Protein AF-0000000087750552 (afdb_homodimer)

Foldseek 3Di:
DPPPPPPPDDDPDPPVVVVVVVVVVVVVVVVVVVVVDDPVVVVVVVVVDDPVVVVVVQVVADPLDPDDDAQDPVLLVLLLQLLQQLLLVLLLLQQLQLVVQLVVCCVPVVDDSVVSSVVSNVVSVVVCVVCVVVSNVVSVVVPGDHSPDHPSNCPDPSSVVSSVNSNVNNNVNNNVNNNVVCVVVVVVVVVVVVD/DPPPPDPPPDDPPPPVVVVVVVVVVVVVVVVVVVVVDDPVVVVVVVVVDDPVVVVVVQVVADPLDPDDDAQDPVLLVLLLQLLQQLLLVLLLLQQLQLVVQLVVCCVPVVDDSVVSSVVSNVVSVVVCVVCVVVSNVVSVVVPGDHSPDHPSNCPDPSSVVSSVNSNVNNNVNNNVNNNVVVVVVVVVVVVVVVD

Solvent-accessible surface area (backbone atoms only — not comparable to full-atom values): 20586 Å² total; per-residue (Å²): 138,84,83,80,78,83,86,72,73,83,76,70,72,70,64,66,59,56,58,54,49,53,48,40,52,52,39,38,50,50,50,50,49,51,32,61,44,29,72,54,47,45,53,54,32,30,71,70,52,56,71,66,59,50,53,53,53,52,68,50,39,80,66,90,54,97,68,73,69,76,76,50,73,68,34,44,48,32,41,16,52,63,36,14,51,35,25,23,50,51,18,22,51,38,28,34,37,14,51,56,46,8,50,52,39,23,73,70,71,67,52,56,54,65,58,19,34,46,52,9,40,40,53,21,53,49,50,41,69,68,42,45,61,56,42,45,50,53,44,58,70,68,63,69,69,76,53,68,55,46,54,71,42,58,70,32,68,71,43,45,50,30,37,49,50,14,31,43,53,15,26,48,53,10,24,60,60,12,44,54,65,51,66,56,52,52,53,52,55,55,52,60,73,73,108,137,85,82,81,78,83,84,72,73,80,75,68,72,68,62,64,58,55,58,52,49,52,47,41,52,51,39,38,51,50,51,50,50,51,31,61,44,29,72,53,47,45,51,54,32,29,72,70,54,56,72,67,58,49,51,53,53,50,68,51,39,79,67,90,53,99,66,73,68,76,75,51,74,66,37,43,50,32,42,16,53,63,36,13,51,36,24,24,51,51,19,21,50,39,27,35,36,14,50,54,46,8,50,53,41,23,74,70,69,67,54,57,56,66,59,20,35,47,52,11,39,41,53,20,52,50,51,42,68,69,42,46,60,56,39,45,50,54,44,56,70,66,64,70,71,76,54,70,56,46,55,71,43,57,70,32,68,70,44,45,52,31,37,49,50,15,31,43,52,14,27,49,52,10,24,60,59,11,45,55,64,51,65,56,53,51,52,52,55,53,52,61,73,73,107

Organism: NCBI:txid74557

Nearest PDB structures (foldseek):
  8q3v-assembly1_E  TM=2.962E-01  e=1.706E+00  Methanothermobacter marburgensis
  8q3v-assembly1_E  TM=2.961E-01  e=1.637E+00  Methanothermobacter marburgensis

pLDDT: mean 83.4, std 19.41, range [23.48, 98.81]

Radius of gyration: 28.93 Å; Cα contacts (8 Å, |Δi|>4): 501; chains: 2; bounding box: 68×116×98 Å

Secondary structure (DSSP, 8-state):
---------TTGGGHHHHHHHHHHHHHHHHHHHHHT--HHHHHHHHHH--HHHHHHHHHHS----TTPPPPPHHHHHHHHHHHHHHHHHHHHHHHHHHHHHHHHHHHHH---HHHHHHHHHHHHHHHHHHHHHHHHHHHHHT-PPP----HHHHTSHHHHHHHHHHHHHHHHHHHHHHTTHHHHHHHHHHHHHH-/--------GGGGGGHHHHHHHHHHHHHHHHHHHHHT--HHHHHHHHHH--HHHHHHHHHHS----TTPPPPPHHHHHHHHHHHHHHHHHHHHHHHHHHHHHHHHHHHHH---HHHHHHHHHHHHHHHHHHHHHHHHHHHHHT-PPP----HHHHTSHHHHHHHHHHHHHHHHHHHHHHTTHHHHHHHHHHHHHH-

InterPro domains:
  IPR019537 Transmembrane protein 65 [PF10507] (83-185)
  IPR019537 Transmembrane protein 65 [PTHR21706] (66-191)

Sequence (390 aa):
MHRLLPLAVRTCRFTTNSHAASSLESKKMVLQRLAQATDHELELVAKGLDTRTISRLESLLPTSSTGVPEPSKAQLRQLMVRSMVPFIGFGFVDNFILILAGDYIDTTLGISTMAAAGIGNTISDVAGIGLGGVIEDLAARMGLADPKLLKEQLDMRITRTAHYTGCTIGIVIGCMLGMSPLLVLETKDQQAKVNMHRLLPLAVRTCRFTTNSHAASSLESKKMVLQRLAQATDHELELVAKGLDTRTISRLESLLPTSSTGVPEPSKAQLRQLMVRSMVPFIGFGFVDNFILILAGDYIDTTLGISTMAAAGIGNTISDVAGIGLGGVIEDLAARMGLADPKLLKEQLDMRITRTAHYTGCTIGIVIGCMLGMSPLLVLETKDQQAKVN

Structure (mmCIF, N/CA/C/O backbone):
data_AF-0000000087750552-model_v1
#
loop_
_entity.id
_entity.type
_entity.pdbx_description
1 polymer 'Transmembrane protein 65-like'
#
loop_
_atom_site.group_PDB
_atom_site.id
_atom_site.type_symbol
_atom_site.label_atom_id
_atom_site.label_alt_id
_atom_site.label_comp_id
_atom_site.label_asym_id
_atom_site.label_entity_id
_atom_site.label_seq_id
_atom_site.pdbx_PDB_ins_code
_atom_site.Cartn_x
_atom_site.Cartn_y
_atom_site.Cartn_z
_atom_site.occupancy
_atom_site.B_iso_or_equiv
_atom_site.auth_seq_id
_atom_site.auth_comp_id
_atom_site.auth_asym_id
_atom_site.auth_atom_id
_atom_site.pdbx_PDB_model_num
ATOM 1 N N . MET A 1 1 ? -33.688 -70.125 20.234 1 23.48 1 MET A N 1
ATOM 2 C CA . MET A 1 1 ? -32.625 -70 19.234 1 23.48 1 MET A CA 1
ATOM 3 C C . MET A 1 1 ? -32.625 -68.688 18.547 1 23.48 1 MET A C 1
ATOM 5 O O . MET A 1 1 ? -33.281 -68.5 17.516 1 23.48 1 MET A O 1
ATOM 9 N N . HIS A 1 2 ? -32.688 -67.5 19.344 1 27.67 2 HIS A N 1
ATOM 10 C CA . HIS A 1 2 ? -32.812 -66.062 19.047 1 27.67 2 HIS A CA 1
ATOM 11 C C . HIS A 1 2 ? -31.594 -65.562 18.281 1 27.67 2 HIS A C 1
ATOM 13 O O . HIS A 1 2 ? -30.453 -65.75 18.719 1 27.67 2 HIS A O 1
ATOM 19 N N . ARG A 1 3 ? -31.656 -65.438 16.828 1 27.44 3 ARG A N 1
ATOM 20 C CA . ARG A 1 3 ? -30.734 -65.062 15.766 1 27.44 3 ARG A CA 1
ATOM 21 C C . ARG A 1 3 ? -30.172 -63.656 16.016 1 27.44 3 ARG A C 1
ATOM 23 O O . ARG A 1 3 ? -30.938 -62.688 16.109 1 27.44 3 ARG A O 1
ATOM 30 N N . LEU A 1 4 ? -29.078 -63.469 16.781 1 27.27 4 LEU A N 1
ATOM 31 C CA . LEU A 1 4 ? -28.25 -62.312 17.062 1 27.27 4 LEU A CA 1
ATOM 32 C C . LEU A 1 4 ? -27.734 -61.688 15.781 1 27.27 4 LEU A C 1
ATOM 34 O O . LEU A 1 4 ? -27.016 -62.312 15.008 1 27.27 4 LEU A O 1
ATOM 38 N N . LEU A 1 5 ? -28.469 -60.719 15.062 1 28.27 5 LEU A N 1
ATOM 39 C CA . LEU A 1 5 ? -28.188 -59.969 13.844 1 28.27 5 LEU A CA 1
ATOM 40 C C . LEU A 1 5 ? -26.891 -59.156 13.992 1 28.27 5 LEU A C 1
ATOM 42 O O . LEU A 1 5 ? -26.719 -58.438 14.961 1 28.27 5 LEU A O 1
ATOM 46 N N . PRO A 1 6 ? -25.672 -59.562 13.359 1 30.02 6 PRO A N 1
ATOM 47 C CA . PRO A 1 6 ? -24.344 -58.906 13.414 1 30.02 6 PRO A CA 1
ATOM 48 C C . PRO A 1 6 ? -24.375 -57.469 12.898 1 30.02 6 PRO A C 1
ATOM 50 O O . PRO A 1 6 ? -25.016 -57.188 11.875 1 30.02 6 PRO A O 1
ATOM 53 N N . LEU A 1 7 ? -24.375 -56.406 13.719 1 27.3 7 LEU A N 1
ATOM 54 C CA . LEU A 1 7 ? -24.219 -54.969 1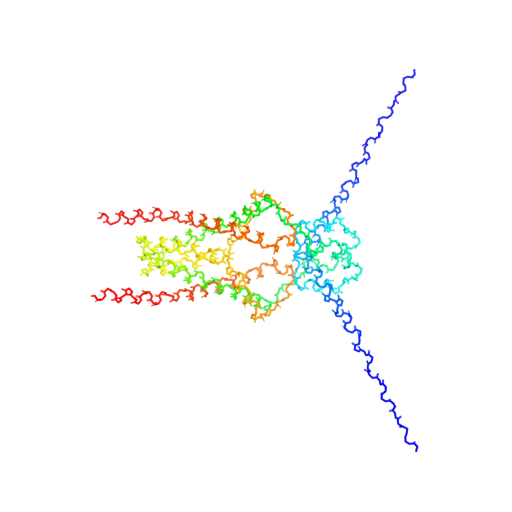3.508 1 27.3 7 LEU A CA 1
ATOM 55 C C . LEU A 1 7 ? -22.891 -54.688 12.805 1 27.3 7 LEU A C 1
ATOM 57 O O . LEU A 1 7 ? -21.875 -54.5 13.453 1 27.3 7 LEU A O 1
ATOM 61 N N . ALA A 1 8 ? -22.297 -55.375 11.781 1 28.89 8 ALA A N 1
ATOM 62 C CA . ALA A 1 8 ? -20.984 -55.156 11.164 1 28.89 8 ALA A CA 1
ATOM 63 C C . ALA A 1 8 ? -20.938 -53.844 10.43 1 28.89 8 ALA A C 1
ATOM 65 O O . ALA A 1 8 ? -19.969 -53.531 9.727 1 28.89 8 ALA A O 1
ATOM 66 N N . VAL A 1 9 ? -22 -53.062 10.234 1 27.64 9 VAL A N 1
ATOM 67 C CA . VAL A 1 9 ? -21.938 -52.281 9 1 27.64 9 VAL A CA 1
ATOM 68 C C . VAL A 1 9 ? -20.781 -51.281 9.094 1 27.64 9 VAL A C 1
ATOM 70 O O . VAL A 1 9 ? -19.984 -51.156 8.156 1 27.64 9 VAL A O 1
ATOM 73 N N . ARG A 1 10 ? -20.859 -50.062 9.828 1 29.69 10 ARG A N 1
ATOM 74 C CA . ARG A 1 10 ? -20.703 -48.75 9.227 1 29.69 10 ARG A CA 1
ATOM 75 C C . ARG A 1 10 ? -19.25 -48.25 9.336 1 29.69 10 ARG A C 1
ATOM 77 O O . ARG A 1 10 ? -19 -47.062 9.406 1 29.69 10 ARG A O 1
ATOM 84 N N . THR A 1 11 ? -18.25 -49 9.758 1 31.81 11 THR A N 1
ATOM 85 C CA . THR A 1 11 ? -17.031 -48.25 10.047 1 31.81 11 THR A CA 1
ATOM 86 C C . THR A 1 11 ? -16.328 -47.844 8.75 1 31.81 11 THR A C 1
ATOM 88 O O . THR A 1 11 ? -15.219 -47.312 8.789 1 31.81 11 THR A O 1
ATOM 91 N N . CYS A 1 12 ? -16.625 -48.344 7.551 1 31.48 12 CYS A N 1
ATOM 92 C CA . CYS A 1 12 ? -15.648 -48.25 6.469 1 31.48 12 CYS A CA 1
ATOM 93 C C . CYS A 1 12 ? -15.414 -46.812 6.043 1 31.48 12 CYS A C 1
ATOM 95 O O . CYS A 1 12 ? -14.438 -46.531 5.355 1 31.48 12 CYS A O 1
ATOM 97 N N . ARG A 1 13 ? -16.469 -45.938 5.898 1 33.72 13 ARG A N 1
ATOM 98 C CA . ARG A 1 13 ? -16.359 -44.906 4.898 1 33.72 13 ARG A CA 1
ATOM 99 C C . ARG A 1 13 ? -15.484 -43.75 5.398 1 33.72 13 ARG A C 1
ATOM 101 O O . ARG A 1 13 ? -15.266 -42.781 4.684 1 33.72 13 ARG A O 1
ATOM 108 N N . PHE A 1 14 ? -15.023 -43.656 6.637 1 38.84 14 PHE A N 1
ATOM 109 C CA . PHE A 1 14 ? -14.414 -42.406 7.008 1 38.84 14 PHE A CA 1
ATOM 110 C C . PHE A 1 14 ? -13 -42.281 6.457 1 38.84 14 PHE A C 1
ATOM 112 O O . PHE A 1 14 ? -12.344 -41.25 6.602 1 38.84 14 PHE A O 1
ATOM 119 N N . THR A 1 15 ? -12.281 -43.312 5.977 1 38.56 15 THR A N 1
ATOM 120 C CA . THR A 1 15 ? -10.859 -43.188 5.664 1 38.56 15 THR A CA 1
ATOM 121 C C . THR A 1 15 ? -10.656 -42.438 4.348 1 38.56 15 THR A C 1
ATOM 123 O O . THR A 1 15 ? -9.609 -41.844 4.129 1 38.56 15 THR A O 1
ATOM 126 N N . THR A 1 16 ? -11.531 -42.5 3.33 1 43.09 16 THR A N 1
ATOM 127 C CA . THR A 1 16 ? -11.234 -41.906 2.031 1 43.09 16 THR A CA 1
ATOM 128 C C . THR A 1 16 ? -11.211 -40.406 2.121 1 43.09 16 THR A C 1
ATOM 130 O O . THR A 1 16 ? -10.547 -39.719 1.328 1 43.09 16 THR A O 1
ATOM 133 N N . ASN A 1 17 ? -11.93 -39.75 3.072 1 46.34 17 ASN A N 1
ATOM 134 C CA . ASN A 1 17 ? -12.047 -38.281 3.096 1 46.34 17 ASN A CA 1
ATOM 135 C C . ASN A 1 17 ? -10.758 -37.625 3.572 1 46.34 17 ASN A C 1
ATOM 137 O O . ASN A 1 17 ? -10.453 -36.5 3.182 1 46.34 17 ASN A O 1
ATOM 141 N N . SER A 1 18 ? -9.992 -38.344 4.41 1 49.53 18 SER A N 1
ATOM 142 C CA . SER A 1 18 ? -8.812 -37.719 4.996 1 49.53 18 SER A CA 1
ATOM 143 C C . SER A 1 18 ? -7.68 -37.594 3.98 1 49.53 18 SER A C 1
ATOM 145 O O . SER A 1 18 ? -6.984 -36.594 3.926 1 49.53 18 SER A O 1
ATOM 147 N N . HIS A 1 19 ? -7.488 -38.656 3.139 1 48.91 19 HIS A N 1
ATOM 148 C CA . HIS A 1 19 ? -6.398 -38.625 2.172 1 48.91 19 HIS A CA 1
ATOM 149 C C . HIS A 1 19 ? -6.672 -37.625 1.063 1 48.91 19 HIS A C 1
ATOM 151 O O . HIS A 1 19 ? -5.754 -36.938 0.591 1 48.91 19 HIS A O 1
ATOM 157 N N . ALA A 1 20 ? -8.008 -37.594 0.648 1 54.81 20 ALA A N 1
ATOM 158 C CA . ALA A 1 20 ? -8.383 -36.656 -0.405 1 54.81 20 ALA A CA 1
ATOM 159 C C . ALA A 1 20 ? -8.211 -35.188 0.063 1 54.81 20 ALA A C 1
ATOM 161 O O . ALA A 1 20 ? -7.766 -34.344 -0.702 1 54.81 20 ALA A O 1
ATOM 162 N N . ALA A 1 21 ? -8.625 -34.969 1.325 1 59.38 21 ALA A N 1
ATOM 163 C CA . ALA A 1 21 ? -8.5 -33.625 1.916 1 59.38 21 ALA A CA 1
ATOM 164 C C . ALA A 1 21 ? -7.031 -33.219 2.061 1 59.38 21 ALA A C 1
ATOM 166 O O . ALA A 1 21 ? -6.668 -32.062 1.802 1 59.38 21 ALA A O 1
ATOM 167 N N . SER A 1 22 ? -6.188 -34.188 2.463 1 64.56 22 SER A N 1
ATOM 168 C CA . SER A 1 22 ? -4.758 -33.938 2.609 1 64.56 22 SER A CA 1
ATOM 169 C C . SER A 1 22 ? -4.105 -33.656 1.261 1 64.56 22 SER A C 1
ATOM 171 O O . SER A 1 22 ? -3.252 -32.781 1.152 1 64.56 22 SER A O 1
ATOM 173 N N . SER A 1 23 ? -4.793 -34.281 0.28 1 77.5 23 SER A N 1
ATOM 174 C CA . SER A 1 23 ? -4.23 -34.094 -1.054 1 77.5 23 SER A CA 1
ATOM 175 C C . SER A 1 23 ? -4.598 -32.75 -1.624 1 77.5 23 SER A C 1
ATOM 177 O O . SER A 1 23 ? -3.754 -32.062 -2.213 1 77.5 23 SER A O 1
ATOM 179 N N . LEU A 1 24 ? -5.832 -32.281 -1.255 1 83.25 24 LEU A N 1
ATOM 180 C CA . LEU A 1 24 ? -6.277 -31 -1.736 1 83.25 24 LEU A CA 1
ATOM 181 C C . LEU A 1 24 ? -5.492 -29.875 -1.065 1 83.25 24 LEU A C 1
ATOM 183 O O . LEU A 1 24 ? -5.109 -28.891 -1.72 1 83.25 24 LEU A O 1
ATOM 187 N N . GLU A 1 25 ? -5.281 -30.047 0.195 1 82.81 25 GLU A N 1
ATOM 188 C CA . GLU A 1 25 ? -4.535 -29.047 0.949 1 82.81 25 GLU A CA 1
ATOM 189 C C . GLU A 1 25 ? -3.1 -28.938 0.442 1 82.81 25 GLU A C 1
ATOM 191 O O . GLU A 1 25 ? -2.555 -27.844 0.348 1 82.81 25 GLU A O 1
ATOM 196 N N . SER A 1 26 ? -2.564 -30.047 0.154 1 80.12 26 SER A N 1
ATOM 197 C CA . SER A 1 26 ? -1.204 -30.062 -0.372 1 80.12 26 SER A CA 1
ATOM 198 C C . SER A 1 26 ? -1.135 -29.375 -1.735 1 80.12 26 SER A C 1
ATOM 200 O O . SER A 1 26 ? -0.211 -28.609 -2.004 1 80.12 26 SER A O 1
ATOM 202 N N . LYS A 1 27 ? -2.121 -29.609 -2.533 1 86 27 LYS A N 1
ATOM 203 C CA . LYS A 1 27 ? -2.184 -28.984 -3.846 1 86 27 LYS A CA 1
ATOM 204 C C . LYS A 1 27 ? -2.352 -27.469 -3.713 1 86 27 LYS A C 1
ATOM 206 O O . LYS A 1 27 ? -1.692 -26.703 -4.418 1 86 27 LYS A O 1
ATOM 211 N N . LYS A 1 28 ? -3.146 -27.141 -2.771 1 83.69 28 LYS A N 1
ATOM 212 C CA . LYS A 1 28 ? -3.396 -25.719 -2.533 1 83.69 28 LYS A CA 1
ATOM 213 C C . LYS A 1 28 ? -2.123 -25 -2.09 1 83.69 28 LYS A C 1
ATOM 215 O O . LYS A 1 28 ? -1.861 -23.875 -2.51 1 83.69 28 LYS A O 1
ATOM 220 N N . MET A 1 29 ? -1.342 -25.641 -1.344 1 82.31 29 MET A N 1
ATOM 221 C CA . MET A 1 29 ? -0.114 -25.031 -0.827 1 82.31 29 MET A CA 1
ATOM 222 C C . MET A 1 29 ? 0.881 -24.781 -1.953 1 82.31 29 MET A C 1
ATOM 224 O O . MET A 1 29 ? 1.521 -23.719 -1.991 1 82.31 29 MET A O 1
ATOM 228 N N . VAL A 1 30 ? 0.962 -25.703 -2.844 1 83.19 30 VAL A N 1
ATOM 229 C CA . VAL A 1 30 ? 1.896 -25.562 -3.955 1 83.19 30 VAL A CA 1
ATOM 230 C C . VAL A 1 30 ? 1.447 -24.422 -4.863 1 83.19 30 VAL A C 1
ATOM 232 O O . VAL A 1 30 ? 2.266 -23.594 -5.297 1 83.19 30 VAL A O 1
ATOM 235 N N . LEU A 1 31 ? 0.165 -24.391 -5.051 1 85.25 31 LEU A N 1
ATOM 236 C CA . LEU A 1 31 ? -0.366 -23.328 -5.91 1 85.25 31 LEU A CA 1
ATOM 237 C C . LEU A 1 31 ? -0.206 -21.969 -5.258 1 85.25 31 LEU A C 1
ATOM 239 O O . LEU A 1 31 ? 0.078 -20.984 -5.941 1 85.25 31 LEU A O 1
ATOM 243 N N . GLN A 1 32 ? -0.377 -21.984 -4.004 1 82.62 32 GLN A N 1
ATOM 244 C CA . GLN A 1 32 ? -0.181 -20.734 -3.273 1 82.62 32 GLN A CA 1
ATOM 245 C C . GLN A 1 32 ? 1.272 -20.281 -3.344 1 82.62 32 GLN A C 1
ATOM 247 O O . GLN A 1 32 ? 1.548 -19.078 -3.475 1 82.62 32 GLN A O 1
ATOM 252 N N . ARG A 1 33 ? 2.098 -21.266 -3.283 1 81.62 33 ARG A N 1
ATOM 253 C CA . ARG A 1 33 ? 3.514 -20.938 -3.408 1 81.62 33 ARG A CA 1
ATOM 254 C C . ARG A 1 33 ? 3.828 -20.391 -4.797 1 81.62 33 ARG A C 1
ATOM 256 O O . ARG A 1 33 ? 4.629 -19.469 -4.938 1 81.62 33 ARG A O 1
ATOM 263 N N . LEU A 1 34 ? 3.205 -20.969 -5.707 1 82.31 34 LEU A N 1
ATOM 264 C CA . LEU A 1 34 ? 3.389 -20.5 -7.078 1 82.31 34 LEU A CA 1
ATOM 265 C C . LEU A 1 34 ? 2.84 -19.094 -7.25 1 82.31 34 LEU A C 1
ATOM 267 O O . LEU A 1 34 ? 3.443 -18.266 -7.938 1 82.31 34 LEU A O 1
ATOM 271 N N . ALA A 1 35 ? 1.812 -18.906 -6.578 1 79.5 35 ALA A N 1
ATOM 272 C CA . ALA A 1 35 ? 1.169 -17.594 -6.66 1 79.5 35 ALA A CA 1
ATOM 273 C C . ALA A 1 35 ? 2.033 -16.516 -6.008 1 79.5 35 ALA A C 1
ATOM 275 O O . ALA A 1 35 ? 1.958 -15.344 -6.383 1 79.5 35 ALA A O 1
ATOM 276 N N . GLN A 1 36 ? 2.826 -16.984 -5.152 1 78.06 36 GLN A N 1
ATOM 277 C CA . GLN A 1 36 ? 3.672 -16.031 -4.441 1 78.06 36 GLN A CA 1
ATOM 278 C C . GLN A 1 36 ? 5.07 -15.992 -5.047 1 78.06 36 GLN A C 1
ATOM 280 O O . GLN A 1 36 ? 5.934 -15.25 -4.566 1 78.06 36 GLN A O 1
ATOM 285 N N . ALA A 1 37 ? 5.242 -16.688 -6.082 1 80.12 37 ALA A N 1
ATOM 286 C CA . ALA A 1 37 ? 6.559 -16.766 -6.715 1 80.12 37 ALA A CA 1
ATOM 287 C C . ALA A 1 37 ? 6.906 -15.445 -7.406 1 80.12 37 ALA A C 1
ATOM 289 O O . ALA A 1 37 ? 6.016 -14.727 -7.871 1 80.12 37 ALA A O 1
ATOM 290 N N . THR A 1 38 ? 8.141 -15.18 -7.398 1 79.94 38 THR A N 1
ATOM 291 C CA . THR A 1 38 ? 8.617 -13.992 -8.102 1 79.94 38 THR A CA 1
ATOM 292 C C . THR A 1 38 ? 8.625 -14.219 -9.609 1 79.94 38 THR A C 1
ATOM 294 O O . THR A 1 38 ? 8.469 -15.352 -10.07 1 79.94 38 THR A O 1
ATOM 297 N N . ASP A 1 39 ? 8.734 -13.117 -10.328 1 81.38 39 ASP A N 1
ATOM 298 C CA . ASP A 1 39 ? 8.797 -13.211 -11.781 1 81.38 39 ASP A CA 1
ATOM 299 C C . ASP A 1 39 ? 9.969 -14.086 -12.227 1 81.38 39 ASP A C 1
ATOM 301 O O . ASP A 1 39 ? 9.859 -14.852 -13.18 1 81.38 39 ASP A O 1
ATOM 305 N N . HIS A 1 40 ? 11 -13.938 -11.484 1 81.12 40 HIS A N 1
ATOM 306 C CA . HIS A 1 40 ? 12.172 -14.727 -11.82 1 81.12 40 HIS A CA 1
ATOM 307 C C . HIS A 1 40 ? 11.922 -16.219 -11.594 1 81.12 40 HIS A C 1
ATOM 309 O O . HIS A 1 40 ? 12.305 -17.047 -12.422 1 81.12 40 HIS A O 1
ATOM 315 N N . GLU A 1 41 ? 11.273 -16.516 -10.539 1 82.12 41 GLU A N 1
ATOM 316 C CA . GLU A 1 41 ? 10.93 -17.906 -10.258 1 82.12 41 GLU A CA 1
ATOM 317 C C . GLU A 1 41 ? 9.961 -18.469 -11.297 1 82.12 41 GLU A C 1
ATOM 319 O O . GLU A 1 41 ? 10.086 -19.609 -11.727 1 82.12 41 GLU A O 1
ATOM 324 N N . LEU A 1 42 ? 9.023 -17.656 -11.617 1 85.31 42 LEU A N 1
ATOM 325 C CA . LEU A 1 42 ? 8.047 -18.078 -12.609 1 85.31 42 LEU A CA 1
ATOM 326 C C . LEU A 1 42 ? 8.711 -18.375 -13.953 1 85.31 42 LEU A C 1
ATOM 328 O O . LEU A 1 42 ? 8.305 -19.281 -14.672 1 85.31 42 LEU A O 1
ATOM 332 N N . GLU A 1 43 ? 9.727 -17.578 -14.273 1 84.44 43 GLU A N 1
ATOM 333 C CA . GLU A 1 43 ? 10.484 -17.812 -15.5 1 84.44 43 GLU A CA 1
ATOM 334 C C . GLU A 1 43 ? 11.219 -19.141 -15.453 1 84.44 43 GLU A C 1
ATOM 336 O O . GLU A 1 43 ? 11.258 -19.875 -16.453 1 84.44 43 GLU A O 1
ATOM 341 N N . LEU A 1 44 ? 11.734 -19.484 -14.336 1 81.75 44 LEU A N 1
ATOM 342 C CA . LEU A 1 44 ? 12.445 -20.75 -14.156 1 81.75 44 LEU A CA 1
ATOM 343 C C . LEU A 1 44 ? 11.484 -21.938 -14.273 1 81.75 44 LEU A C 1
ATOM 345 O O . LEU A 1 44 ? 11.805 -22.953 -14.898 1 81.75 44 LEU A O 1
ATOM 349 N N . VAL A 1 45 ? 10.344 -21.766 -13.703 1 85.44 45 VAL A N 1
ATOM 350 C CA . VAL A 1 45 ? 9.336 -22.828 -13.75 1 85.44 45 VAL A CA 1
ATOM 351 C C . VAL A 1 45 ? 8.844 -23 -15.18 1 85.44 45 VAL A C 1
ATOM 353 O O . VAL A 1 45 ? 8.656 -24.125 -15.641 1 85.44 45 VAL A O 1
ATOM 356 N N . ALA A 1 46 ? 8.656 -21.891 -15.836 1 86.88 46 ALA A N 1
ATOM 357 C CA . ALA A 1 46 ? 8.172 -21.922 -17.219 1 86.88 46 ALA A CA 1
ATOM 358 C C . ALA A 1 46 ? 9.125 -22.719 -18.109 1 86.88 46 ALA A C 1
ATOM 360 O O . ALA A 1 46 ? 8.688 -23.453 -19 1 86.88 46 ALA A O 1
ATOM 361 N N . LYS A 1 47 ? 10.367 -22.594 -17.844 1 85.69 47 LYS A N 1
ATOM 362 C CA . LYS A 1 47 ? 11.391 -23.281 -18.625 1 85.69 47 LYS A CA 1
ATOM 363 C C . LYS A 1 47 ? 11.336 -24.781 -18.375 1 85.69 47 LYS A C 1
ATOM 365 O O . LYS A 1 47 ? 11.664 -25.578 -19.266 1 85.69 47 LYS A O 1
ATOM 370 N N . GLY A 1 48 ? 10.844 -25.156 -17.219 1 83.12 48 GLY A N 1
ATOM 371 C CA . GLY A 1 48 ? 10.844 -26.578 -16.859 1 83.12 48 GLY A CA 1
ATOM 372 C C . GLY A 1 48 ? 9.523 -27.266 -17.125 1 83.12 48 GLY A C 1
ATOM 373 O O . GLY A 1 48 ? 9.43 -28.484 -17.078 1 83.12 48 GLY A O 1
ATOM 374 N N . LEU A 1 49 ? 8.516 -26.547 -17.422 1 85.25 49 LEU A N 1
ATOM 375 C CA . LEU A 1 49 ? 7.18 -27.125 -17.531 1 85.25 49 LEU A CA 1
ATOM 376 C C . LEU A 1 49 ? 6.914 -27.609 -18.953 1 85.25 49 LEU A C 1
ATOM 378 O O . LEU A 1 49 ? 7.332 -26.969 -19.922 1 85.25 49 LEU A O 1
ATOM 382 N N . ASP A 1 50 ? 6.309 -28.75 -19.031 1 84.25 50 ASP A N 1
ATOM 383 C CA . ASP A 1 50 ? 5.945 -29.312 -20.328 1 84.25 50 ASP A CA 1
ATOM 384 C C . ASP A 1 50 ? 4.66 -28.672 -20.859 1 84.25 50 ASP A C 1
ATOM 386 O O . ASP A 1 50 ? 3.916 -28.047 -20.109 1 84.25 50 ASP A O 1
ATOM 390 N N . THR A 1 51 ? 4.336 -28.781 -22.125 1 82.19 51 THR A N 1
ATOM 391 C CA . THR A 1 51 ? 3.211 -28.156 -22.797 1 82.19 51 THR A CA 1
ATOM 392 C C . THR A 1 51 ? 1.892 -28.766 -22.344 1 82.19 51 THR A C 1
ATOM 394 O O . THR A 1 51 ? 0.877 -28.078 -22.25 1 82.19 51 THR A O 1
ATOM 397 N N . ARG A 1 52 ? 1.895 -30.016 -21.984 1 83.31 52 ARG A N 1
ATOM 398 C CA . ARG A 1 52 ? 0.672 -30.688 -21.547 1 83.31 52 ARG A CA 1
ATOM 399 C C . ARG A 1 52 ? 0.197 -30.156 -20.203 1 83.31 52 ARG A C 1
ATOM 401 O O . ARG A 1 52 ? -0.995 -29.906 -20.016 1 83.31 52 ARG A O 1
ATOM 408 N N . THR A 1 53 ? 1.139 -29.969 -19.344 1 82 53 THR A N 1
ATOM 409 C CA . THR A 1 53 ? 0.814 -29.484 -18.016 1 82 53 THR A CA 1
ATOM 410 C C . THR A 1 53 ? 0.281 -28.047 -18.078 1 82 53 THR A C 1
ATOM 412 O O . THR A 1 53 ? -0.682 -27.703 -17.391 1 82 53 THR A O 1
ATOM 415 N N . ILE A 1 54 ? 0.867 -27.297 -18.906 1 82.75 54 ILE A N 1
ATOM 416 C CA . ILE A 1 54 ? 0.458 -25.906 -19.031 1 82.75 54 ILE A CA 1
ATOM 417 C C . ILE A 1 54 ? -0.952 -25.844 -19.625 1 82.75 54 ILE A C 1
ATOM 419 O O . ILE A 1 54 ? -1.76 -25 -19.203 1 82.75 54 ILE A O 1
ATOM 423 N N . SER A 1 55 ? -1.23 -26.688 -20.531 1 82.44 55 SER A N 1
ATOM 424 C CA . SER A 1 55 ? -2.561 -26.703 -21.125 1 82.44 55 SER A CA 1
ATOM 425 C C . SER A 1 55 ? -3.623 -27.094 -20.109 1 82.44 55 SER A C 1
ATOM 427 O O . SER A 1 55 ? -4.723 -26.547 -20.109 1 82.44 55 SER A O 1
ATOM 429 N N . ARG A 1 56 ? -3.295 -28 -19.281 1 82 56 ARG A N 1
ATOM 430 C CA . ARG A 1 56 ? -4.219 -28.406 -18.234 1 82 56 ARG A CA 1
ATOM 431 C C . ARG A 1 56 ? -4.457 -27.281 -17.25 1 82 56 ARG A C 1
ATOM 433 O O . ARG A 1 56 ? -5.598 -27.016 -16.844 1 82 56 ARG A O 1
ATOM 440 N N . LEU A 1 57 ? -3.354 -26.641 -16.875 1 82.94 57 LEU A N 1
ATOM 441 C CA . LEU A 1 57 ? -3.475 -25.516 -15.961 1 82.94 57 LEU A CA 1
ATOM 442 C C . LEU A 1 57 ? -4.328 -24.406 -16.562 1 82.94 57 LEU A C 1
ATOM 444 O O . LEU A 1 57 ? -5.184 -23.828 -15.891 1 82.94 57 LEU A O 1
ATOM 448 N N . GLU A 1 58 ? -4.137 -24.156 -17.766 1 80.75 58 GLU A N 1
ATOM 449 C CA . GLU A 1 58 ? -4.867 -23.109 -18.484 1 80.75 58 GLU A CA 1
ATOM 450 C C . GLU A 1 58 ? -6.359 -23.438 -18.547 1 80.75 58 GLU A C 1
ATOM 452 O O . GLU A 1 58 ? -7.195 -22.531 -18.422 1 80.75 58 GLU A O 1
ATOM 457 N N . SER A 1 59 ? -6.648 -24.734 -18.703 1 81.75 59 SER A N 1
ATOM 458 C CA . SER A 1 59 ? -8.047 -25.141 -18.812 1 81.75 59 SER A CA 1
ATOM 459 C C . SER A 1 59 ? -8.766 -25.031 -17.484 1 81.75 59 SER A C 1
ATOM 461 O O . SER A 1 59 ? -9.992 -24.891 -17.438 1 81.75 59 SER A O 1
ATOM 463 N N . LEU A 1 60 ? -8.07 -25.094 -16.469 1 78.69 60 LEU A N 1
ATOM 464 C CA . LEU A 1 60 ? -8.68 -25.031 -15.148 1 78.69 60 LEU A CA 1
ATOM 465 C C . LEU A 1 60 ? -8.836 -23.594 -14.688 1 78.69 60 LEU A C 1
ATOM 467 O O . LEU A 1 60 ? -9.617 -23.297 -13.773 1 78.69 60 LEU A O 1
ATOM 471 N N . LEU A 1 61 ? -7.988 -22.719 -15.273 1 76.38 61 LEU A N 1
ATOM 472 C CA . LEU A 1 61 ? -8.125 -21.312 -14.961 1 76.38 61 LEU A CA 1
ATOM 473 C C . LEU A 1 61 ? -9.344 -20.703 -15.648 1 76.38 61 LEU A C 1
ATOM 475 O O . LEU A 1 61 ? -9.609 -21 -16.812 1 76.38 61 LEU A O 1
ATOM 479 N N . PRO A 1 62 ? -10.156 -20.141 -14.781 1 66.25 62 PRO A N 1
ATOM 480 C CA . PRO A 1 62 ? -11.336 -19.562 -15.414 1 66.25 62 PRO A CA 1
ATOM 481 C C . PRO A 1 62 ? -10.984 -18.672 -16.609 1 66.25 62 PRO A C 1
ATOM 483 O O . PRO A 1 62 ? -10 -17.922 -16.562 1 66.25 62 PRO A O 1
ATOM 486 N N . THR A 1 63 ? -11.273 -19.047 -17.766 1 60 63 THR A N 1
ATOM 487 C CA . THR A 1 63 ? -11.031 -18.297 -19 1 60 63 THR A CA 1
ATOM 488 C C . THR A 1 63 ? -11.484 -16.844 -18.844 1 60 63 THR A C 1
ATOM 490 O O . THR A 1 63 ? -12.414 -16.562 -18.094 1 60 63 THR A O 1
ATOM 493 N N . SER A 1 64 ? -10.477 -15.938 -19 1 57.5 64 SER A N 1
ATOM 494 C CA . SER A 1 64 ? -10.812 -14.523 -19.109 1 57.5 64 SER A CA 1
ATOM 495 C C . SER A 1 64 ? -12.148 -14.328 -19.812 1 57.5 64 SER A C 1
ATOM 497 O O . SER A 1 64 ? -12.188 -14 -21.016 1 57.5 64 SER A O 1
ATOM 499 N N . SER A 1 65 ? -13.031 -15.305 -19.906 1 51.53 65 SER A N 1
ATOM 500 C CA . SER A 1 65 ? -14.18 -15.156 -20.781 1 51.53 65 SER A CA 1
ATOM 501 C C . SER A 1 65 ? -15.008 -13.93 -20.438 1 51.53 65 SER A C 1
ATOM 503 O O . SER A 1 65 ? -15.117 -13.57 -19.25 1 51.53 65 SER A O 1
ATOM 505 N N . THR A 1 66 ? -15.305 -13.125 -21.375 1 56.94 66 THR A N 1
ATOM 506 C CA . THR A 1 66 ? -16.312 -12.102 -21.609 1 56.94 66 THR A CA 1
ATOM 507 C C . THR A 1 66 ? -17.641 -12.484 -20.953 1 56.94 66 THR A C 1
ATOM 509 O O . THR A 1 66 ? -18.578 -11.695 -20.938 1 56.94 66 THR A O 1
ATOM 512 N N . GLY A 1 67 ? -17.609 -13.43 -19.938 1 68.44 67 GLY A N 1
ATOM 513 C CA . GLY A 1 67 ? -18.953 -13.805 -19.531 1 68.44 67 GLY A CA 1
ATOM 514 C C . GLY A 1 67 ? -19.109 -13.938 -18.031 1 68.44 67 GLY A C 1
ATOM 515 O O . GLY A 1 67 ? -20.094 -14.492 -17.562 1 68.44 67 GLY A O 1
ATOM 516 N N . VAL A 1 68 ? -18.078 -13.562 -17.266 1 80.88 68 VAL A N 1
ATOM 517 C CA . VAL A 1 68 ? -18.281 -13.727 -15.82 1 80.88 68 VAL A CA 1
ATOM 518 C C . VAL A 1 68 ? -19.266 -12.688 -15.312 1 80.88 68 VAL A C 1
ATOM 520 O O . VAL A 1 68 ? -19.156 -11.5 -15.641 1 80.88 68 VAL A O 1
ATOM 523 N N . PRO A 1 69 ? -20.312 -13.148 -14.656 1 87.44 69 PRO A N 1
ATOM 524 C CA . PRO A 1 69 ? -21.312 -12.203 -14.141 1 87.44 69 PRO A CA 1
ATOM 525 C C . PRO A 1 69 ? -20.719 -11.203 -13.148 1 87.44 69 PRO A C 1
ATOM 527 O O . PRO A 1 69 ? -19.672 -11.477 -12.531 1 87.44 69 PRO A O 1
ATOM 530 N N . GLU A 1 70 ? -21.344 -10.117 -13.094 1 93.56 70 GLU A N 1
ATOM 531 C CA . GLU A 1 70 ? -20.969 -9.109 -12.109 1 93.56 70 GLU A CA 1
ATOM 532 C C . GLU A 1 70 ? -21.156 -9.633 -10.688 1 93.56 70 GLU A C 1
ATOM 534 O O . GLU A 1 70 ? -21.984 -10.5 -10.438 1 93.56 70 GLU A O 1
ATOM 539 N N . PRO A 1 71 ? -20.297 -9.164 -9.789 1 95.44 71 PRO A N 1
ATOM 540 C CA . PRO A 1 71 ? -20.484 -9.547 -8.391 1 95.44 71 PRO A CA 1
ATOM 541 C C . PRO A 1 71 ? -21.859 -9.148 -7.848 1 95.44 71 PRO A C 1
ATOM 543 O O . PRO A 1 71 ? -22.422 -8.141 -8.281 1 95.44 71 PRO A O 1
ATOM 546 N N . SER A 1 72 ? -22.375 -9.945 -6.969 1 96.06 72 SER A N 1
ATOM 547 C CA . SER A 1 72 ? -23.641 -9.617 -6.305 1 96.06 72 SER A CA 1
ATOM 548 C C . SER A 1 72 ? -23.469 -8.445 -5.34 1 96.06 72 SER A C 1
ATOM 550 O O . SER A 1 72 ? -22.344 -8.078 -4.992 1 96.06 72 SER A O 1
ATOM 552 N N . LYS A 1 73 ? -24.609 -7.918 -4.898 1 96.69 73 LYS A N 1
ATOM 553 C CA . LYS A 1 73 ? -24.578 -6.82 -3.936 1 96.69 73 LYS A CA 1
ATOM 554 C C . LYS A 1 73 ? -23.922 -7.262 -2.625 1 96.69 73 LYS A C 1
ATOM 556 O O . LYS A 1 73 ? -23.219 -6.48 -1.986 1 96.69 73 LYS A O 1
ATOM 561 N N . ALA A 1 74 ? -24.188 -8.414 -2.277 1 96.69 74 ALA A N 1
ATOM 562 C CA . ALA A 1 74 ? -23.609 -8.945 -1.045 1 96.69 74 ALA A CA 1
ATOM 563 C C . ALA A 1 74 ? -22.094 -9.055 -1.15 1 96.69 74 ALA A C 1
ATOM 565 O O . ALA A 1 74 ? -21.375 -8.734 -0.203 1 96.69 74 ALA A O 1
ATOM 566 N N . GLN A 1 75 ? -21.641 -9.492 -2.264 1 96.12 75 GLN A N 1
ATOM 567 C CA . GLN A 1 75 ? -20.203 -9.609 -2.5 1 96.12 75 GLN A CA 1
ATOM 568 C C . GLN A 1 75 ? -19.531 -8.242 -2.49 1 96.12 75 GLN A C 1
ATOM 570 O O . GLN A 1 75 ? -18.453 -8.078 -1.92 1 96.12 75 GLN A O 1
ATOM 575 N N . LEU A 1 76 ? -20.188 -7.309 -3.07 1 97.81 76 LEU A N 1
ATOM 576 C CA . LEU A 1 76 ? -19.641 -5.961 -3.125 1 97.81 76 LEU A CA 1
ATOM 577 C C . LEU A 1 76 ? -19.578 -5.34 -1.732 1 97.81 76 LEU A C 1
ATOM 579 O O . LEU A 1 76 ? -18.625 -4.641 -1.399 1 97.81 76 LEU A O 1
ATOM 583 N N . ARG A 1 77 ? -20.594 -5.617 -0.964 1 97.5 77 ARG A N 1
ATOM 584 C CA . ARG A 1 77 ? -20.594 -5.109 0.404 1 97.5 77 ARG A CA 1
ATOM 585 C C . ARG A 1 77 ? -19.469 -5.727 1.224 1 97.5 77 ARG A C 1
ATOM 587 O O . ARG A 1 77 ? -18.797 -5.035 1.999 1 97.5 77 ARG A O 1
ATOM 594 N N . GLN A 1 78 ? -19.344 -6.965 1.053 1 96.81 78 GLN A N 1
ATOM 595 C CA . GLN A 1 78 ? -18.25 -7.645 1.761 1 96.81 78 GLN A CA 1
ATOM 596 C C . GLN A 1 78 ? -16.891 -7.074 1.368 1 96.81 78 GLN A C 1
ATOM 598 O O . GLN A 1 78 ? -16.031 -6.859 2.225 1 96.81 78 GLN A O 1
ATOM 603 N N . LEU A 1 79 ? -16.719 -6.844 0.107 1 97.19 79 LEU A N 1
ATOM 604 C CA . LEU A 1 79 ? -15.477 -6.266 -0.389 1 97.19 79 LEU A CA 1
ATOM 605 C C . LEU A 1 79 ? -15.25 -4.875 0.198 1 97.19 79 LEU A C 1
ATOM 607 O O . LEU A 1 79 ? -14.141 -4.543 0.615 1 97.19 79 LEU A O 1
ATOM 611 N N . MET A 1 80 ? -16.312 -4.113 0.237 1 97.69 80 MET A N 1
ATOM 612 C CA . MET A 1 80 ? -16.219 -2.75 0.753 1 97.69 80 MET A CA 1
ATOM 613 C C . MET A 1 80 ? -15.797 -2.75 2.217 1 97.69 80 MET A C 1
ATOM 615 O O . MET A 1 80 ? -14.922 -1.978 2.611 1 97.69 80 MET A O 1
ATOM 619 N N . VAL A 1 81 ? -16.344 -3.633 2.969 1 97.62 81 VAL A N 1
ATOM 620 C CA . VAL A 1 81 ? -16.047 -3.682 4.398 1 97.62 81 VAL A CA 1
ATOM 621 C C . VAL A 1 81 ? -14.625 -4.172 4.613 1 97.62 81 VAL A C 1
ATOM 623 O O . VAL A 1 81 ? -13.891 -3.631 5.449 1 97.62 81 VAL A O 1
ATOM 626 N N . ARG A 1 82 ? -14.227 -5.137 3.838 1 96.19 82 ARG A N 1
ATOM 627 C CA . ARG A 1 82 ? -12.875 -5.68 3.949 1 96.19 82 ARG A CA 1
ATOM 628 C C . ARG A 1 82 ? -11.836 -4.633 3.57 1 96.19 82 ARG A C 1
ATOM 630 O O . ARG A 1 82 ? -10.734 -4.613 4.121 1 96.19 82 ARG A O 1
ATOM 637 N N . SER A 1 83 ? -12.242 -3.777 2.652 1 96.31 83 SER A N 1
ATOM 638 C CA . SER A 1 83 ? -11.336 -2.721 2.207 1 96.31 83 SER A CA 1
ATOM 639 C C . SER A 1 83 ? -11.305 -1.565 3.201 1 96.31 83 SER A C 1
ATOM 641 O O . SER A 1 83 ? -10.297 -0.861 3.311 1 96.31 83 SER A O 1
ATOM 643 N N . MET A 1 84 ? -12.352 -1.392 3.938 1 97.88 84 MET A N 1
ATOM 644 C CA . MET A 1 84 ? -12.555 -0.256 4.832 1 97.88 84 MET A CA 1
ATOM 645 C C . MET A 1 84 ? -11.758 -0.427 6.117 1 97.88 84 MET A C 1
ATOM 647 O O . MET A 1 84 ? -11.117 0.517 6.586 1 97.88 84 MET A O 1
ATOM 651 N N . VAL A 1 85 ? -11.641 -1.564 6.605 1 97.62 85 VAL A N 1
ATOM 652 C CA . VAL A 1 85 ? -11.219 -1.819 7.977 1 97.62 85 VAL A CA 1
ATOM 653 C C . VAL A 1 85 ? -9.734 -1.478 8.133 1 97.62 85 VAL A C 1
ATOM 655 O O . VAL A 1 85 ? -9.359 -0.711 9.023 1 97.62 85 VAL A O 1
ATOM 658 N N . PRO A 1 86 ? -8.898 -2.055 7.266 1 96.31 86 PRO A N 1
ATOM 659 C CA . PRO A 1 86 ? -7.496 -1.67 7.441 1 96.31 86 PRO A CA 1
ATOM 660 C C . PRO A 1 86 ? -7.277 -0.164 7.309 1 96.31 86 PRO A C 1
ATOM 662 O O . PRO A 1 86 ? -6.418 0.402 7.988 1 96.31 86 PRO A O 1
ATOM 665 N N . PHE A 1 87 ? -8.062 0.469 6.508 1 97.88 87 PHE A N 1
ATOM 666 C CA . PHE A 1 87 ? -7.855 1.884 6.223 1 97.88 87 PHE A CA 1
ATOM 667 C C . PHE A 1 87 ? -8.32 2.744 7.395 1 97.88 87 PHE A C 1
ATOM 669 O O . PHE A 1 87 ? -7.867 3.883 7.551 1 97.88 87 PHE A O 1
ATOM 676 N N . ILE A 1 88 ? -9.203 2.23 8.227 1 98.31 88 ILE A N 1
ATOM 677 C CA . ILE A 1 88 ? -9.5 2.906 9.484 1 98.31 88 ILE A CA 1
ATOM 678 C C . ILE A 1 88 ? -8.242 2.977 10.344 1 98.31 88 ILE A C 1
ATOM 680 O O . ILE A 1 88 ? -7.906 4.035 10.875 1 98.31 88 ILE A O 1
ATOM 684 N N . GLY A 1 89 ? -7.578 1.858 10.414 1 97.19 89 GLY A N 1
ATOM 685 C CA . GLY A 1 89 ? -6.34 1.812 11.172 1 97.19 89 GLY A CA 1
ATOM 686 C C . GLY A 1 89 ? -5.262 2.723 10.617 1 97.19 89 GLY A C 1
ATOM 687 O O . GLY A 1 89 ? -4.605 3.445 11.375 1 97.19 89 GLY A O 1
ATOM 688 N N . PHE A 1 90 ? -5.062 2.686 9.32 1 97.44 90 PHE A N 1
ATOM 689 C CA . PHE A 1 90 ? -4.062 3.525 8.672 1 97.44 90 PHE A CA 1
ATOM 690 C C . PHE A 1 90 ? -4.348 5 8.922 1 97.44 90 PHE A C 1
ATOM 692 O O . PHE A 1 90 ? -3.443 5.766 9.266 1 97.44 90 PHE A O 1
ATOM 699 N N . GLY A 1 91 ? -5.605 5.375 8.703 1 98.31 91 GLY A N 1
ATOM 700 C CA . GLY A 1 91 ? -5.992 6.758 8.914 1 98.31 91 GLY A CA 1
ATOM 701 C C . GLY A 1 91 ? -5.789 7.223 10.344 1 98.31 91 GLY A C 1
ATOM 702 O O . GLY A 1 91 ? -5.309 8.336 10.586 1 98.31 91 GLY A O 1
ATOM 703 N N . PHE A 1 92 ? -6.145 6.363 11.312 1 98.56 92 PHE A N 1
ATOM 704 C CA . PHE A 1 92 ? -5.973 6.691 12.727 1 98.56 92 PHE A CA 1
ATOM 705 C C . PHE A 1 92 ? -4.504 6.961 13.039 1 98.56 92 PHE A C 1
ATOM 707 O O . PHE A 1 92 ? -4.172 7.996 13.617 1 98.56 92 PHE A O 1
ATOM 714 N N . VAL A 1 93 ? -3.648 6.074 12.594 1 98 93 VAL A N 1
ATOM 715 C CA . VAL A 1 93 ? -2.225 6.176 12.891 1 98 93 VAL A CA 1
ATOM 716 C C . VAL A 1 93 ? -1.64 7.41 12.211 1 98 93 VAL A C 1
ATOM 718 O O . VAL A 1 93 ? -0.857 8.148 12.812 1 98 93 VAL A O 1
ATOM 721 N N . ASP A 1 94 ? -2.041 7.609 10.977 1 98.25 94 ASP A N 1
ATOM 722 C CA . ASP A 1 94 ? -1.514 8.703 10.172 1 98.25 94 ASP A CA 1
ATOM 723 C C . ASP A 1 94 ? -1.729 10.047 10.867 1 98.25 94 ASP A C 1
ATOM 725 O O . ASP A 1 94 ? -0.767 10.75 11.195 1 98.25 94 ASP A O 1
ATOM 729 N N . ASN A 1 95 ? -2.986 10.367 11.211 1 98.81 95 ASN A N 1
ATOM 730 C CA . ASN A 1 95 ? -3.281 11.664 11.812 1 98.81 95 ASN A CA 1
ATOM 731 C C . ASN A 1 95 ? -2.857 11.703 13.281 1 98.81 95 ASN A C 1
ATOM 733 O O . ASN A 1 95 ? -2.463 12.758 13.789 1 98.81 95 ASN A O 1
ATOM 737 N N . PHE A 1 96 ? -2.902 10.625 13.953 1 98.69 96 PHE A N 1
ATOM 738 C CA . PHE A 1 96 ? -2.492 10.578 15.352 1 98.69 96 PHE A CA 1
ATOM 739 C C . PHE A 1 96 ? -1.021 10.953 15.5 1 98.69 96 PHE A C 1
ATOM 741 O O . PHE A 1 96 ? -0.673 11.812 16.312 1 98.69 96 PHE A O 1
ATOM 748 N N . ILE A 1 97 ? -0.236 10.375 14.656 1 98.56 97 ILE A N 1
ATOM 749 C CA . ILE A 1 97 ? 1.199 10.625 14.727 1 98.56 97 ILE A CA 1
ATOM 750 C C . ILE A 1 97 ? 1.51 12.016 14.172 1 98.56 97 ILE A C 1
ATOM 752 O O . ILE A 1 97 ? 2.33 12.742 14.734 1 98.56 97 ILE A O 1
ATOM 756 N N . LEU A 1 98 ? 0.888 12.367 13.07 1 98.56 98 LEU A N 1
ATOM 757 C CA . LEU A 1 98 ? 1.073 13.703 12.508 1 98.56 98 LEU A CA 1
ATOM 758 C C . LEU A 1 98 ? 0.857 14.773 13.57 1 98.56 98 LEU A C 1
ATOM 760 O O . LEU A 1 98 ? 1.696 15.664 13.742 1 98.56 98 LEU A O 1
ATOM 764 N N . ILE A 1 99 ? -0.215 14.664 14.289 1 98.38 99 ILE A N 1
ATOM 765 C CA . ILE A 1 99 ? -0.612 15.711 15.219 1 98.38 99 ILE A CA 1
ATOM 766 C C . ILE A 1 99 ? 0.312 15.695 16.438 1 98.38 99 ILE A C 1
ATOM 768 O O . ILE A 1 99 ? 0.795 16.75 16.875 1 98.38 99 ILE A O 1
ATOM 772 N N . LEU A 1 100 ? 0.623 14.539 16.969 1 98.12 100 LEU A N 1
ATOM 773 C CA . LEU A 1 100 ? 1.504 14.445 18.125 1 98.12 100 LEU A CA 1
ATOM 774 C C . LEU A 1 100 ? 2.91 14.922 17.781 1 98.12 100 LEU A C 1
ATOM 776 O O . LEU A 1 100 ? 3.484 15.75 18.484 1 98.12 100 LEU A O 1
ATOM 780 N N . ALA A 1 101 ? 3.434 14.406 16.719 1 98.31 101 ALA A N 1
ATOM 781 C CA . ALA A 1 101 ? 4.781 14.781 16.297 1 98.31 101 ALA A CA 1
ATOM 782 C C . ALA A 1 101 ? 4.824 16.234 15.844 1 98.31 101 ALA A C 1
ATOM 784 O O . ALA A 1 101 ? 5.758 16.969 16.172 1 98.31 101 ALA A O 1
ATOM 785 N N . GLY A 1 102 ? 3.822 16.594 15.109 1 97.5 102 GLY A N 1
ATOM 786 C CA . GLY A 1 102 ? 3.756 17.969 14.648 1 97.5 102 GLY A CA 1
ATOM 787 C C . GLY A 1 102 ? 3.703 18.984 15.781 1 97.5 102 GLY A C 1
ATOM 788 O O . GLY A 1 102 ? 4.391 20 15.742 1 97.5 102 GLY A O 1
ATOM 789 N N . ASP A 1 103 ? 2.883 18.703 16.703 1 96.12 103 ASP A N 1
ATOM 790 C CA . ASP A 1 103 ? 2.762 19.578 17.859 1 96.12 103 ASP A CA 1
ATOM 791 C C . ASP A 1 103 ? 4.074 19.656 18.641 1 96.12 103 ASP A C 1
ATOM 793 O O . ASP A 1 103 ? 4.48 20.719 19.078 1 96.12 103 ASP A O 1
ATOM 797 N N . TYR A 1 104 ? 4.668 18.547 18.844 1 95.88 104 TYR A N 1
ATOM 798 C CA . TYR A 1 104 ? 5.961 18.5 19.516 1 95.88 104 TYR A CA 1
ATOM 799 C C . TYR A 1 104 ? 6.98 19.375 18.797 1 95.88 104 TYR A C 1
ATOM 801 O O . TYR A 1 104 ? 7.699 20.156 19.422 1 95.88 104 TYR A O 1
ATOM 809 N N . ILE A 1 105 ? 7.027 19.312 17.531 1 96.25 105 ILE A N 1
ATOM 810 C CA . ILE A 1 105 ? 7.984 20.062 16.719 1 96.25 105 ILE A CA 1
ATOM 811 C C . ILE A 1 105 ? 7.633 21.547 16.75 1 96.25 105 ILE A C 1
ATOM 813 O O . ILE A 1 105 ? 8.516 22.391 16.875 1 96.25 105 ILE A O 1
ATOM 817 N N . ASP A 1 106 ? 6.418 21.75 16.578 1 94.25 106 ASP A N 1
ATOM 818 C CA . ASP A 1 106 ? 5.926 23.125 16.625 1 94.25 106 ASP A CA 1
ATOM 819 C C . ASP A 1 106 ? 6.359 23.828 17.906 1 94.25 106 ASP A C 1
ATOM 821 O O . ASP A 1 106 ? 6.891 24.938 17.875 1 94.25 106 ASP A O 1
ATOM 825 N N . THR A 1 107 ? 6.211 23.219 19 1 92.75 107 THR A N 1
ATOM 826 C CA . THR A 1 107 ? 6.465 23.812 20.297 1 92.75 107 THR A CA 1
ATOM 827 C C . THR A 1 107 ? 7.961 23.859 20.594 1 92.75 107 THR A C 1
ATOM 829 O O . THR A 1 107 ? 8.438 24.766 21.281 1 92.75 107 THR A O 1
ATOM 832 N N . THR A 1 108 ? 8.711 22.953 20.031 1 94.69 108 THR A N 1
ATOM 833 C CA . THR A 1 108 ? 10.125 22.828 20.375 1 94.69 108 THR A CA 1
ATOM 834 C C . THR A 1 108 ? 10.992 23.656 19.422 1 94.69 108 THR A C 1
ATOM 836 O O . THR A 1 108 ? 11.953 24.297 19.859 1 94.69 108 THR A O 1
ATOM 839 N N . LEU A 1 109 ? 10.727 23.625 18.188 1 93.69 109 LEU A N 1
ATOM 840 C CA . LEU A 1 109 ? 11.602 24.25 17.203 1 93.69 109 LEU A CA 1
ATOM 841 C C . LEU A 1 109 ? 11.125 25.656 16.859 1 93.69 109 LEU A C 1
ATOM 843 O O . LEU A 1 109 ? 11.891 26.469 16.344 1 93.69 109 LEU A O 1
ATOM 847 N N . GLY A 1 110 ? 9.945 26 17.078 1 89.56 110 GLY A N 1
ATOM 848 C CA . GLY A 1 110 ? 9.422 27.344 16.828 1 89.56 110 GLY A CA 1
ATOM 849 C C . GLY A 1 110 ? 9.258 27.656 15.359 1 89.56 110 GLY A C 1
ATOM 850 O O . GLY A 1 110 ? 9.438 28.797 14.938 1 89.56 110 GLY A O 1
ATOM 851 N N . ILE A 1 111 ? 9.055 26.688 14.5 1 91.94 111 ILE A N 1
ATOM 852 C CA . ILE A 1 111 ? 8.766 26.891 13.086 1 91.94 111 ILE A CA 1
ATOM 853 C C . ILE A 1 111 ? 7.262 27.047 12.891 1 91.94 111 ILE A C 1
ATOM 855 O O . ILE A 1 111 ? 6.484 26.922 13.836 1 91.94 111 ILE A O 1
ATOM 859 N N . SER A 1 112 ? 6.883 27.422 11.648 1 93.44 112 SER A N 1
ATOM 860 C CA . SER A 1 112 ? 5.449 27.578 11.422 1 93.44 112 SER A CA 1
ATOM 861 C C . SER A 1 112 ? 4.703 26.281 11.719 1 93.44 112 SER A C 1
ATOM 863 O O . SER A 1 112 ? 5.234 25.188 11.508 1 93.44 112 SER A O 1
ATOM 865 N N . THR A 1 113 ? 3.529 26.422 12.188 1 94.38 113 THR A N 1
ATOM 866 C CA . THR A 1 113 ? 2.717 25.25 12.547 1 94.38 113 THR A CA 1
ATOM 867 C C . THR A 1 113 ? 2.498 24.359 11.336 1 94.38 113 THR A C 1
ATOM 869 O O . THR A 1 113 ? 2.518 23.125 11.461 1 94.38 113 THR A O 1
ATOM 872 N N . MET A 1 114 ? 2.322 24.938 10.188 1 96.25 114 MET A N 1
ATOM 873 C CA . MET A 1 114 ? 2.109 24.156 8.977 1 96.25 114 MET A CA 1
ATOM 874 C C . MET A 1 114 ? 3.367 23.391 8.602 1 96.25 114 MET A C 1
ATOM 876 O O . MET A 1 114 ? 3.283 22.234 8.148 1 96.25 114 MET A O 1
ATOM 880 N N . ALA A 1 115 ? 4.531 23.969 8.734 1 97 115 ALA A N 1
ATOM 881 C CA . ALA A 1 115 ? 5.797 23.281 8.5 1 97 115 ALA A CA 1
ATOM 882 C C . ALA A 1 115 ? 5.984 22.125 9.484 1 97 115 ALA A C 1
ATOM 884 O O . ALA A 1 115 ? 6.426 21.031 9.109 1 97 115 ALA A O 1
ATOM 885 N N . ALA A 1 116 ? 5.688 22.406 10.734 1 97.5 116 ALA A N 1
ATOM 886 C CA . ALA A 1 116 ? 5.754 21.359 11.758 1 97.5 116 ALA A CA 1
ATOM 887 C C . ALA A 1 116 ? 4.844 20.188 11.414 1 97.5 116 ALA A C 1
ATOM 889 O O . ALA A 1 116 ? 5.223 19.031 11.594 1 97.5 116 ALA A O 1
ATOM 890 N N . ALA A 1 117 ? 3.65 20.516 10.93 1 98.06 117 ALA A N 1
ATOM 891 C CA . ALA A 1 117 ? 2.711 19.484 10.508 1 98.06 117 ALA A CA 1
ATOM 892 C C . ALA A 1 117 ? 3.271 18.672 9.344 1 98.06 117 ALA A C 1
ATOM 894 O O . ALA A 1 117 ? 3.094 17.453 9.281 1 98.06 117 ALA A O 1
ATOM 895 N N . GLY A 1 118 ? 3.889 19.359 8.398 1 98.5 118 GLY A N 1
ATOM 896 C CA . GLY A 1 118 ? 4.527 18.656 7.297 1 98.5 118 GLY A CA 1
ATOM 897 C C . GLY A 1 118 ? 5.59 17.672 7.758 1 98.5 118 GLY A C 1
ATOM 898 O O . GLY A 1 118 ? 5.652 16.547 7.266 1 98.5 118 GLY A O 1
ATOM 899 N N . ILE A 1 119 ? 6.438 18.062 8.664 1 98.56 119 ILE A N 1
ATOM 900 C CA . ILE A 1 119 ? 7.449 17.188 9.234 1 98.56 119 ILE A CA 1
ATOM 901 C C . ILE A 1 119 ? 6.773 16.062 10.023 1 98.56 119 ILE A C 1
ATOM 903 O O . ILE A 1 119 ? 7.199 14.906 9.961 1 98.56 119 ILE A O 1
ATOM 907 N N . GLY A 1 120 ? 5.762 16.438 10.828 1 98.69 120 GLY A N 1
ATOM 908 C CA . GLY A 1 120 ? 4.988 15.422 11.523 1 98.69 120 GLY A CA 1
ATOM 909 C C . GLY A 1 120 ? 4.422 14.367 10.594 1 98.69 120 GLY A C 1
ATOM 910 O O . GLY A 1 120 ? 4.438 13.18 10.914 1 98.69 120 GLY A O 1
ATOM 911 N N . ASN A 1 121 ? 3.969 14.82 9.414 1 98.81 121 ASN A N 1
ATOM 912 C CA . ASN A 1 121 ? 3.451 13.891 8.422 1 98.81 121 ASN A CA 1
ATOM 913 C C . ASN A 1 121 ? 4.555 12.992 7.867 1 98.81 121 ASN A C 1
ATOM 915 O O . ASN A 1 121 ? 4.324 11.812 7.582 1 98.81 121 ASN A O 1
ATOM 919 N N . THR A 1 122 ? 5.746 13.562 7.723 1 98.75 122 THR A N 1
ATOM 920 C CA . THR A 1 122 ? 6.895 12.773 7.293 1 98.75 122 THR A CA 1
ATOM 921 C C . THR A 1 122 ? 7.184 11.648 8.289 1 98.75 122 THR A C 1
ATOM 923 O O . THR A 1 122 ? 7.41 10.508 7.887 1 98.75 122 THR A O 1
ATOM 926 N N . ILE A 1 123 ? 7.152 11.984 9.5 1 98.56 123 ILE A N 1
ATOM 927 C CA . ILE A 1 123 ? 7.363 11.008 10.555 1 98.56 123 ILE A CA 1
ATOM 928 C C . ILE A 1 123 ? 6.258 9.953 10.508 1 98.56 123 ILE A C 1
ATOM 930 O O . ILE A 1 123 ? 6.531 8.758 10.625 1 98.56 123 ILE A O 1
ATOM 934 N N . SER A 1 124 ? 5.051 10.406 10.367 1 98.62 124 SER A N 1
ATOM 935 C CA . SER A 1 124 ? 3.912 9.5 10.273 1 98.62 124 SER A CA 1
ATOM 936 C C . SER A 1 124 ? 4.059 8.555 9.078 1 98.62 124 SER A C 1
ATOM 938 O O . SER A 1 124 ? 3.773 7.359 9.188 1 98.62 124 SER A O 1
ATOM 940 N N . ASP A 1 125 ? 4.48 9.102 7.918 1 98.25 125 ASP A N 1
ATOM 941 C CA . ASP A 1 125 ? 4.68 8.305 6.715 1 98.25 125 ASP A CA 1
ATOM 942 C C . ASP A 1 125 ? 5.715 7.207 6.949 1 98.25 125 ASP A C 1
ATOM 944 O O . ASP A 1 125 ? 5.516 6.059 6.551 1 98.25 125 ASP A O 1
ATOM 948 N N . VAL A 1 126 ? 6.805 7.543 7.582 1 97.81 126 VAL A N 1
ATOM 949 C CA . VAL A 1 126 ? 7.855 6.578 7.871 1 97.81 126 VAL A CA 1
ATOM 950 C C . VAL A 1 126 ? 7.328 5.512 8.828 1 97.81 126 VAL A C 1
ATOM 952 O O . VAL A 1 126 ? 7.547 4.316 8.625 1 97.81 126 VAL A O 1
ATOM 955 N N . ALA A 1 127 ? 6.641 5.926 9.883 1 96.94 127 ALA A N 1
ATOM 956 C CA . ALA A 1 127 ? 6.027 4.98 10.812 1 96.94 127 ALA A CA 1
ATOM 957 C C . ALA A 1 127 ? 5.047 4.062 10.086 1 96.94 127 ALA A C 1
ATOM 959 O O . ALA A 1 127 ? 4.957 2.871 10.398 1 96.94 127 ALA A O 1
ATOM 960 N N . GLY A 1 128 ? 4.355 4.645 9.156 1 94.81 128 GLY A N 1
ATOM 961 C CA . GLY A 1 128 ? 3.369 3.889 8.398 1 94.81 128 GLY A CA 1
ATOM 962 C C . GLY A 1 128 ? 3.979 2.756 7.594 1 94.81 128 GLY A C 1
ATOM 963 O O . GLY A 1 128 ? 3.363 1.699 7.438 1 94.81 128 GLY A O 1
ATOM 964 N N . ILE A 1 129 ? 5.109 2.91 7.051 1 92.69 129 ILE A N 1
ATOM 965 C CA . ILE A 1 129 ? 5.797 1.86 6.305 1 92.69 129 ILE A CA 1
ATOM 966 C C . ILE A 1 129 ? 6.051 0.662 7.219 1 92.69 129 ILE A C 1
ATOM 968 O O . ILE A 1 129 ? 5.836 -0.486 6.82 1 92.69 129 ILE A O 1
ATOM 972 N N . GLY A 1 130 ? 6.41 0.905 8.414 1 89.62 130 GLY A N 1
ATOM 973 C CA . GLY A 1 130 ? 6.691 -0.154 9.367 1 89.62 130 GLY A CA 1
ATOM 974 C C . GLY A 1 130 ? 5.441 -0.752 9.984 1 89.62 130 GLY A C 1
ATOM 975 O O . GLY A 1 130 ? 5.375 -1.962 10.219 1 89.62 130 GLY A O 1
ATOM 976 N N . LEU A 1 131 ? 4.453 0.072 10.141 1 91.94 131 LEU A N 1
ATOM 977 C CA . LEU A 1 131 ? 3.258 -0.375 10.852 1 91.94 131 LEU A CA 1
ATOM 978 C C . LEU A 1 131 ? 2.227 -0.938 9.883 1 91.94 131 LEU A C 1
ATOM 980 O O . LEU A 1 131 ? 1.23 -1.531 10.297 1 91.94 131 LEU A O 1
ATOM 984 N N . GLY A 1 132 ? 2.463 -0.771 8.719 1 87.5 132 GLY A N 1
ATOM 985 C CA . GLY A 1 132 ? 1.514 -1.232 7.719 1 87.5 132 GLY A CA 1
ATOM 986 C C . GLY A 1 132 ? 1.182 -2.707 7.848 1 87.5 132 GLY A C 1
ATOM 987 O O . GLY A 1 132 ? 0.009 -3.088 7.84 1 87.5 132 GLY A O 1
ATOM 988 N N . GLY A 1 133 ? 2.188 -3.498 8.039 1 86.69 133 GLY A N 1
ATOM 989 C CA . GLY A 1 133 ? 1.976 -4.926 8.211 1 86.69 133 GLY A CA 1
ATOM 990 C C . GLY A 1 133 ? 1.159 -5.258 9.445 1 86.69 133 GLY A C 1
ATOM 991 O O . GLY A 1 133 ? 0.281 -6.121 9.406 1 86.69 133 GLY A O 1
ATOM 992 N N . VAL A 1 134 ? 1.408 -4.531 10.43 1 85.38 134 VAL A N 1
ATOM 993 C CA . VAL A 1 134 ? 0.707 -4.762 11.688 1 85.38 134 VAL A CA 1
ATOM 994 C C . VAL A 1 134 ? -0.77 -4.406 11.531 1 85.38 134 VAL A C 1
ATOM 996 O O . VAL A 1 134 ? -1.646 -5.16 11.969 1 85.38 134 VAL A O 1
ATOM 999 N N . ILE A 1 135 ? -1.044 -3.346 10.883 1 90.5 135 ILE A N 1
ATOM 1000 C CA . ILE A 1 135 ? -2.418 -2.898 10.68 1 90.5 135 ILE A CA 1
ATOM 1001 C C . ILE A 1 135 ? -3.172 -3.918 9.828 1 90.5 135 ILE A C 1
ATOM 1003 O O . ILE A 1 135 ? -4.305 -4.285 10.148 1 90.5 135 ILE A O 1
ATOM 1007 N N . GLU A 1 136 ? -2.514 -4.43 8.906 1 89.94 136 GLU A N 1
ATOM 1008 C CA . GLU A 1 136 ? -3.135 -5.426 8.047 1 89.94 136 GLU A CA 1
ATOM 1009 C C . GLU A 1 136 ? -3.383 -6.734 8.789 1 89.94 136 GLU A C 1
ATOM 1011 O O . GLU A 1 136 ? -4.43 -7.363 8.625 1 89.94 136 GLU A O 1
ATOM 1016 N N . ASP A 1 137 ? -2.461 -7.098 9.555 1 90.19 137 ASP A N 1
ATOM 1017 C CA . ASP A 1 137 ? -2.6 -8.32 10.336 1 90.19 137 ASP A CA 1
ATOM 1018 C C . ASP A 1 137 ? -3.77 -8.219 11.312 1 90.19 137 ASP A C 1
ATOM 1020 O O . ASP A 1 137 ? -4.523 -9.18 11.492 1 90.19 137 ASP A O 1
ATOM 1024 N N . LEU A 1 138 ? -3.836 -7.117 11.883 1 91 138 LEU A N 1
ATOM 1025 C CA . LEU A 1 138 ? -4.934 -6.895 12.82 1 91 138 LEU A CA 1
ATOM 1026 C C . LEU A 1 138 ? -6.277 -6.93 12.094 1 91 138 LEU A C 1
ATOM 1028 O O . LEU A 1 138 ? -7.23 -7.539 12.578 1 91 138 LEU A O 1
ATOM 1032 N N . ALA A 1 139 ? -6.305 -6.336 10.945 1 89.62 139 ALA A N 1
ATOM 1033 C CA . ALA A 1 139 ? -7.527 -6.359 10.148 1 89.62 139 ALA A CA 1
ATOM 1034 C C . ALA A 1 139 ? -7.879 -7.781 9.719 1 89.62 139 ALA A C 1
ATOM 1036 O O . ALA A 1 139 ? -9.047 -8.18 9.75 1 89.62 139 ALA A O 1
ATOM 1037 N N . ALA A 1 140 ? -6.914 -8.547 9.375 1 88.5 140 ALA A N 1
ATOM 1038 C CA . ALA A 1 140 ? -7.125 -9.93 8.945 1 88.5 140 ALA A CA 1
ATOM 1039 C C . ALA A 1 140 ? -7.66 -10.781 10.094 1 88.5 140 ALA A C 1
ATOM 1041 O O . ALA A 1 140 ? -8.484 -11.672 9.875 1 88.5 140 ALA A O 1
ATOM 1042 N N . ARG A 1 141 ? -7.23 -10.508 11.227 1 92.06 141 ARG A N 1
ATOM 1043 C CA . ARG A 1 141 ? -7.609 -11.289 12.398 1 92.06 141 ARG A CA 1
ATOM 1044 C C . ARG A 1 141 ? -9.07 -11.047 12.773 1 92.06 141 ARG A C 1
ATOM 1046 O O . ARG A 1 141 ? -9.656 -11.812 13.539 1 92.06 141 ARG A O 1
ATOM 1053 N N . MET A 1 142 ? -9.586 -9.984 12.242 1 94.12 142 MET A N 1
ATOM 1054 C CA . MET A 1 142 ? -10.984 -9.688 12.539 1 94.12 142 MET A CA 1
ATOM 1055 C C . MET A 1 142 ? -11.914 -10.656 11.82 1 94.12 142 MET A C 1
ATOM 1057 O O . MET A 1 142 ? -13.109 -10.711 12.109 1 94.12 142 MET A O 1
ATOM 1061 N N . GLY A 1 143 ? -11.461 -11.453 10.852 1 89.12 143 GLY A N 1
ATOM 1062 C CA . GLY A 1 143 ? -12.195 -12.547 10.242 1 89.12 143 GLY A CA 1
ATOM 1063 C C . GLY A 1 143 ? -13.352 -12.086 9.383 1 89.12 143 GLY A C 1
ATOM 1064 O O . GLY A 1 143 ? -14.438 -12.68 9.414 1 89.12 143 GLY A O 1
ATOM 1065 N N . LEU A 1 144 ? -13.148 -11.102 8.578 1 90.75 144 LEU A N 1
ATOM 1066 C CA . LEU A 1 144 ? -14.203 -10.609 7.699 1 90.75 144 LEU A CA 1
ATOM 1067 C C . LEU A 1 144 ? -14.477 -11.594 6.57 1 90.75 144 LEU A C 1
ATOM 1069 O O . LEU A 1 144 ? -13.57 -12.289 6.113 1 90.75 144 LEU A O 1
ATOM 1073 N N . ALA A 1 145 ? -15.688 -11.641 6.191 1 89.69 145 ALA A N 1
ATOM 1074 C CA . ALA A 1 145 ? -16.125 -12.594 5.168 1 89.69 145 ALA A CA 1
ATOM 1075 C C . ALA A 1 145 ? -15.422 -12.32 3.836 1 89.69 145 ALA A C 1
ATOM 1077 O O . ALA A 1 145 ? -15.258 -11.156 3.441 1 89.69 145 ALA A O 1
ATOM 1078 N N . ASP A 1 146 ? -15.016 -13.367 3.168 1 89 146 ASP A N 1
ATOM 1079 C CA . ASP A 1 146 ? -14.398 -13.297 1.848 1 89 146 ASP A CA 1
ATOM 1080 C C . ASP A 1 146 ? -15.453 -13.352 0.743 1 89 146 ASP A C 1
ATOM 1082 O O . ASP A 1 146 ? -16.219 -14.312 0.659 1 89 146 ASP A O 1
ATOM 1086 N N . PRO A 1 147 ? -15.438 -12.398 -0.074 1 92.5 147 PRO A N 1
ATOM 1087 C CA . PRO A 1 147 ? -16.453 -12.383 -1.131 1 92.5 147 PRO A CA 1
ATOM 1088 C C . PRO A 1 147 ? -16.203 -13.461 -2.189 1 92.5 147 PRO A C 1
ATOM 1090 O O . PRO A 1 147 ? -17.094 -13.734 -3.006 1 92.5 147 PRO A O 1
ATOM 1093 N N . LYS A 1 148 ? -15.094 -14.062 -2.24 1 89.69 148 LYS A N 1
ATOM 1094 C CA . LYS A 1 148 ? -14.773 -15.156 -3.148 1 89.69 148 LYS A CA 1
ATOM 1095 C C . LYS A 1 148 ? -14.961 -14.742 -4.605 1 89.69 148 LYS A C 1
ATOM 1097 O O . LYS A 1 148 ? -15.633 -15.43 -5.375 1 89.69 148 LYS A O 1
ATOM 1102 N N . LEU A 1 149 ? -14.344 -13.602 -4.941 1 90.44 149 LEU A N 1
ATOM 1103 C CA . LEU A 1 149 ? -14.445 -13.062 -6.293 1 90.44 149 LEU A CA 1
ATOM 1104 C C . LEU A 1 149 ? -13.414 -13.711 -7.215 1 90.44 149 LEU A C 1
ATOM 1106 O O . LEU A 1 149 ? -12.305 -14.031 -6.781 1 90.44 149 LEU A O 1
ATOM 1110 N N . LEU A 1 150 ? -13.781 -13.773 -8.375 1 84.44 150 LEU A N 1
ATOM 1111 C CA . LEU A 1 150 ? -12.844 -14.188 -9.414 1 84.44 150 LEU A CA 1
ATOM 1112 C C . LEU A 1 150 ? -11.992 -13.016 -9.883 1 84.44 150 LEU A C 1
ATOM 1114 O O . LEU A 1 150 ? -12.352 -11.859 -9.664 1 84.44 150 LEU A O 1
ATOM 1118 N N . LYS A 1 151 ? -10.852 -13.367 -10.422 1 85.62 151 LYS A N 1
ATOM 1119 C CA . LYS A 1 151 ? -9.938 -12.336 -10.898 1 85.62 151 LYS A CA 1
ATOM 1120 C C . LYS A 1 151 ? -10.625 -11.398 -11.883 1 85.62 151 LYS A C 1
ATOM 1122 O O . LYS A 1 151 ? -10.438 -10.18 -11.82 1 85.62 151 LYS A O 1
ATOM 1127 N N . GLU A 1 152 ? -11.43 -11.914 -12.734 1 86.06 152 GLU A N 1
ATOM 1128 C CA . GLU A 1 152 ? -12.141 -11.102 -13.719 1 86.06 152 GLU A CA 1
ATOM 1129 C C . GLU A 1 152 ? -13.102 -10.125 -13.039 1 86.06 152 GLU A C 1
ATOM 1131 O O . GLU A 1 152 ? -13.266 -8.992 -13.5 1 86.06 152 GLU A O 1
ATOM 1136 N N . GLN A 1 153 ? -13.734 -10.625 -11.969 1 87.81 153 GLN A N 1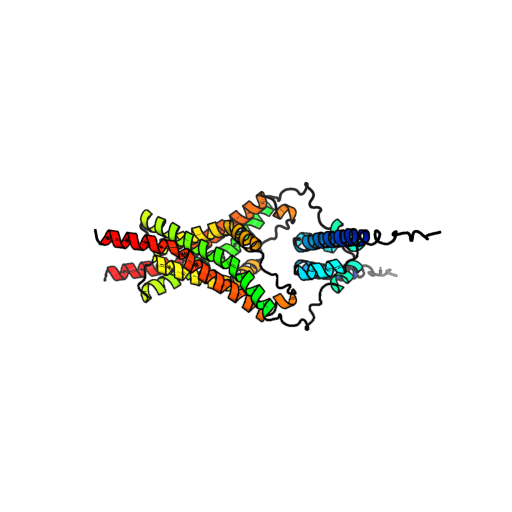
ATOM 1137 C CA . GLN A 1 153 ? -14.641 -9.766 -11.211 1 87.81 153 GLN A CA 1
ATOM 1138 C C . GLN A 1 153 ? -13.883 -8.656 -10.5 1 87.81 153 GLN A C 1
ATOM 1140 O O . GLN A 1 153 ? -14.383 -7.531 -10.383 1 87.81 153 GLN A O 1
ATOM 1145 N N . LEU A 1 154 ? -12.688 -9.031 -10.125 1 89.69 154 LEU A N 1
ATOM 1146 C CA . LEU A 1 154 ? -11.867 -8.047 -9.422 1 89.69 154 LEU A CA 1
ATOM 1147 C C . LEU A 1 154 ? -11.453 -6.914 -10.359 1 89.69 154 LEU A C 1
ATOM 1149 O O . LEU A 1 154 ? -11.25 -5.781 -9.922 1 89.69 154 LEU A O 1
ATOM 1153 N N . ASP A 1 155 ? -11.469 -7.164 -11.602 1 88.94 155 ASP A N 1
ATOM 1154 C CA . ASP A 1 155 ? -10.992 -6.195 -12.578 1 88.94 155 ASP A CA 1
ATOM 1155 C C . ASP A 1 155 ? -12.141 -5.352 -13.125 1 88.94 155 ASP A C 1
ATOM 1157 O O . ASP A 1 155 ? -11.922 -4.43 -13.914 1 88.94 155 ASP A O 1
ATOM 1161 N N . MET A 1 156 ? -13.352 -5.672 -12.703 1 91 156 MET A N 1
ATOM 1162 C CA . MET A 1 156 ? -14.508 -4.906 -13.156 1 91 156 MET A CA 1
ATOM 1163 C C . MET A 1 156 ? -14.539 -3.527 -12.5 1 91 156 MET A C 1
ATOM 1165 O O . MET A 1 156 ? -14.086 -3.363 -11.367 1 91 156 MET A O 1
ATOM 1169 N N . ARG A 1 157 ? -15.156 -2.631 -13.195 1 94.25 157 ARG A N 1
ATOM 1170 C CA . ARG A 1 157 ? -15.242 -1.261 -12.703 1 94.25 157 ARG A CA 1
ATOM 1171 C C . ARG A 1 157 ? -16.062 -1.191 -11.422 1 94.25 157 ARG A C 1
ATOM 1173 O O . ARG A 1 157 ? -15.719 -0.438 -10.508 1 94.25 157 ARG A O 1
ATOM 1180 N N . ILE A 1 158 ? -17.078 -1.94 -11.32 1 96.19 158 ILE A N 1
ATOM 1181 C CA . ILE A 1 158 ? -17.969 -1.901 -10.156 1 96.19 158 ILE A CA 1
ATOM 1182 C C . ILE A 1 158 ? -17.219 -2.385 -8.922 1 96.19 158 ILE A C 1
ATOM 1184 O O . ILE A 1 158 ? -17.438 -1.876 -7.816 1 96.19 158 ILE A O 1
ATOM 1188 N N . THR A 1 159 ? -16.359 -3.367 -9.07 1 96.38 159 THR A N 1
ATOM 1189 C CA . THR A 1 159 ? -15.578 -3.898 -7.957 1 96.38 159 THR A CA 1
ATOM 1190 C C . THR A 1 159 ? -14.523 -2.893 -7.508 1 96.38 159 THR A C 1
ATOM 1192 O O . THR A 1 159 ? -14.328 -2.678 -6.309 1 96.38 159 THR A O 1
ATOM 1195 N N . ARG A 1 160 ? -13.93 -2.279 -8.469 1 95 160 ARG A N 1
ATOM 1196 C CA . ARG A 1 160 ? -12.93 -1.268 -8.148 1 95 160 ARG A CA 1
ATOM 1197 C C . ARG A 1 160 ? -13.555 -0.097 -7.398 1 95 160 ARG A C 1
ATOM 1199 O O . ARG A 1 160 ? -12.984 0.405 -6.43 1 95 160 ARG A O 1
ATOM 1206 N N . THR A 1 161 ? -14.656 0.336 -7.859 1 96.5 161 THR A N 1
ATOM 1207 C CA . THR A 1 161 ? -15.359 1.435 -7.207 1 96.5 161 THR A CA 1
ATOM 1208 C C . THR A 1 161 ? -15.727 1.065 -5.773 1 96.5 161 THR A C 1
ATOM 1210 O O . THR A 1 161 ? -15.602 1.886 -4.863 1 96.5 161 THR A O 1
ATOM 1213 N N . ALA A 1 162 ? -16.172 -0.202 -5.586 1 97 162 ALA A N 1
ATOM 1214 C CA . ALA A 1 162 ? -16.516 -0.66 -4.242 1 97 162 ALA A CA 1
ATOM 1215 C C . ALA A 1 162 ? -15.281 -0.675 -3.338 1 97 162 ALA A C 1
ATOM 1217 O O . ALA A 1 162 ? -15.352 -0.247 -2.184 1 97 162 ALA A O 1
ATOM 1218 N N . HIS A 1 163 ? -14.211 -1.18 -3.887 1 96.44 163 HIS A N 1
ATOM 1219 C CA . HIS A 1 163 ? -12.953 -1.216 -3.143 1 96.44 163 HIS A CA 1
ATOM 1220 C C . HIS A 1 163 ? -12.516 0.187 -2.73 1 96.44 163 HIS A C 1
ATOM 1222 O O . HIS A 1 163 ? -12.219 0.429 -1.559 1 96.44 163 HIS A O 1
ATOM 1228 N N . TYR A 1 164 ? -12.578 1.124 -3.635 1 96.44 164 TYR A N 1
ATOM 1229 C CA . TYR A 1 164 ? -12.133 2.492 -3.393 1 96.44 164 TYR A CA 1
ATOM 1230 C C . TYR A 1 164 ? -13.062 3.201 -2.412 1 96.44 164 TYR A C 1
ATOM 1232 O O . TYR A 1 164 ? -12.609 3.986 -1.576 1 96.44 164 TYR A O 1
ATOM 1240 N N . THR A 1 165 ? -14.305 2.959 -2.584 1 97.94 165 THR A N 1
ATOM 1241 C CA . THR A 1 165 ? -15.273 3.543 -1.659 1 97.94 165 THR A CA 1
ATOM 1242 C C . THR A 1 165 ? -15.008 3.072 -0.232 1 97.94 165 THR A C 1
ATOM 1244 O O . THR A 1 165 ? -15.023 3.875 0.705 1 97.94 165 THR A O 1
ATOM 1247 N N . GLY A 1 166 ? -14.742 1.748 -0.072 1 98.31 166 GLY A N 1
ATOM 1248 C CA . GLY A 1 166 ? -14.391 1.226 1.238 1 98.31 166 GLY A CA 1
ATOM 1249 C C . GLY A 1 166 ? -13.133 1.854 1.814 1 98.31 166 GLY A C 1
ATOM 1250 O O . GLY A 1 166 ? -13.125 2.277 2.973 1 98.31 166 GLY A O 1
ATOM 1251 N N . CYS A 1 167 ? -12.133 1.938 0.987 1 97.94 167 CYS A N 1
ATOM 1252 C CA . CYS A 1 167 ? -10.875 2.545 1.41 1 97.94 167 CYS A CA 1
ATOM 1253 C C . CYS A 1 167 ? -11.086 3.99 1.845 1 97.94 167 CYS A C 1
ATOM 1255 O O . CYS A 1 167 ? -10.586 4.406 2.893 1 97.94 167 CYS A O 1
ATOM 1257 N N . THR A 1 168 ? -11.859 4.723 1.077 1 98.56 168 THR A N 1
ATOM 1258 C CA . THR A 1 168 ? -12.086 6.145 1.312 1 98.56 168 THR A CA 1
ATOM 1259 C C . THR A 1 168 ? -12.867 6.363 2.607 1 98.56 168 THR A C 1
ATOM 1261 O O . THR A 1 168 ? -12.477 7.18 3.443 1 98.56 168 THR A O 1
ATOM 1264 N N . ILE A 1 169 ? -13.898 5.633 2.779 1 98.69 169 ILE A N 1
ATOM 1265 C CA . ILE A 1 169 ? -14.688 5.746 4.004 1 98.69 169 ILE A CA 1
ATOM 1266 C C . ILE A 1 169 ? -13.82 5.379 5.207 1 98.69 169 ILE A C 1
ATOM 1268 O O . ILE A 1 169 ? -13.828 6.086 6.219 1 98.69 169 ILE A O 1
ATOM 1272 N N . GLY A 1 170 ? -13.094 4.305 5.051 1 98.62 170 GLY A N 1
ATOM 1273 C CA . GLY A 1 170 ? -12.234 3.863 6.133 1 98.62 170 GLY A CA 1
ATOM 1274 C C . GLY A 1 170 ? -11.188 4.895 6.523 1 98.62 170 GLY A C 1
ATOM 1275 O O . GLY A 1 170 ? -11.031 5.203 7.703 1 98.62 170 GLY A O 1
ATOM 1276 N N . ILE A 1 171 ? -10.508 5.441 5.543 1 98.62 171 ILE A N 1
ATOM 1277 C CA . ILE A 1 171 ? -9.406 6.348 5.844 1 98.62 171 ILE A CA 1
ATOM 1278 C C . ILE A 1 171 ? -9.953 7.645 6.438 1 98.62 171 ILE A C 1
ATOM 1280 O O . ILE A 1 171 ? -9.328 8.25 7.312 1 98.62 171 ILE A O 1
ATOM 1284 N N . VAL A 1 172 ? -11.094 8.133 6.004 1 98.81 172 VAL A N 1
ATOM 1285 C CA . VAL A 1 172 ? -11.703 9.344 6.531 1 98.81 172 VAL A CA 1
ATOM 1286 C C . VAL A 1 172 ? -12.094 9.133 7.992 1 98.81 172 VAL A C 1
ATOM 1288 O O . VAL A 1 172 ? -11.773 9.961 8.852 1 98.81 172 VAL A O 1
ATOM 1291 N N . ILE A 1 173 ? -12.703 8.016 8.258 1 98.75 173 ILE A N 1
ATOM 1292 C CA . ILE A 1 173 ? -13.07 7.688 9.633 1 98.75 173 ILE A CA 1
ATOM 1293 C C . ILE A 1 173 ? -11.82 7.59 10.5 1 98.75 173 ILE A C 1
ATOM 1295 O O . ILE A 1 173 ? -11.758 8.172 11.586 1 98.75 173 ILE A O 1
ATOM 1299 N N . GLY A 1 174 ? -10.852 6.863 9.992 1 98.75 174 GLY A N 1
ATOM 1300 C CA . GLY A 1 174 ? -9.602 6.707 10.727 1 98.75 174 GLY A CA 1
ATOM 1301 C C . GLY A 1 174 ? -8.914 8.023 11.023 1 98.75 174 GLY A C 1
ATOM 1302 O O . GLY A 1 174 ? -8.484 8.258 12.148 1 98.75 174 GLY A O 1
ATOM 1303 N N . CYS A 1 175 ? -8.852 8.867 10.031 1 98.75 175 CYS A N 1
ATOM 1304 C CA . CYS A 1 175 ? -8.188 10.148 10.203 1 98.75 175 CYS A CA 1
ATOM 1305 C C . CYS A 1 175 ? -8.938 11.031 11.195 1 98.75 175 CYS A C 1
ATOM 1307 O O . CYS A 1 175 ? -8.32 11.758 11.977 1 98.75 175 CYS A O 1
ATOM 1309 N N . MET A 1 176 ? -10.227 11.023 11.141 1 98.5 176 MET A N 1
ATOM 1310 C CA . MET A 1 176 ? -11.023 11.781 12.102 1 98.5 176 MET A CA 1
ATOM 1311 C C . MET A 1 176 ? -10.773 11.297 13.523 1 98.5 176 MET A C 1
ATOM 1313 O O . MET A 1 176 ? -10.586 12.102 14.438 1 98.5 176 MET A O 1
ATOM 1317 N N . LEU A 1 177 ? -10.742 10.023 13.68 1 98.44 177 LEU A N 1
ATOM 1318 C CA . LEU A 1 177 ? -10.43 9.445 14.984 1 98.44 177 LEU A CA 1
ATOM 1319 C C . LEU A 1 177 ? -9 9.781 15.398 1 98.44 177 LEU A C 1
ATOM 1321 O O . LEU A 1 177 ? -8.727 10.016 16.578 1 98.44 177 LEU A O 1
ATOM 1325 N N . GLY A 1 178 ? -8.141 9.797 14.406 1 98.69 178 GLY A N 1
ATOM 1326 C CA . GLY A 1 178 ? -6.73 10.062 14.656 1 98.69 178 GLY A CA 1
ATOM 1327 C C . GLY A 1 178 ? -6.461 11.492 15.086 1 98.69 178 GLY A C 1
ATOM 1328 O O . GLY A 1 178 ? -5.375 11.805 15.578 1 98.69 178 GLY A O 1
ATOM 1329 N N . MET A 1 179 ? -7.449 12.312 14.945 1 98.38 179 MET A N 1
ATOM 1330 C CA . MET A 1 179 ? -7.281 13.711 15.328 1 98.38 179 MET A CA 1
ATOM 1331 C C . MET A 1 179 ? -7.609 13.914 16.797 1 98.38 179 MET A C 1
ATOM 1333 O O . MET A 1 179 ? -7.59 15.047 17.297 1 98.38 179 MET A O 1
ATOM 1337 N N . SER A 1 180 ? -7.793 12.938 17.562 1 97.5 180 SER A N 1
ATOM 1338 C CA . SER A 1 180 ? -8.219 12.953 18.969 1 97.5 180 SER A CA 1
ATOM 1339 C C . SER A 1 180 ? -7.238 13.734 19.828 1 97.5 180 SER A C 1
ATOM 1341 O O . SER A 1 180 ? -7.637 14.391 20.797 1 97.5 180 SER A O 1
ATOM 1343 N N . PRO A 1 181 ? -5.957 13.734 19.578 1 96.94 181 PRO A N 1
ATOM 1344 C CA . PRO A 1 181 ? -5.043 14.516 20.406 1 96.94 181 PRO A CA 1
ATOM 1345 C C . PRO A 1 181 ? -5.355 16.016 20.391 1 96.94 181 PRO A C 1
ATOM 1347 O O . PRO A 1 181 ? -4.984 16.734 21.312 1 96.94 181 PRO A O 1
ATOM 1350 N N . LEU A 1 182 ? -6.02 16.5 19.406 1 95.69 182 LEU A N 1
ATOM 1351 C CA . LEU A 1 182 ? -6.359 17.906 19.297 1 95.69 182 LEU A CA 1
ATOM 1352 C C . LEU A 1 182 ? -7.281 18.328 20.438 1 95.69 182 LEU A C 1
ATOM 1354 O O . LEU A 1 182 ? -7.293 19.5 20.828 1 95.69 182 LEU A O 1
ATOM 1358 N N . LEU A 1 183 ? -8.086 17.438 20.906 1 92.19 183 LEU A N 1
ATOM 1359 C CA . LEU A 1 183 ? -9.008 17.75 22 1 92.19 183 LEU A CA 1
ATOM 1360 C C . LEU A 1 183 ? -8.25 18.156 23.25 1 92.19 183 LEU A C 1
ATOM 1362 O O . LEU A 1 183 ? -8.672 19.062 23.969 1 92.19 183 LEU A O 1
ATOM 1366 N N . VAL A 1 184 ? -7.129 17.594 23.438 1 89.25 184 VAL A N 1
ATOM 1367 C CA . VAL A 1 184 ? -6.324 17.859 24.625 1 89.25 184 VAL A CA 1
ATOM 1368 C C . VAL A 1 184 ? -5.43 19.078 24.375 1 89.25 184 VAL A C 1
ATOM 1370 O O . VAL A 1 184 ? -5.27 19.922 25.25 1 89.25 184 VAL A O 1
ATOM 1373 N N . LEU A 1 185 ? -4.891 19.203 23.234 1 86.69 185 LEU A N 1
ATOM 1374 C CA . LEU A 1 185 ? -3.969 20.281 22.891 1 86.69 185 LEU A CA 1
ATOM 1375 C C . LEU A 1 185 ? -4.695 21.625 22.859 1 86.69 185 LEU A C 1
ATOM 1377 O O . LEU A 1 185 ? -4.152 22.641 23.297 1 86.69 185 LEU A O 1
ATOM 1381 N N . GLU A 1 186 ? -5.844 21.625 22.344 1 78.19 186 GLU A N 1
ATOM 1382 C CA . GLU A 1 186 ? -6.617 22.859 22.266 1 78.19 186 GLU A CA 1
ATOM 1383 C C . GLU A 1 186 ? -7.047 23.328 23.656 1 78.19 186 GLU A C 1
ATOM 1385 O O . GLU A 1 186 ? -7.078 24.531 23.938 1 78.19 186 GLU A O 1
ATOM 1390 N N . THR A 1 187 ? -7.352 22.438 24.422 1 70.75 187 THR A N 1
ATOM 1391 C CA . THR A 1 187 ? -7.734 22.797 25.781 1 70.75 187 THR A CA 1
ATOM 1392 C C . THR A 1 187 ? -6.555 23.406 26.531 1 70.75 187 THR A C 1
ATOM 1394 O O . THR A 1 187 ? -6.723 24.391 27.266 1 70.75 187 THR A O 1
ATOM 1397 N N . LYS A 1 188 ? -5.402 22.969 26.266 1 72.5 188 LYS A N 1
ATOM 1398 C CA . LYS A 1 188 ? -4.207 23.469 26.938 1 72.5 188 LYS A CA 1
ATOM 1399 C C . LYS A 1 188 ? -3.871 24.891 26.469 1 72.5 188 LYS A C 1
ATOM 1401 O O . LYS A 1 188 ? -3.498 25.734 27.281 1 72.5 188 LYS A O 1
ATOM 1406 N N . ASP A 1 189 ? -3.988 25.078 25.188 1 71.38 189 ASP A N 1
ATOM 1407 C CA . ASP A 1 189 ? -3.678 26.391 24.625 1 71.38 189 ASP A CA 1
ATOM 1408 C C . ASP A 1 189 ? -4.656 27.453 25.125 1 71.38 189 ASP A C 1
ATOM 1410 O O . ASP A 1 189 ? -4.266 28.594 25.391 1 71.38 189 ASP A O 1
ATOM 1414 N N . GLN A 1 190 ? -5.926 27.062 25.234 1 67.44 190 GLN A N 1
ATOM 1415 C CA . GLN A 1 190 ? -6.934 28 25.719 1 67.44 190 GLN A CA 1
ATOM 1416 C C . GLN A 1 190 ? -6.688 28.359 27.188 1 67.44 190 GLN A C 1
ATOM 1418 O O . GLN A 1 190 ? -6.852 29.516 27.578 1 67.44 190 GLN A O 1
ATOM 1423 N N . GLN A 1 191 ? -6.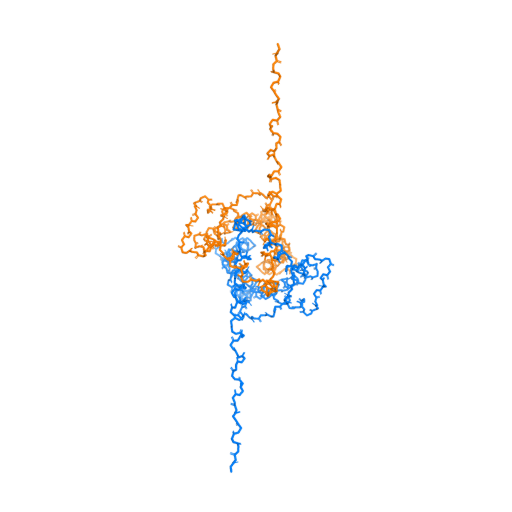336 27.453 27.906 1 66.38 191 GLN A N 1
ATOM 1424 C CA . GLN A 1 191 ? -6.062 27.703 29.312 1 66.38 191 GLN A CA 1
ATOM 1425 C C . GLN A 1 191 ? -4.836 28.578 29.5 1 66.38 191 GLN A C 1
ATOM 1427 O O . GLN A 1 191 ? -4.801 29.422 30.391 1 66.38 191 GLN A O 1
ATOM 1432 N N . ALA A 1 192 ? -3.877 28.562 28.719 1 66.62 192 ALA A N 1
ATOM 1433 C CA . ALA A 1 192 ? -2.662 29.375 28.797 1 66.62 192 ALA A CA 1
ATOM 1434 C C . ALA A 1 192 ? -2.945 30.828 28.453 1 66.62 192 ALA A C 1
ATOM 1436 O O . ALA A 1 192 ? -2.293 31.734 28.969 1 66.62 192 ALA A O 1
ATOM 1437 N N . LYS A 1 193 ? -3.854 31.078 27.672 1 64.06 193 LYS A N 1
ATOM 1438 C CA . LYS A 1 193 ? -4.219 32.438 27.266 1 64.06 193 LYS A CA 1
ATOM 1439 C C . LYS A 1 193 ? -5.008 33.125 28.359 1 64.06 193 LYS A C 1
ATOM 1441 O O . LYS A 1 193 ? -4.977 34.375 28.469 1 64.06 193 LYS A O 1
ATOM 1446 N N . VAL A 1 194 ? -5.734 32.375 29.125 1 66.5 194 VAL A N 1
ATOM 1447 C CA . VAL A 1 194 ? -6.566 32.969 30.172 1 66.5 194 VAL A CA 1
ATOM 1448 C C . VAL A 1 194 ? -5.723 33.25 31.406 1 66.5 194 VAL A C 1
ATOM 1450 O O . VAL A 1 194 ? -6 34.188 32.156 1 66.5 194 VAL A O 1
ATOM 1453 N N . ASN A 1 195 ? -4.703 32.594 31.734 1 56.16 195 ASN A N 1
ATOM 1454 C CA . ASN A 1 195 ? -3.877 32.812 32.906 1 56.16 195 ASN A CA 1
ATOM 1455 C C . ASN A 1 195 ? -2.766 33.844 32.625 1 56.16 195 ASN A C 1
ATOM 1457 O O . ASN A 1 195 ? -2.391 34.625 33.5 1 56.16 195 ASN A O 1
ATOM 1461 N N . MET B 1 1 ? 36.25 -27.391 -66.188 1 24.83 1 MET B N 1
ATOM 1462 C CA . MET B 1 1 ? 34.969 -27.875 -65.625 1 24.83 1 MET B CA 1
ATOM 1463 C C . MET B 1 1 ? 34.812 -27.531 -64.188 1 24.83 1 MET B C 1
ATOM 1465 O O . MET B 1 1 ? 35.469 -28.141 -63.312 1 24.83 1 MET B O 1
ATOM 1469 N N . HIS B 1 2 ? 34.781 -26.188 -63.812 1 27.67 2 HIS B N 1
ATOM 1470 C CA . HIS B 1 2 ? 34.781 -25.422 -62.562 1 27.67 2 HIS B CA 1
ATOM 1471 C C . HIS B 1 2 ? 33.531 -25.734 -61.75 1 27.67 2 HIS B C 1
ATOM 1473 O O . HIS B 1 2 ? 32.406 -25.578 -62.219 1 27.67 2 HIS B O 1
ATOM 1479 N N . ARG B 1 3 ? 33.594 -26.781 -60.75 1 28.22 3 ARG B N 1
ATOM 1480 C CA . ARG B 1 3 ? 32.656 -27.359 -59.812 1 28.22 3 ARG B CA 1
ATOM 1481 C C . ARG B 1 3 ? 32.031 -26.281 -58.938 1 28.22 3 ARG B C 1
ATOM 1483 O O . ARG B 1 3 ? 32.719 -25.578 -58.219 1 28.22 3 ARG B O 1
ATOM 1490 N N . LEU B 1 4 ? 30.891 -25.641 -59.344 1 27.39 4 LEU B N 1
ATOM 1491 C CA . LEU B 1 4 ? 29.984 -24.719 -58.656 1 27.39 4 LEU B CA 1
ATOM 1492 C C . LEU B 1 4 ? 29.5 -25.312 -57.344 1 27.39 4 LEU B C 1
ATOM 1494 O O . LEU B 1 4 ? 28.844 -26.359 -57.312 1 27.39 4 LEU B O 1
ATOM 1498 N N . LEU B 1 5 ? 30.25 -25.234 -56.156 1 28.5 5 LEU B N 1
ATOM 1499 C CA . LEU B 1 5 ? 29.953 -25.688 -54.812 1 28.5 5 LEU B CA 1
ATOM 1500 C C . LEU B 1 5 ? 28.656 -25.078 -54.312 1 28.5 5 LEU B C 1
ATOM 1502 O O . LEU B 1 5 ? 28.469 -23.859 -54.375 1 28.5 5 LEU B O 1
ATOM 1506 N N . PRO B 1 6 ? 27.453 -25.844 -54.188 1 29.23 6 PRO B N 1
ATOM 1507 C CA . PRO B 1 6 ? 26.125 -25.406 -53.75 1 29.23 6 PRO B CA 1
ATOM 1508 C C . PRO B 1 6 ? 26.125 -24.812 -52.344 1 29.23 6 PRO B C 1
ATOM 1510 O O . PRO B 1 6 ? 26.812 -25.328 -51.438 1 29.23 6 PRO B O 1
ATOM 1513 N N . LEU B 1 7 ? 25.984 -23.484 -52.094 1 27.66 7 LEU B N 1
ATOM 1514 C CA . LEU B 1 7 ? 25.766 -22.625 -50.938 1 27.66 7 LEU B CA 1
ATOM 1515 C C . LEU B 1 7 ? 24.484 -23.031 -50.188 1 27.66 7 LEU B C 1
ATOM 1517 O O . LEU B 1 7 ? 23.484 -22.328 -50.219 1 27.66 7 LEU B O 1
ATOM 1521 N N . ALA B 1 8 ? 23.891 -24.266 -50.188 1 28.81 8 ALA B N 1
ATOM 1522 C CA . ALA B 1 8 ? 22.547 -24.547 -49.656 1 28.81 8 ALA B CA 1
ATOM 1523 C C . ALA B 1 8 ? 22.516 -24.422 -48.156 1 28.81 8 ALA B C 1
ATOM 1525 O O . ALA B 1 8 ? 21.5 -24.703 -47.5 1 28.81 8 ALA B O 1
ATOM 1526 N N . VAL B 1 9 ? 23.594 -24.328 -47.344 1 28.17 9 VAL B N 1
ATOM 1527 C CA . VAL B 1 9 ? 23.422 -24.891 -46.031 1 28.17 9 VAL B CA 1
ATOM 1528 C C . VAL B 1 9 ? 22.5 -23.984 -45.188 1 28.17 9 VAL B C 1
ATOM 1530 O O . VAL B 1 9 ? 21.75 -24.453 -44.344 1 28.17 9 VAL B O 1
ATOM 1533 N N . ARG B 1 10 ? 22.609 -22.609 -45.125 1 30.44 10 ARG B N 1
ATOM 1534 C CA . ARG B 1 10 ? 22.5 -22.016 -43.812 1 30.44 10 ARG B CA 1
ATOM 1535 C C . ARG B 1 10 ? 21.047 -21.75 -43.438 1 30.44 10 ARG B C 1
ATOM 1537 O O . ARG B 1 10 ? 20.766 -21.078 -42.438 1 30.44 10 ARG B O 1
ATOM 1544 N N . THR B 1 11 ? 20.016 -21.984 -44.281 1 31.84 11 THR B N 1
ATOM 1545 C CA . THR B 1 11 ? 18.781 -21.312 -43.875 1 31.84 11 THR B CA 1
ATOM 1546 C C . THR B 1 11 ? 18.094 -22.078 -42.75 1 31.84 11 THR B C 1
ATOM 1548 O O . THR B 1 11 ? 17.016 -21.703 -42.281 1 31.84 11 THR B O 1
ATOM 1551 N N . CYS B 1 12 ? 18.406 -23.328 -42.375 1 31.78 12 CYS B N 1
ATOM 1552 C CA . CYS B 1 12 ? 17.438 -24.109 -41.625 1 31.78 12 CYS B CA 1
ATOM 1553 C C . CYS B 1 12 ? 17.312 -23.594 -40.188 1 31.78 12 CYS B C 1
ATOM 1555 O O . CYS B 1 12 ? 16.438 -24.031 -39.438 1 31.78 12 CYS B O 1
ATOM 1557 N N . ARG B 1 13 ? 18.391 -23.094 -39.562 1 34.28 13 ARG B N 1
ATOM 1558 C CA . ARG B 1 13 ? 18.375 -23.156 -38.094 1 34.28 13 ARG B CA 1
ATOM 1559 C C . ARG B 1 13 ? 17.453 -22.078 -37.531 1 34.28 13 ARG B C 1
ATOM 1561 O O . ARG B 1 13 ? 17.234 -22.016 -36.312 1 34.28 13 ARG B O 1
ATOM 1568 N N . PHE B 1 14 ? 16.953 -21.109 -38.25 1 39.94 14 PHE B N 1
ATOM 1569 C CA . PHE B 1 14 ? 16.297 -20.031 -37.5 1 39.94 14 PHE B CA 1
ATOM 1570 C C . PHE B 1 14 ? 14.891 -20.438 -37.094 1 39.94 14 PHE B C 1
ATOM 1572 O O . PHE B 1 14 ? 14.211 -19.703 -36.375 1 39.94 14 PHE B O 1
ATOM 1579 N N . THR B 1 15 ? 14.219 -21.484 -37.594 1 38.97 15 THR B N 1
ATOM 1580 C CA . THR B 1 15 ? 12.797 -21.703 -37.312 1 38.97 15 THR B CA 1
ATOM 1581 C C . THR B 1 15 ? 12.602 -22.281 -35.906 1 38.97 15 THR B C 1
ATOM 1583 O O . THR B 1 15 ? 11.547 -22.109 -35.312 1 38.97 15 THR B O 1
ATOM 1586 N N . THR B 1 16 ? 13.5 -23.094 -35.344 1 43.38 16 THR B N 1
ATOM 1587 C CA . THR B 1 16 ? 13.211 -23.766 -34.062 1 43.38 16 THR B CA 1
ATOM 1588 C C . THR B 1 16 ? 13.148 -22.75 -32.938 1 43.38 16 THR B C 1
ATOM 1590 O O . THR B 1 16 ? 12.438 -22.969 -31.938 1 43.38 16 THR B O 1
ATOM 1593 N N . ASN B 1 17 ? 13.852 -21.594 -33 1 46.44 17 ASN B N 1
ATOM 1594 C CA . ASN B 1 17 ? 13.922 -20.672 -31.875 1 46.44 17 ASN B CA 1
ATOM 1595 C C . ASN B 1 17 ? 12.609 -19.922 -31.672 1 46.44 17 ASN B C 1
ATOM 1597 O O . ASN B 1 17 ? 12.273 -19.531 -30.547 1 46.44 17 ASN B O 1
ATOM 1601 N N . SER B 1 18 ? 11.875 -19.734 -32.781 1 49.22 18 SER B N 1
ATOM 1602 C CA . SER B 1 18 ? 10.672 -18.922 -32.688 1 49.22 18 SER B CA 1
ATOM 1603 C C . SER B 1 18 ? 9.547 -19.688 -32 1 49.22 18 SER B C 1
ATOM 1605 O O . SER B 1 18 ? 8.805 -19.125 -31.188 1 49.22 18 SER B O 1
ATOM 1607 N N . HIS B 1 19 ? 9.406 -21.016 -32.312 1 48.88 19 HIS B N 1
ATOM 1608 C CA . HIS B 1 19 ? 8.328 -21.797 -31.719 1 48.88 19 HIS B CA 1
ATOM 1609 C C . HIS B 1 19 ? 8.586 -22.031 -30.234 1 48.88 19 HIS B C 1
ATOM 1611 O O . HIS B 1 19 ? 7.648 -22.031 -29.438 1 48.88 19 HIS B O 1
ATOM 1617 N N . ALA B 1 20 ? 9.93 -22.281 -29.922 1 54.56 20 ALA B N 1
ATOM 1618 C CA . ALA B 1 20 ? 10.289 -22.516 -28.531 1 54.56 20 ALA B CA 1
ATOM 1619 C C . ALA B 1 20 ? 10.062 -21.25 -27.688 1 54.56 20 ALA B C 1
ATOM 1621 O O . ALA B 1 20 ? 9.594 -21.344 -26.562 1 54.56 20 ALA B O 1
ATOM 1622 N N . ALA B 1 21 ? 10.445 -20.094 -28.266 1 58.97 21 ALA B N 1
ATOM 1623 C CA . ALA B 1 21 ? 10.258 -18.812 -27.594 1 58.97 21 ALA B CA 1
ATOM 1624 C C . ALA B 1 21 ? 8.781 -18.5 -27.406 1 58.97 21 ALA B C 1
ATOM 1626 O O . ALA B 1 21 ? 8.375 -18 -26.344 1 58.97 21 ALA B O 1
ATOM 1627 N N . SER B 1 22 ? 7.969 -18.797 -28.453 1 63.72 22 SER B N 1
ATOM 1628 C CA . SER B 1 22 ? 6.527 -18.578 -28.375 1 63.72 22 SER B CA 1
ATOM 1629 C C . SER B 1 22 ? 5.891 -19.484 -27.328 1 63.72 22 SER B C 1
ATOM 1631 O O . SER B 1 22 ? 5.008 -19.062 -26.578 1 63.72 22 SER B O 1
ATOM 1633 N N . SER B 1 23 ? 6.629 -20.625 -27.188 1 77.31 23 SER B N 1
ATOM 1634 C CA . SER B 1 23 ? 6.082 -21.578 -26.234 1 77.31 23 SER B CA 1
ATOM 1635 C C . SER B 1 23 ? 6.402 -21.172 -24.797 1 77.31 23 SER B C 1
ATOM 1637 O O . SER B 1 23 ? 5.539 -21.25 -23.922 1 77.31 23 SER B O 1
ATOM 1639 N N . LEU B 1 24 ? 7.613 -20.547 -24.656 1 83.25 24 LEU B N 1
ATOM 1640 C CA . LEU B 1 24 ? 8.008 -20.109 -23.312 1 83.25 24 LEU B CA 1
ATOM 1641 C C . LEU B 1 24 ? 7.164 -18.922 -22.859 1 83.25 24 LEU B C 1
ATOM 1643 O O . LEU B 1 24 ? 6.754 -18.859 -21.703 1 83.25 24 LEU B O 1
ATOM 1647 N N . GLU B 1 25 ? 6.938 -18.047 -23.781 1 82.69 25 GLU B N 1
ATOM 1648 C CA . GLU B 1 25 ? 6.133 -16.875 -23.484 1 82.69 25 GLU B CA 1
ATOM 1649 C C . GLU B 1 25 ? 4.703 -17.266 -23.109 1 82.69 25 GLU B C 1
ATOM 1651 O O . GLU B 1 25 ? 4.113 -16.672 -22.203 1 82.69 25 GLU B O 1
ATOM 1656 N N . SER B 1 26 ? 4.238 -18.188 -23.828 1 80.44 26 SER B N 1
ATOM 1657 C CA . SER B 1 26 ? 2.891 -18.672 -23.547 1 80.44 26 SER B CA 1
ATOM 1658 C C . SER B 1 26 ? 2.818 -19.328 -22.172 1 80.44 26 SER B C 1
ATOM 1660 O O . SER B 1 26 ? 1.866 -19.094 -21.422 1 80.44 26 SER B O 1
ATOM 1662 N N . LYS B 1 27 ? 3.834 -20.062 -21.844 1 86.06 27 LYS B N 1
ATOM 1663 C CA . LYS B 1 27 ? 3.893 -20.688 -20.531 1 86.06 27 LYS B CA 1
ATOM 1664 C C . LYS B 1 27 ? 3.994 -19.656 -19.406 1 86.06 27 LYS B C 1
ATOM 1666 O O . LYS B 1 27 ? 3.314 -19.766 -18.391 1 86.06 27 LYS B O 1
ATOM 1671 N N . LYS B 1 28 ? 4.746 -18.672 -19.719 1 83.75 28 LYS B N 1
ATOM 1672 C CA . LYS B 1 28 ? 4.93 -17.594 -18.75 1 83.75 28 LYS B CA 1
ATOM 1673 C C . LYS B 1 28 ? 3.619 -16.859 -18.484 1 83.75 28 LYS B C 1
ATOM 1675 O O . LYS B 1 28 ? 3.316 -16.5 -17.344 1 83.75 28 LYS B O 1
ATOM 1680 N N . MET B 1 29 ? 2.852 -16.703 -19.453 1 82.5 29 MET B N 1
ATOM 1681 C CA . MET B 1 29 ? 1.589 -15.984 -19.328 1 82.5 29 MET B CA 1
ATOM 1682 C C . MET B 1 29 ? 0.605 -16.75 -18.453 1 82.5 29 MET B C 1
ATOM 1684 O O . MET B 1 29 ? -0.079 -16.156 -17.609 1 82.5 29 MET B O 1
ATOM 1688 N N . VAL B 1 30 ? 0.584 -18.031 -18.625 1 83.25 30 VAL B N 1
ATOM 1689 C CA . VAL B 1 30 ? -0.332 -18.844 -17.844 1 83.25 30 VAL B CA 1
ATOM 1690 C C . VAL B 1 30 ? 0.088 -18.844 -16.375 1 83.25 30 VAL B C 1
ATOM 1692 O O . VAL B 1 30 ? -0.755 -18.734 -15.492 1 83.25 30 VAL B O 1
ATOM 1695 N N . LEU B 1 31 ? 1.368 -18.922 -16.219 1 85.12 31 LEU B N 1
ATOM 1696 C CA . LEU B 1 31 ? 1.873 -18.922 -14.852 1 85.12 31 LEU B CA 1
ATOM 1697 C C . LEU B 1 31 ? 1.64 -17.578 -14.18 1 85.12 31 LEU B C 1
ATOM 1699 O O . LEU B 1 31 ? 1.328 -17.516 -12.984 1 85.12 31 LEU B O 1
ATOM 1703 N N . GLN B 1 32 ? 1.784 -16.578 -14.961 1 82.69 32 GLN B N 1
ATOM 1704 C CA . GLN B 1 32 ? 1.521 -15.25 -14.43 1 82.69 32 GLN B CA 1
ATOM 1705 C C . GLN B 1 32 ? 0.049 -15.086 -14.062 1 82.69 32 GLN B C 1
ATOM 1707 O O . GLN B 1 32 ? -0.275 -14.461 -13.047 1 82.69 32 GLN B O 1
ATOM 1712 N N . ARG B 1 33 ? -0.731 -15.688 -14.898 1 81.69 33 ARG B N 1
ATOM 1713 C CA . ARG B 1 33 ? -2.158 -15.648 -14.594 1 81.69 33 ARG B CA 1
AT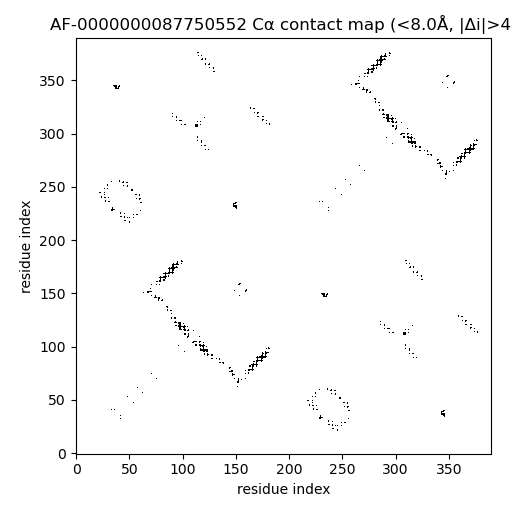OM 1714 C C . ARG B 1 33 ? -2.467 -16.406 -13.312 1 81.69 33 ARG B C 1
ATOM 1716 O O . ARG B 1 33 ? -3.307 -15.984 -12.516 1 81.69 33 ARG B O 1
ATOM 1723 N N . LEU B 1 34 ? -1.801 -17.453 -13.195 1 82.12 34 LEU B N 1
ATOM 1724 C CA . LEU B 1 34 ? -1.975 -18.266 -11.992 1 82.12 34 LEU B CA 1
ATOM 1725 C C . LEU B 1 34 ? -1.483 -17.5 -10.758 1 82.12 34 LEU B C 1
ATOM 1727 O O . LEU B 1 34 ? -2.107 -17.562 -9.695 1 82.12 34 LEU B O 1
ATOM 1731 N N . ALA B 1 35 ? -0.48 -16.828 -11 1 79.56 35 ALA B N 1
ATOM 1732 C CA . ALA B 1 35 ? 0.109 -16.047 -9.906 1 79.56 35 ALA B CA 1
ATOM 1733 C C . ALA B 1 35 ? -0.812 -14.914 -9.477 1 79.56 35 ALA B C 1
ATOM 1735 O O . ALA B 1 35 ? -0.778 -14.484 -8.32 1 79.56 35 ALA B O 1
ATOM 1736 N N . GLN B 1 36 ? -1.605 -14.555 -10.391 1 78.25 36 GLN B N 1
ATOM 1737 C CA . GLN B 1 36 ? -2.504 -13.445 -10.094 1 78.25 36 GLN B CA 1
ATOM 1738 C C . GLN B 1 36 ? -3.893 -13.953 -9.711 1 78.25 36 GLN B C 1
ATOM 1740 O O . GLN B 1 36 ? -4.797 -13.156 -9.445 1 78.25 36 GLN B O 1
ATOM 1745 N N . ALA B 1 37 ? -4.016 -15.203 -9.625 1 80.25 37 ALA B N 1
ATOM 1746 C CA . ALA B 1 37 ? -5.316 -15.797 -9.32 1 80.25 37 ALA B CA 1
ATOM 1747 C C . ALA B 1 37 ? -5.703 -15.547 -7.867 1 80.25 37 ALA B C 1
ATOM 1749 O O . ALA B 1 37 ? -4.836 -15.438 -6.996 1 80.25 37 ALA B O 1
ATOM 1750 N N . THR B 1 38 ? -6.949 -15.438 -7.684 1 80.19 38 THR B N 1
ATOM 1751 C CA . THR B 1 38 ? -7.465 -15.281 -6.328 1 80.19 38 THR B CA 1
ATOM 1752 C C . THR B 1 38 ? -7.426 -16.609 -5.578 1 80.19 38 THR B C 1
ATOM 1754 O O . THR B 1 38 ? -7.219 -17.672 -6.18 1 80.19 38 THR B O 1
ATOM 1757 N N . ASP B 1 39 ? -7.57 -16.5 -4.266 1 81.12 39 ASP B N 1
ATOM 1758 C CA . ASP B 1 39 ? -7.602 -17.703 -3.447 1 81.12 39 ASP B CA 1
ATOM 1759 C C . ASP B 1 39 ? -8.734 -18.641 -3.885 1 81.12 39 ASP B C 1
ATOM 1761 O O . ASP B 1 39 ? -8.57 -19.859 -3.891 1 81.12 39 ASP B O 1
ATOM 1765 N N . HIS B 1 40 ? -9.766 -18 -4.246 1 81.12 40 HIS B N 1
ATOM 1766 C CA . HIS B 1 40 ? -10.906 -18.797 -4.688 1 81.12 40 HIS B CA 1
ATOM 1767 C C . HIS B 1 40 ? -10.594 -19.531 -5.988 1 81.12 40 HIS B C 1
ATOM 1769 O O . HIS B 1 40 ? -10.922 -20.703 -6.137 1 81.12 40 HIS B O 1
ATOM 1775 N N . GLU B 1 41 ? -9.953 -18.859 -6.867 1 82.31 41 GLU B N 1
ATOM 1776 C CA . GLU B 1 41 ? -9.562 -19.484 -8.133 1 82.31 41 GLU B CA 1
ATOM 1777 C C . GLU B 1 41 ? -8.555 -20.609 -7.898 1 82.31 41 GLU B C 1
ATOM 1779 O O . GLU B 1 41 ? -8.625 -21.656 -8.539 1 82.31 41 GLU B O 1
ATOM 1784 N N . LEU B 1 42 ? -7.633 -20.328 -7.051 1 85.31 42 LEU B N 1
ATOM 1785 C CA . LEU B 1 42 ? -6.613 -21.328 -6.746 1 85.31 42 LEU B CA 1
ATOM 1786 C C . LEU B 1 42 ? -7.246 -22.594 -6.16 1 85.31 42 LEU B C 1
ATOM 1788 O O . LEU B 1 42 ? -6.785 -23.703 -6.422 1 85.31 42 LEU B O 1
ATOM 1792 N N . GLU B 1 43 ? -8.289 -22.406 -5.363 1 84.44 43 GLU B N 1
ATOM 1793 C CA . GLU B 1 43 ? -9.016 -23.547 -4.801 1 84.44 43 GLU B CA 1
ATOM 1794 C C . GLU B 1 43 ? -9.695 -24.359 -5.895 1 84.44 43 GLU B C 1
ATOM 1796 O O . GLU B 1 43 ? -9.68 -25.594 -5.859 1 84.44 43 GLU B O 1
ATOM 1801 N N . LEU B 1 44 ? -10.211 -23.703 -6.859 1 81.75 44 LEU B N 1
ATOM 1802 C CA . LEU B 1 44 ? -10.867 -24.375 -7.98 1 81.75 44 LEU B CA 1
ATOM 1803 C C . LEU B 1 44 ? -9.859 -25.141 -8.82 1 81.75 44 LEU B C 1
ATOM 1805 O O . LEU B 1 44 ? -10.125 -26.266 -9.234 1 81.75 44 LEU B O 1
ATOM 1809 N N . VAL B 1 45 ? -8.734 -24.531 -9.023 1 85.44 45 VAL B N 1
ATOM 1810 C CA . VAL B 1 45 ? -7.684 -25.188 -9.805 1 85.44 45 VAL B CA 1
ATOM 1811 C C . VAL B 1 45 ? -7.152 -26.391 -9.055 1 85.44 45 VAL B C 1
ATOM 1813 O O . VAL B 1 45 ? -6.906 -27.453 -9.656 1 85.44 45 VAL B O 1
ATOM 1816 N N . ALA B 1 46 ? -7 -26.219 -7.766 1 87 46 ALA B N 1
ATOM 1817 C CA . ALA B 1 46 ? -6.488 -27.312 -6.938 1 87 46 ALA B CA 1
ATOM 1818 C C . ALA B 1 46 ? -7.387 -28.531 -7.027 1 87 46 ALA B C 1
ATOM 1820 O O . ALA B 1 46 ? -6.902 -29.672 -7.051 1 87 46 ALA B O 1
ATOM 1821 N N . LYS B 1 47 ? -8.641 -28.297 -7.102 1 85.69 47 LYS B N 1
ATOM 1822 C CA . LYS B 1 47 ? -9.617 -29.391 -7.188 1 85.69 47 LYS B CA 1
ATOM 1823 C C . LYS B 1 47 ? -9.508 -30.109 -8.523 1 85.69 47 LYS B C 1
ATOM 1825 O O . LYS B 1 47 ? -9.781 -31.312 -8.602 1 85.69 47 LYS B O 1
ATOM 1830 N N . GLY B 1 48 ? -9.023 -29.422 -9.531 1 83.19 48 GLY B N 1
ATOM 1831 C CA . GLY B 1 48 ? -8.977 -30 -10.867 1 83.19 48 GLY B CA 1
ATOM 1832 C C . GLY B 1 48 ? -7.625 -30.578 -11.219 1 83.19 48 GLY B C 1
ATOM 1833 O O . GLY B 1 48 ? -7.492 -31.281 -12.227 1 83.19 48 GLY B O 1
ATOM 1834 N N . LEU B 1 49 ? -6.629 -30.328 -10.469 1 85.31 49 LEU B N 1
ATOM 1835 C CA . LEU B 1 49 ? -5.273 -30.719 -10.828 1 85.31 49 LEU B CA 1
ATOM 1836 C C . LEU B 1 49 ? -4.957 -32.125 -10.32 1 85.31 49 LEU B C 1
ATOM 1838 O O . LEU B 1 49 ? -5.387 -32.5 -9.227 1 85.31 49 LEU B O 1
ATOM 1842 N N . ASP B 1 50 ? -4.309 -32.875 -11.156 1 84.19 50 ASP B N 1
ATOM 1843 C CA . ASP B 1 50 ? -3.891 -34.219 -10.773 1 84.19 50 ASP B CA 1
ATOM 1844 C C . ASP B 1 50 ? -2.625 -34.156 -9.922 1 84.19 50 ASP B C 1
ATOM 1846 O O . ASP B 1 50 ? -1.923 -33.156 -9.891 1 84.19 50 ASP B O 1
ATOM 1850 N N . THR B 1 51 ? -2.283 -35.219 -9.195 1 82.06 51 THR B N 1
ATOM 1851 C CA . THR B 1 51 ? -1.169 -35.312 -8.258 1 82.06 51 THR B CA 1
ATOM 1852 C C . THR B 1 51 ? 0.166 -35.281 -9 1 82.06 51 THR B C 1
ATOM 1854 O O . THR B 1 51 ? 1.148 -34.719 -8.492 1 82.06 51 THR B O 1
ATOM 1857 N N . ARG B 1 52 ? 0.203 -35.781 -10.195 1 83.56 52 ARG B N 1
ATOM 1858 C CA . ARG B 1 52 ? 1.443 -35.812 -10.961 1 83.56 52 ARG B CA 1
ATOM 1859 C C . ARG B 1 52 ? 1.872 -34.406 -11.375 1 83.56 52 ARG B C 1
ATOM 1861 O O . ARG B 1 52 ? 3.049 -34.062 -11.273 1 83.56 52 ARG B O 1
ATOM 1868 N N . THR B 1 53 ? 0.914 -33.656 -11.797 1 81.56 53 THR B N 1
ATOM 1869 C CA . THR B 1 53 ? 1.194 -32.281 -12.234 1 81.56 53 THR B CA 1
ATOM 1870 C C . THR B 1 53 ? 1.67 -31.438 -11.062 1 81.56 53 THR B C 1
ATOM 1872 O O . THR B 1 53 ? 2.607 -30.656 -11.203 1 81.56 53 THR B O 1
ATOM 1875 N N . ILE B 1 54 ? 1.073 -31.625 -9.984 1 82.81 54 ILE B N 1
ATOM 1876 C CA . ILE B 1 54 ? 1.426 -30.859 -8.805 1 82.81 54 ILE B CA 1
ATOM 1877 C C . ILE B 1 54 ? 2.84 -31.203 -8.352 1 82.81 54 ILE B C 1
ATOM 1879 O O . ILE B 1 54 ? 3.607 -30.328 -7.945 1 82.81 54 ILE B O 1
ATOM 1883 N N . SER B 1 55 ? 3.168 -32.438 -8.445 1 82.31 55 SER B N 1
ATOM 1884 C CA . SER B 1 55 ? 4.508 -32.875 -8.055 1 82.31 55 SER B CA 1
ATOM 1885 C C . SER B 1 55 ? 5.57 -32.281 -8.969 1 82.31 55 SER B C 1
ATOM 1887 O O . SER B 1 55 ? 6.645 -31.875 -8.508 1 82.31 55 SER B O 1
ATOM 1889 N N . ARG B 1 56 ? 5.266 -32.219 -10.195 1 82.06 56 ARG B N 1
ATOM 1890 C CA . ARG B 1 56 ? 6.188 -31.594 -11.148 1 82.06 56 ARG B CA 1
ATOM 1891 C C . ARG B 1 56 ? 6.363 -30.109 -10.867 1 82.06 56 ARG B C 1
ATOM 1893 O O . ARG B 1 56 ? 7.484 -29.594 -10.891 1 82.06 56 ARG B O 1
ATOM 1900 N N . LEU B 1 57 ? 5.234 -29.469 -10.609 1 82.88 57 LEU B N 1
ATOM 1901 C CA . LEU B 1 57 ? 5.289 -28.047 -10.297 1 82.88 57 LEU B CA 1
ATOM 1902 C C . LEU B 1 57 ? 6.105 -27.797 -9.031 1 82.88 57 LEU B C 1
ATOM 1904 O O . LEU B 1 57 ? 6.918 -26.875 -8.984 1 82.88 57 LEU B O 1
ATOM 1908 N N . GLU B 1 58 ? 5.922 -28.594 -8.102 1 80.69 58 GLU B N 1
ATOM 1909 C CA . GLU B 1 58 ? 6.621 -28.469 -6.828 1 80.69 58 GLU B CA 1
ATOM 1910 C C . GLU B 1 58 ? 8.125 -28.656 -7.004 1 80.69 58 GLU B C 1
ATOM 1912 O O . GLU B 1 58 ? 8.922 -27.969 -6.355 1 80.69 58 GLU B O 1
ATOM 1917 N N . SER B 1 59 ? 8.477 -29.562 -7.93 1 81.75 59 SER B N 1
ATOM 1918 C CA . SER B 1 59 ? 9.891 -29.844 -8.141 1 81.75 59 SER B CA 1
ATOM 1919 C C . SER B 1 59 ? 10.586 -28.703 -8.875 1 81.75 59 SER B C 1
ATOM 1921 O O . SER B 1 59 ? 11.797 -28.531 -8.758 1 81.75 59 SER B O 1
ATOM 1923 N N . LEU B 1 60 ? 9.859 -28 -9.555 1 78.56 60 LEU B N 1
ATOM 1924 C CA . LEU B 1 60 ? 10.43 -26.891 -10.32 1 78.56 60 LEU B CA 1
ATOM 1925 C C . LEU B 1 60 ? 10.523 -25.625 -9.469 1 78.56 60 LEU B C 1
ATOM 1927 O O . LEU B 1 60 ? 11.273 -24.703 -9.797 1 78.56 60 LEU B O 1
ATOM 1931 N N . LEU B 1 61 ? 9.656 -25.594 -8.445 1 76.12 61 LEU B N 1
ATOM 1932 C CA . LEU B 1 61 ? 9.727 -24.453 -7.523 1 76.12 61 LEU B CA 1
ATOM 1933 C C . LEU B 1 61 ? 10.938 -24.578 -6.605 1 76.12 61 LEU B C 1
ATOM 1935 O O . LEU B 1 61 ? 11.234 -25.672 -6.109 1 76.12 61 LEU B O 1
ATOM 1939 N N . PRO B 1 62 ? 11.695 -23.531 -6.684 1 65.94 62 PRO B N 1
ATOM 1940 C CA . PRO B 1 62 ? 12.867 -23.609 -5.809 1 65.94 62 PRO B CA 1
ATOM 1941 C C . PRO B 1 62 ? 12.516 -24.016 -4.383 1 65.94 62 PRO B C 1
ATOM 1943 O O . PRO B 1 62 ? 11.5 -23.562 -3.842 1 65.94 62 PRO B O 1
ATOM 1946 N N . THR B 1 63 ? 12.844 -25.156 -3.955 1 60.06 63 THR B N 1
ATOM 1947 C CA . THR B 1 63 ? 12.602 -25.672 -2.609 1 60.06 63 THR B CA 1
ATOM 1948 C C . THR B 1 63 ? 12.992 -24.625 -1.56 1 60.06 63 THR B C 1
ATOM 1950 O O . THR B 1 63 ? 13.898 -23.828 -1.784 1 60.06 63 THR B O 1
ATOM 1953 N N . SER B 1 64 ? 11.945 -24.219 -0.773 1 57.47 64 SER B N 1
ATOM 1954 C CA . SER B 1 64 ? 12.234 -23.422 0.413 1 57.47 64 SER B CA 1
ATOM 1955 C C . SER B 1 64 ? 13.57 -23.797 1.034 1 57.47 64 SER B C 1
ATOM 1957 O O . SER B 1 64 ? 13.609 -24.531 2.023 1 57.47 64 SER B O 1
ATOM 1959 N N . SER B 1 65 ? 14.484 -24.438 0.338 1 51.41 65 SER B N 1
ATOM 1960 C CA . SER B 1 65 ? 15.641 -25 1.023 1 51.41 65 SER B CA 1
ATOM 1961 C C . SER B 1 65 ? 16.406 -23.938 1.785 1 51.41 65 SER B C 1
ATOM 1963 O O . SER B 1 65 ? 16.469 -22.781 1.35 1 51.41 65 SER B O 1
ATOM 1965 N N . THR B 1 66 ? 16.703 -24.172 2.998 1 56.91 66 THR B N 1
ATOM 1966 C CA . THR B 1 66 ? 17.672 -23.672 3.961 1 56.91 66 THR B CA 1
ATOM 1967 C C . THR B 1 66 ? 18.984 -23.312 3.264 1 56.91 66 THR B C 1
ATOM 1969 O O . THR B 1 66 ? 19.906 -22.781 3.893 1 56.91 66 THR B O 1
ATOM 1972 N N . GLY B 1 67 ? 18.969 -23.125 1.904 1 67.44 67 GLY B N 1
ATOM 1973 C CA . GLY B 1 67 ? 20.312 -22.969 1.386 1 67.44 67 GLY B CA 1
ATOM 1974 C C . GLY B 1 67 ? 20.453 -21.859 0.362 1 67.44 67 GLY B C 1
ATOM 1975 O O . GLY B 1 67 ? 21.438 -21.797 -0.359 1 67.44 67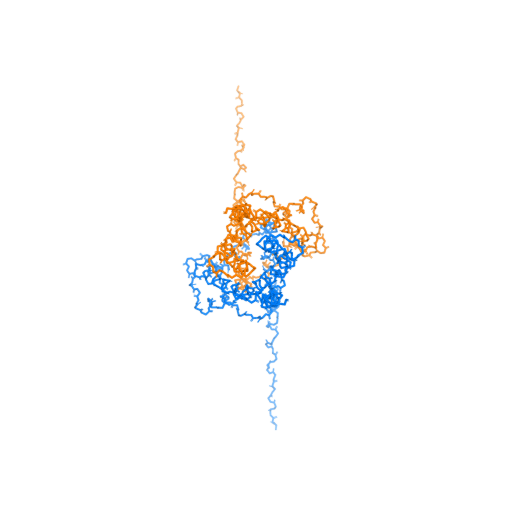 GLY B O 1
ATOM 1976 N N . VAL B 1 68 ? 19.406 -21.078 0.165 1 80.62 68 VAL B N 1
ATOM 1977 C CA . VAL B 1 68 ? 19.562 -20.031 -0.844 1 80.62 68 VAL B CA 1
ATOM 1978 C C . VAL B 1 68 ? 20.5 -18.953 -0.319 1 80.62 68 VAL B C 1
ATOM 1980 O O . VAL B 1 68 ? 20.359 -18.484 0.817 1 80.62 68 VAL B O 1
ATOM 1983 N N . PRO B 1 69 ? 21.547 -18.672 -1.072 1 87.25 69 PRO B N 1
ATOM 1984 C CA . PRO B 1 69 ? 22.484 -17.641 -0.627 1 87.25 69 PRO B CA 1
ATOM 1985 C C . PRO B 1 69 ? 21.844 -16.266 -0.466 1 87.25 69 PRO B C 1
ATOM 1987 O O . PRO B 1 69 ? 20.797 -16 -1.074 1 87.25 69 PRO B O 1
ATOM 1990 N N . GLU B 1 70 ? 22.438 -15.539 0.368 1 93.5 70 GLU B N 1
ATOM 1991 C CA . GLU B 1 70 ? 22 -14.156 0.547 1 93.5 70 GLU B CA 1
ATOM 1992 C C . GLU B 1 70 ? 22.172 -13.352 -0.736 1 93.5 70 GLU B C 1
ATOM 1994 O O . GLU B 1 70 ? 23.047 -13.656 -1.551 1 93.5 70 GLU B O 1
ATOM 1999 N N . PRO B 1 71 ? 21.266 -12.398 -0.933 1 95.38 71 PRO B N 1
ATOM 2000 C CA . PRO B 1 71 ? 21.453 -11.523 -2.094 1 95.38 71 PRO B CA 1
ATOM 2001 C C . PRO B 1 71 ? 22.797 -10.789 -2.078 1 95.38 71 PRO B C 1
ATOM 2003 O O . PRO B 1 71 ? 23.328 -10.484 -1.008 1 95.38 71 PRO B O 1
ATOM 2006 N N . SER B 1 72 ? 23.328 -10.562 -3.236 1 96 72 SER B N 1
ATOM 2007 C CA . SER B 1 72 ? 24.547 -9.781 -3.365 1 96 72 SER B CA 1
ATOM 2008 C C . SER B 1 72 ? 24.312 -8.312 -3.039 1 96 72 SER B C 1
ATOM 2010 O O . SER B 1 72 ? 23.156 -7.863 -2.986 1 96 72 SER B O 1
ATOM 2012 N N . LYS B 1 73 ? 25.422 -7.586 -2.877 1 96.62 73 LYS B N 1
ATOM 2013 C CA . LYS B 1 73 ? 25.328 -6.156 -2.605 1 96.62 73 LYS B CA 1
ATOM 2014 C C . LYS B 1 73 ? 24.672 -5.422 -3.773 1 96.62 73 LYS B C 1
ATOM 2016 O O . LYS B 1 73 ? 23.906 -4.473 -3.568 1 96.62 73 LYS B O 1
ATOM 2021 N N . ALA B 1 74 ? 24.953 -5.852 -4.891 1 96.62 74 ALA B N 1
ATOM 2022 C CA . ALA B 1 74 ? 24.375 -5.234 -6.078 1 96.62 74 ALA B CA 1
ATOM 2023 C C . ALA B 1 74 ? 22.875 -5.449 -6.133 1 96.62 74 ALA B C 1
ATOM 2025 O O . ALA B 1 74 ? 22.125 -4.535 -6.477 1 96.62 74 ALA B O 1
ATOM 2026 N N . GLN B 1 75 ? 22.469 -6.613 -5.797 1 96.06 75 GLN B N 1
ATOM 2027 C CA . GLN B 1 75 ? 21.031 -6.934 -5.773 1 96.06 75 GLN B CA 1
ATOM 2028 C C . GLN B 1 75 ? 20.312 -6.113 -4.715 1 96.06 75 GLN B C 1
ATOM 2030 O O . GLN B 1 75 ? 19.203 -5.609 -4.957 1 96.06 75 GLN B O 1
ATOM 2035 N N . LEU B 1 76 ? 20.953 -5.961 -3.613 1 97.81 76 LEU B N 1
ATOM 2036 C CA . LEU B 1 76 ? 20.344 -5.199 -2.527 1 97.81 76 LEU B CA 1
ATOM 2037 C C . LEU B 1 76 ? 20.219 -3.723 -2.896 1 97.81 76 LEU B C 1
ATOM 2039 O O . LEU B 1 76 ? 19.234 -3.076 -2.572 1 97.81 76 LEU B O 1
ATOM 2043 N N . ARG B 1 77 ? 21.219 -3.254 -3.561 1 97.5 77 ARG B N 1
ATOM 2044 C CA . ARG B 1 77 ? 21.172 -1.863 -4.004 1 97.5 77 ARG B CA 1
ATOM 2045 C C . ARG B 1 77 ? 20.062 -1.646 -5.016 1 97.5 77 ARG B C 1
ATOM 2047 O O . ARG B 1 77 ? 19.344 -0.639 -4.961 1 97.5 77 ARG B O 1
ATOM 2054 N N . GLN B 1 78 ? 19.984 -2.539 -5.895 1 96.81 78 GLN B N 1
ATOM 2055 C CA . GLN B 1 78 ? 18.922 -2.445 -6.887 1 96.81 78 GLN B CA 1
ATOM 2056 C C . GLN B 1 78 ? 17.547 -2.463 -6.223 1 96.81 78 GLN B C 1
ATOM 2058 O O . GLN B 1 78 ? 16.656 -1.693 -6.594 1 96.81 78 GLN B O 1
ATOM 2063 N N . LEU B 1 79 ? 17.391 -3.32 -5.27 1 97.12 79 LEU B N 1
ATOM 2064 C CA . LEU B 1 79 ? 16.125 -3.408 -4.527 1 97.12 79 LEU B CA 1
ATOM 2065 C C . LEU B 1 79 ? 15.836 -2.102 -3.799 1 97.12 79 LEU B C 1
ATOM 2067 O O . LEU B 1 79 ? 14.703 -1.617 -3.816 1 97.12 79 LEU B O 1
ATOM 2071 N N . MET B 1 80 ? 16.859 -1.555 -3.201 1 97.69 80 MET B N 1
ATOM 2072 C CA . MET B 1 80 ? 16.703 -0.314 -2.447 1 97.69 80 MET B CA 1
ATOM 2073 C C . MET B 1 80 ? 16.25 0.821 -3.355 1 97.69 80 MET B C 1
ATOM 2075 O O . MET B 1 80 ? 15.328 1.569 -3.01 1 97.69 80 MET B O 1
ATOM 2079 N N . VAL B 1 81 ? 16.828 0.894 -4.508 1 97.56 81 VAL B N 1
ATOM 2080 C CA . VAL B 1 81 ? 16.5 1.977 -5.43 1 97.56 81 VAL B CA 1
ATOM 2081 C C . VAL B 1 81 ? 15.086 1.784 -5.977 1 97.56 81 VAL B C 1
ATOM 2083 O O . VAL B 1 81 ? 14.32 2.744 -6.082 1 97.56 81 VAL B O 1
ATOM 2086 N N . ARG B 1 82 ? 14.742 0.569 -6.27 1 96.12 82 ARG B N 1
ATOM 2087 C CA . ARG B 1 82 ? 13.414 0.27 -6.789 1 96.12 82 ARG B CA 1
ATOM 2088 C C . ARG B 1 82 ? 12.336 0.569 -5.754 1 96.12 82 ARG B C 1
ATOM 2090 O O . ARG B 1 82 ? 11.227 0.965 -6.102 1 96.12 82 ARG B O 1
ATOM 2097 N N . SER B 1 83 ? 12.734 0.388 -4.512 1 96.31 83 SER B N 1
ATOM 2098 C CA . SER B 1 83 ? 11.797 0.648 -3.424 1 96.31 83 SER B CA 1
ATOM 2099 C C . SER B 1 83 ? 11.695 2.141 -3.127 1 96.31 83 SER B C 1
ATOM 2101 O O . SER B 1 83 ? 10.656 2.617 -2.66 1 96.31 83 SER B O 1
ATOM 2103 N N . MET B 1 84 ? 12.719 2.871 -3.414 1 97.88 84 MET B N 1
ATOM 2104 C CA . MET B 1 84 ? 12.852 4.281 -3.066 1 97.88 84 MET B CA 1
ATOM 2105 C C . MET B 1 84 ? 12.039 5.156 -4.012 1 97.88 84 MET B C 1
ATOM 2107 O O . MET B 1 84 ? 11.352 6.082 -3.572 1 97.88 84 MET B O 1
ATOM 2111 N N . VAL B 1 85 ? 11.961 4.836 -5.211 1 97.69 85 VAL B N 1
ATOM 2112 C CA . VAL B 1 85 ? 11.523 5.738 -6.266 1 97.69 85 VAL B CA 1
ATOM 2113 C C . VAL B 1 85 ? 10.023 6.012 -6.125 1 97.69 85 VAL B C 1
ATOM 2115 O O . VAL B 1 85 ? 9.602 7.168 -6.078 1 97.69 85 VAL B O 1
ATOM 2118 N N . PRO B 1 86 ? 9.234 4.945 -6.07 1 96.31 86 PRO B N 1
ATOM 2119 C CA . PRO B 1 86 ? 7.812 5.262 -5.902 1 96.31 86 PRO B CA 1
ATOM 2120 C C . PRO B 1 86 ? 7.531 6.066 -4.637 1 96.31 86 PRO B C 1
ATOM 2122 O O . PRO B 1 86 ? 6.637 6.918 -4.629 1 96.31 86 PRO B O 1
ATOM 2125 N N . PHE B 1 87 ? 8.305 5.855 -3.627 1 97.94 87 PHE B N 1
ATOM 2126 C CA . PHE B 1 87 ? 8.047 6.496 -2.342 1 97.94 87 PHE B CA 1
ATOM 2127 C C . PHE B 1 87 ? 8.445 7.965 -2.377 1 97.94 87 PHE B C 1
ATOM 2129 O O . PHE B 1 87 ? 7.945 8.773 -1.59 1 97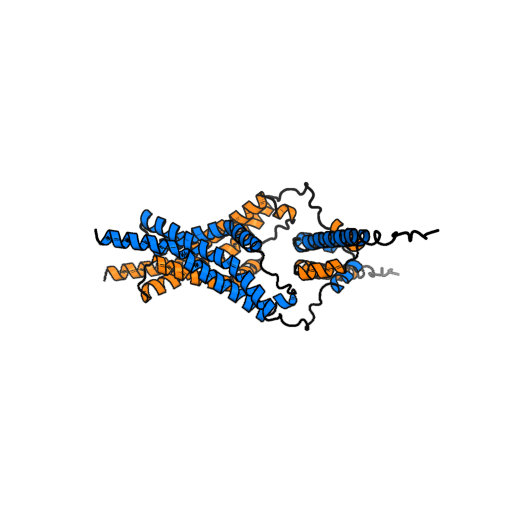.94 87 PHE B O 1
ATOM 2136 N N . ILE B 1 88 ? 9.336 8.336 -3.273 1 98.38 88 ILE B N 1
ATOM 2137 C CA . ILE B 1 88 ? 9.578 9.75 -3.512 1 98.38 88 ILE B CA 1
ATOM 2138 C C . ILE B 1 88 ? 8.297 10.422 -4.012 1 98.38 88 ILE B C 1
ATOM 2140 O O . ILE B 1 88 ? 7.91 11.477 -3.516 1 98.38 88 ILE B O 1
ATOM 2144 N N . GLY B 1 89 ? 7.68 9.766 -4.953 1 97.19 89 GLY B N 1
ATOM 2145 C CA . GLY B 1 89 ? 6.43 10.281 -5.488 1 97.19 89 GLY B CA 1
ATOM 2146 C C . GLY B 1 89 ? 5.324 10.359 -4.453 1 97.19 89 GLY B C 1
ATOM 2147 O O . GLY B 1 89 ? 4.621 11.367 -4.359 1 97.19 89 GLY B O 1
ATOM 2148 N N . PHE B 1 90 ? 5.148 9.312 -3.689 1 97.5 90 PHE B N 1
ATOM 2149 C CA . PHE B 1 90 ? 4.129 9.281 -2.65 1 97.5 90 PHE B CA 1
ATOM 2150 C C . PHE B 1 90 ? 4.348 10.391 -1.636 1 97.5 90 PHE B C 1
ATOM 2152 O O . PHE B 1 90 ? 3.408 11.102 -1.268 1 97.5 90 PHE B O 1
ATOM 2159 N N . GLY B 1 91 ? 5.594 10.492 -1.177 1 98.38 91 GLY B N 1
ATOM 2160 C CA . GLY B 1 91 ? 5.918 11.531 -0.208 1 98.38 91 GLY B CA 1
ATOM 2161 C C . GLY B 1 91 ? 5.668 12.93 -0.728 1 98.38 91 GLY B C 1
ATOM 2162 O O . GLY B 1 91 ? 5.137 13.781 -0.008 1 98.38 91 GLY B O 1
ATOM 2163 N N . PHE B 1 92 ? 6.039 13.188 -1.99 1 98.56 92 PHE B N 1
ATOM 2164 C CA . PHE B 1 92 ? 5.824 14.492 -2.604 1 98.56 92 PHE B CA 1
ATOM 2165 C C . PHE B 1 92 ? 4.344 14.852 -2.613 1 98.56 92 PHE B C 1
ATOM 2167 O O . PHE B 1 92 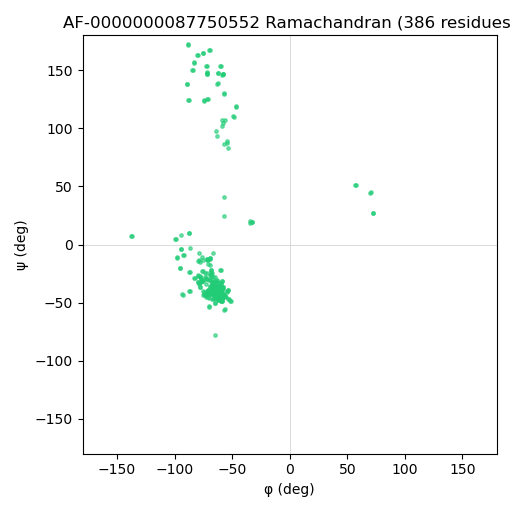? 3.957 15.93 -2.158 1 98.56 92 PHE B O 1
ATOM 2174 N N . VAL B 1 93 ? 3.535 13.914 -3.049 1 98 93 VAL B N 1
ATOM 2175 C CA . VAL B 1 93 ? 2.102 14.148 -3.182 1 98 93 VAL B CA 1
ATOM 2176 C C . VAL B 1 93 ? 1.479 14.344 -1.802 1 98 93 VAL B C 1
ATOM 2178 O O . VAL B 1 93 ? 0.657 15.242 -1.605 1 98 93 VAL B O 1
ATOM 2181 N N . ASP B 1 94 ? 1.898 13.523 -0.881 1 98.25 94 ASP B N 1
ATOM 2182 C CA . ASP B 1 94 ? 1.34 13.539 0.467 1 98.25 94 ASP B CA 1
ATOM 2183 C C . ASP B 1 94 ? 1.483 14.914 1.106 1 98.25 94 ASP B C 1
ATOM 2185 O O . ASP B 1 94 ? 0.486 15.562 1.429 1 98.25 94 ASP B O 1
ATOM 2189 N N . ASN B 1 95 ? 2.719 15.422 1.175 1 98.81 95 ASN B N 1
ATOM 2190 C CA . ASN B 1 95 ? 2.943 16.703 1.83 1 98.81 95 ASN B CA 1
ATOM 2191 C C . ASN B 1 95 ? 2.488 17.875 0.953 1 98.81 95 ASN B C 1
ATOM 2193 O O . ASN B 1 95 ? 2.039 18.906 1.463 1 98.81 95 ASN B O 1
ATOM 2197 N N . PHE B 1 96 ? 2.566 17.75 -0.31 1 98.69 96 PHE B N 1
ATOM 2198 C CA . PHE B 1 96 ? 2.129 18.797 -1.216 1 98.69 96 PHE B CA 1
ATOM 2199 C C . PHE B 1 96 ? 0.643 19.094 -1.04 1 98.69 96 PHE B C 1
ATOM 2201 O O . PHE B 1 96 ? 0.241 20.234 -0.871 1 98.69 96 PHE B O 1
ATOM 2208 N N . ILE B 1 97 ? -0.107 18.031 -0.989 1 98.56 97 ILE B N 1
ATOM 2209 C CA . ILE B 1 97 ? -1.554 18.172 -0.863 1 98.56 97 ILE B CA 1
ATOM 2210 C C . ILE B 1 97 ? -1.908 18.578 0.565 1 98.56 97 ILE B C 1
ATOM 2212 O O . ILE B 1 97 ? -2.773 19.438 0.778 1 98.56 97 ILE B O 1
ATOM 2216 N N . LEU B 1 98 ? -1.266 17.969 1.53 1 98.56 98 LEU B N 1
ATOM 2217 C CA . LEU B 1 98 ? -1.497 18.328 2.924 1 98.56 98 LEU B CA 1
ATOM 2218 C C . LEU B 1 98 ? -1.349 19.828 3.125 1 98.56 98 LEU B C 1
ATOM 2220 O O . LEU B 1 98 ? -2.227 20.469 3.703 1 98.56 98 LEU B O 1
ATOM 2224 N N . ILE B 1 99 ? -0.296 20.375 2.627 1 98.38 99 ILE B N 1
ATOM 2225 C CA . ILE B 1 99 ? 0.036 21.766 2.887 1 98.38 99 ILE B CA 1
ATOM 2226 C C . ILE B 1 99 ? -0.912 22.688 2.107 1 98.38 99 ILE B C 1
ATOM 2228 O O . ILE B 1 99 ? -1.448 23.641 2.658 1 98.38 99 ILE B O 1
ATOM 2232 N N . LEU B 1 100 ? -1.186 22.375 0.859 1 98.12 100 LEU B N 1
ATOM 2233 C CA . LEU B 1 100 ? -2.088 23.188 0.055 1 98.12 100 LEU B CA 1
ATOM 2234 C C . LEU B 1 100 ? -3.504 23.156 0.616 1 98.12 100 LEU B C 1
ATOM 2236 O O . LEU B 1 100 ? -4.129 24.203 0.818 1 98.12 100 LEU B O 1
ATOM 2240 N N . ALA B 1 101 ? -3.973 21.969 0.848 1 98.31 101 ALA B N 1
ATOM 2241 C CA . ALA B 1 101 ? -5.328 21.828 1.373 1 98.31 101 ALA B CA 1
ATOM 2242 C C . ALA B 1 101 ? -5.422 22.344 2.803 1 98.31 101 ALA B C 1
ATOM 2244 O O . ALA B 1 101 ? -6.395 23.016 3.16 1 98.31 101 ALA B O 1
ATOM 2245 N N . GLY B 1 102 ? -4.426 22.047 3.564 1 97.5 102 GLY B N 1
ATOM 2246 C CA . GLY B 1 102 ? -4.41 22.531 4.938 1 97.5 102 GLY B CA 1
ATOM 2247 C C . GLY B 1 102 ? -4.426 24.047 5.035 1 97.5 102 GLY B C 1
ATOM 2248 O O . GLY B 1 102 ? -5.156 24.609 5.848 1 97.5 102 GLY B O 1
ATOM 2249 N N . ASP B 1 103 ? -3.609 24.625 4.258 1 96.12 103 ASP B N 1
ATOM 2250 C CA . ASP B 1 103 ? -3.551 26.078 4.238 1 96.12 103 ASP B CA 1
ATOM 2251 C C . ASP B 1 103 ? -4.883 26.688 3.799 1 96.12 103 ASP B C 1
ATOM 2253 O O . ASP B 1 103 ? -5.344 27.672 4.371 1 96.12 103 ASP B O 1
ATOM 2257 N N . TYR B 1 104 ? -5.438 26.141 2.779 1 95.69 104 TYR B N 1
ATOM 2258 C CA . TYR B 1 104 ? -6.742 26.594 2.311 1 95.69 104 TYR B CA 1
ATOM 2259 C C . TYR B 1 104 ? -7.781 26.5 3.422 1 95.69 104 TYR B C 1
ATOM 2261 O O . TYR B 1 104 ? -8.547 27.453 3.641 1 95.69 104 TYR B O 1
ATOM 2269 N N . ILE B 1 105 ? -7.797 25.469 4.152 1 96.31 105 ILE B N 1
ATOM 2270 C CA . ILE B 1 105 ? -8.766 25.25 5.219 1 96.31 105 ILE B CA 1
ATOM 2271 C C . ILE B 1 105 ? -8.477 26.203 6.383 1 96.31 105 ILE B C 1
ATOM 2273 O O . ILE B 1 105 ? -9.398 26.781 6.961 1 96.31 105 ILE B O 1
ATOM 2277 N N . ASP B 1 106 ? -7.27 26.25 6.672 1 94.31 106 ASP B N 1
ATOM 2278 C CA . ASP B 1 106 ? -6.836 27.141 7.738 1 94.31 106 ASP B CA 1
ATOM 2279 C C . ASP B 1 106 ? -7.324 28.562 7.484 1 94.31 106 ASP B C 1
ATOM 2281 O O . ASP B 1 106 ? -7.902 29.188 8.375 1 94.31 106 ASP B O 1
ATOM 2285 N N . THR B 1 107 ? -7.176 29.062 6.352 1 92.75 107 THR B N 1
ATOM 2286 C CA . THR B 1 107 ? -7.48 30.453 6.012 1 92.75 107 THR B CA 1
ATOM 2287 C C . THR B 1 107 ? -8.984 30.641 5.828 1 92.75 107 THR B C 1
ATOM 2289 O O . THR B 1 107 ? -9.516 31.719 6.109 1 92.75 107 THR B O 1
ATOM 2292 N N . THR B 1 108 ? -9.68 29.594 5.453 1 94.88 108 THR B N 1
ATOM 2293 C CA . THR B 1 108 ? -11.094 29.75 5.109 1 94.88 108 THR B CA 1
ATOM 2294 C C . THR B 1 108 ? -11.977 29.469 6.32 1 94.88 108 THR B C 1
ATOM 2296 O O . THR B 1 108 ? -12.977 30.156 6.539 1 94.88 108 THR B O 1
ATOM 2299 N N . LEU B 1 109 ? -11.695 28.469 7.074 1 93.69 109 LEU B N 1
ATOM 2300 C CA . LEU B 1 109 ? -12.578 28.047 8.148 1 93.69 109 LEU B CA 1
ATOM 2301 C C . LEU B 1 109 ? -12.164 28.656 9.477 1 93.69 109 LEU B C 1
ATOM 2303 O O . LEU B 1 109 ? -12.953 28.719 10.422 1 93.69 109 LEU B O 1
ATOM 2307 N N . GLY B 1 110 ? -11 29.094 9.641 1 89.56 110 GLY B N 1
ATOM 2308 C CA . GLY B 1 110 ? -10.531 29.75 10.859 1 89.56 110 GLY B CA 1
ATOM 2309 C C . GLY B 1 110 ? -10.352 28.781 12.016 1 89.56 110 GLY B C 1
ATOM 2310 O O . GLY B 1 110 ? -10.57 29.141 13.172 1 89.56 110 GLY B O 1
ATOM 2311 N N . ILE B 1 111 ? -10.086 27.531 11.789 1 92 111 ILE B N 1
ATOM 2312 C CA . ILE B 1 111 ? -9.773 26.547 12.828 1 92 111 ILE B CA 1
ATOM 2313 C C . ILE B 1 111 ? -8.273 26.562 13.102 1 92 111 ILE B C 1
ATOM 2315 O O . ILE B 1 111 ? -7.512 27.266 12.445 1 92 111 ILE B O 1
ATOM 2319 N N . SER B 1 112 ? -7.875 25.812 14.164 1 93.5 112 SER B N 1
ATOM 2320 C CA . SER B 1 112 ? -6.445 25.781 14.453 1 93.5 112 SER B CA 1
ATOM 2321 C C . SER B 1 112 ? -5.648 25.25 13.258 1 93.5 112 SER B C 1
ATOM 2323 O O . SER B 1 112 ? -6.133 24.406 12.516 1 93.5 112 SER B O 1
ATOM 2325 N N . THR B 1 113 ? -4.496 25.766 13.102 1 94.44 113 THR B N 1
ATOM 2326 C CA . THR B 1 113 ? -3.643 25.375 11.984 1 94.44 113 THR B CA 1
ATOM 2327 C C . THR B 1 113 ? -3.363 23.875 12.023 1 94.44 113 THR B C 1
ATOM 2329 O O . THR B 1 113 ? -3.332 23.219 10.977 1 94.44 113 THR B O 1
ATOM 2332 N N . MET B 1 114 ? -3.18 23.328 13.188 1 96.25 114 MET B N 1
ATOM 2333 C CA . MET B 1 114 ? -2.908 21.906 13.32 1 96.25 114 MET B CA 1
ATOM 2334 C C . MET B 1 114 ? -4.125 21.078 12.914 1 96.25 114 MET B C 1
ATOM 2336 O O . MET B 1 114 ? -3.984 20.016 12.297 1 96.25 114 MET B O 1
ATOM 2340 N N . ALA B 1 115 ? -5.316 21.5 13.273 1 97 115 ALA B N 1
ATOM 2341 C CA . ALA B 1 115 ? -6.547 20.828 12.844 1 97 115 ALA B CA 1
ATOM 2342 C C . ALA B 1 115 ? -6.707 20.906 11.328 1 97 115 ALA B C 1
ATOM 2344 O O . ALA B 1 115 ? -7.094 19.922 10.695 1 97 115 ALA B O 1
ATOM 2345 N N . ALA B 1 116 ? -6.457 22.062 10.789 1 97.5 116 ALA B N 1
ATOM 2346 C CA . ALA B 1 116 ? -6.5 22.234 9.336 1 97.5 116 ALA B CA 1
ATOM 2347 C C . ALA B 1 116 ? -5.535 21.281 8.641 1 97.5 116 ALA B C 1
ATOM 2349 O O . ALA B 1 116 ? -5.867 20.703 7.605 1 97.5 116 ALA B O 1
ATOM 2350 N N . ALA B 1 117 ? -4.34 21.156 9.219 1 98.06 117 ALA B N 1
ATOM 2351 C CA . ALA B 1 117 ? -3.348 20.234 8.68 1 98.06 117 ALA B CA 1
ATOM 2352 C C . ALA B 1 117 ? -3.848 18.797 8.75 1 98.06 117 ALA B C 1
ATOM 2354 O O . ALA B 1 117 ? -3.617 18 7.828 1 98.06 117 ALA B O 1
ATOM 2355 N N . GLY B 1 118 ? -4.477 18.438 9.867 1 98.5 118 GLY B N 1
ATOM 2356 C CA . GLY B 1 118 ? -5.062 17.109 9.977 1 98.5 118 GLY B CA 1
ATOM 2357 C C . GLY B 1 118 ? -6.09 16.812 8.898 1 98.5 118 GLY B C 1
ATOM 2358 O O . GLY B 1 118 ? -6.094 15.734 8.312 1 98.5 118 GLY B O 1
ATOM 2359 N N . ILE B 1 119 ? -6.977 17.75 8.625 1 98.56 119 ILE B N 1
ATOM 2360 C CA . ILE B 1 119 ? -7.965 17.609 7.559 1 98.56 119 ILE B CA 1
ATOM 2361 C C . ILE B 1 119 ? -7.262 17.578 6.203 1 98.56 119 ILE B C 1
ATOM 2363 O O . ILE B 1 119 ? -7.637 16.797 5.32 1 98.56 119 ILE B O 1
ATOM 2367 N N . GLY B 1 120 ? -6.285 18.484 6.035 1 98.69 120 GLY B N 1
ATOM 2368 C CA . GLY B 1 120 ? -5.48 18.453 4.824 1 98.69 120 GLY B CA 1
ATOM 2369 C C . GLY B 1 120 ? -4.852 17.094 4.574 1 98.69 120 GLY B C 1
ATOM 2370 O O . GLY B 1 120 ? -4.824 16.609 3.436 1 98.69 120 GLY B O 1
ATOM 2371 N N . ASN B 1 121 ? -4.391 16.453 5.656 1 98.81 121 ASN B N 1
ATOM 2372 C CA . ASN B 1 121 ? -3.814 15.109 5.539 1 98.81 121 ASN B CA 1
ATOM 2373 C C . ASN B 1 121 ? -4.871 14.078 5.152 1 98.81 121 ASN B C 1
ATOM 2375 O O . ASN B 1 121 ? -4.582 13.141 4.402 1 98.81 121 ASN B O 1
ATOM 2379 N N . THR B 1 122 ? -6.074 14.258 5.664 1 98.75 122 THR B N 1
ATOM 2380 C CA . THR B 1 122 ? -7.18 13.391 5.285 1 98.75 122 THR B CA 1
ATOM 2381 C C . THR B 1 122 ? -7.441 13.469 3.783 1 98.75 122 THR B C 1
ATOM 2383 O O . THR B 1 122 ? -7.617 12.445 3.121 1 98.75 122 THR B O 1
ATOM 2386 N N . ILE B 1 123 ? -7.453 14.641 3.307 1 98.62 123 ILE B N 1
ATOM 2387 C CA . ILE B 1 123 ? -7.645 14.867 1.878 1 98.62 123 ILE B CA 1
ATOM 2388 C C . ILE B 1 123 ? -6.496 14.227 1.098 1 98.62 123 ILE B C 1
ATOM 2390 O O . ILE B 1 123 ? -6.719 13.57 0.078 1 98.62 123 ILE B O 1
ATOM 2394 N N . SER B 1 124 ? -5.301 14.445 1.569 1 98.62 124 SER B N 1
ATOM 2395 C CA . SER B 1 124 ? -4.125 13.859 0.938 1 98.62 124 SER B CA 1
ATOM 2396 C C . SER B 1 124 ? -4.207 12.336 0.927 1 98.62 124 SER B C 1
ATOM 2398 O O . SER B 1 124 ? -3.873 11.695 -0.074 1 98.62 124 SER B O 1
ATOM 2400 N N . ASP B 1 125 ? -4.625 11.734 2.061 1 98.25 125 ASP B N 1
ATOM 2401 C CA . ASP B 1 125 ? -4.766 10.289 2.164 1 98.25 125 ASP B CA 1
ATOM 2402 C C . ASP B 1 125 ? -5.758 9.758 1.134 1 98.25 125 ASP B C 1
ATOM 2404 O O . ASP B 1 125 ? -5.5 8.742 0.478 1 98.25 125 ASP B O 1
ATOM 2408 N N . VAL B 1 126 ? -6.875 10.414 0.991 1 97.88 126 VAL B N 1
ATOM 2409 C CA . VAL B 1 126 ? -7.891 10.008 0.027 1 97.88 126 VAL B CA 1
ATOM 2410 C C . VAL B 1 126 ? -7.34 10.133 -1.391 1 97.88 126 VAL B C 1
ATOM 2412 O O . VAL B 1 126 ? -7.5 9.219 -2.209 1 97.88 126 VAL B O 1
ATOM 2415 N N . ALA B 1 127 ? -6.688 11.242 -1.694 1 97 127 ALA B N 1
ATOM 2416 C CA . ALA B 1 127 ? -6.051 11.422 -2.998 1 97 127 ALA B CA 1
ATOM 2417 C C . ALA B 1 127 ? -5.016 10.336 -3.258 1 97 127 ALA B C 1
ATOM 2419 O O . ALA B 1 127 ? -4.883 9.852 -4.387 1 97 127 ALA B O 1
ATOM 2420 N N . GLY B 1 128 ? -4.328 9.984 -2.213 1 94.88 128 GLY B N 1
ATOM 2421 C CA . GLY B 1 128 ? -3.293 8.969 -2.32 1 94.88 128 GLY B CA 1
ATOM 2422 C C . GLY B 1 128 ? -3.832 7.613 -2.73 1 94.88 128 GLY B C 1
ATOM 2423 O O . GLY B 1 128 ? -3.17 6.867 -3.455 1 94.88 128 GLY B O 1
ATOM 2424 N N . ILE B 1 129 ? -4.961 7.227 -2.299 1 92.69 129 ILE B N 1
ATOM 2425 C CA . ILE B 1 129 ? -5.586 5.965 -2.686 1 92.69 129 ILE B CA 1
ATOM 2426 C C . ILE B 1 129 ? -5.809 5.941 -4.195 1 92.69 129 ILE B C 1
ATOM 2428 O O . ILE B 1 129 ? -5.539 4.93 -4.852 1 92.69 129 ILE B O 1
ATOM 2432 N N . GLY B 1 130 ? -6.207 7.023 -4.754 1 89.81 130 GLY B N 1
ATOM 2433 C CA . GLY B 1 130 ? -6.469 7.113 -6.18 1 89.81 130 GLY B CA 1
ATOM 2434 C C . GLY B 1 130 ? -5.207 7.285 -7.004 1 89.81 130 GLY B C 1
ATOM 2435 O O . GLY B 1 130 ? -5.094 6.73 -8.102 1 89.81 130 GLY B O 1
ATOM 2436 N N . LEU B 1 131 ? -4.246 7.953 -6.43 1 91.94 131 LEU B N 1
ATOM 2437 C CA . LEU B 1 131 ? -3.051 8.289 -7.191 1 91.94 131 LEU B CA 1
ATOM 2438 C C . LEU B 1 131 ? -1.977 7.223 -7.02 1 91.94 131 LEU B C 1
ATOM 2440 O O . LEU B 1 131 ? -0.963 7.23 -7.719 1 91.94 131 LEU B O 1
ATOM 2444 N N . GLY B 1 132 ? -2.205 6.391 -6.184 1 87.5 132 GLY B N 1
ATOM 2445 C CA . GLY B 1 132 ? -1.216 5.359 -5.91 1 87.5 132 GLY B CA 1
ATOM 2446 C C . GLY B 1 132 ? -0.828 4.566 -7.145 1 87.5 132 GLY B C 1
ATOM 2447 O O . GLY B 1 132 ? 0.359 4.371 -7.414 1 87.5 132 GLY B O 1
ATOM 2448 N N . GLY B 1 133 ? -1.799 4.188 -7.91 1 86.81 133 GLY B N 1
ATOM 2449 C CA . GLY B 1 133 ? -1.533 3.457 -9.141 1 86.81 133 GLY B CA 1
ATOM 2450 C C . GLY B 1 133 ? -0.729 4.258 -10.148 1 86.81 133 GLY B C 1
ATOM 2451 O O . GLY B 1 133 ? 0.184 3.727 -10.781 1 86.81 133 GLY B O 1
ATOM 2452 N N . VAL B 1 134 ? -1.027 5.469 -10.18 1 85.5 134 VAL B N 1
ATOM 2453 C CA . VAL B 1 134 ? -0.343 6.348 -11.125 1 85.5 134 VAL B CA 1
ATOM 2454 C C . VAL B 1 134 ? 1.121 6.5 -10.719 1 85.5 134 VAL B C 1
ATOM 2456 O O . VAL B 1 134 ? 2.018 6.418 -11.562 1 85.5 134 VAL B O 1
ATOM 2459 N N . ILE B 1 135 ? 1.362 6.641 -9.469 1 90.56 135 ILE B N 1
ATOM 2460 C CA . ILE B 1 135 ? 2.721 6.812 -8.961 1 90.56 135 ILE B CA 1
ATOM 2461 C C . ILE B 1 135 ? 3.533 5.547 -9.227 1 90.56 135 ILE B C 1
ATOM 2463 O O . ILE B 1 135 ? 4.672 5.621 -9.695 1 90.56 135 ILE B O 1
ATOM 2467 N N . GLU B 1 136 ? 2.916 4.48 -9.086 1 89.94 136 GLU B N 1
ATOM 2468 C CA . GLU B 1 136 ? 3.598 3.211 -9.328 1 89.94 136 GLU B CA 1
ATOM 2469 C C . GLU B 1 136 ? 3.883 3.01 -10.812 1 89.94 136 GLU B C 1
ATOM 2471 O O . GLU B 1 136 ? 4.957 2.533 -11.188 1 89.94 136 GLU B O 1
ATOM 2476 N N . ASP B 1 137 ? 2.961 3.359 -11.586 1 90.38 137 ASP B N 1
ATOM 2477 C CA . ASP B 1 137 ? 3.133 3.229 -13.031 1 90.38 137 ASP B CA 1
ATOM 2478 C C . ASP B 1 137 ? 4.273 4.113 -13.523 1 90.38 137 ASP B C 1
ATOM 2480 O O . ASP B 1 137 ? 5.062 3.693 -14.375 1 90.38 137 ASP B O 1
ATOM 2484 N N . LEU B 1 138 ? 4.289 5.246 -13.016 1 91.19 138 LEU B N 1
ATOM 2485 C CA . LEU B 1 138 ? 5.355 6.168 -13.391 1 91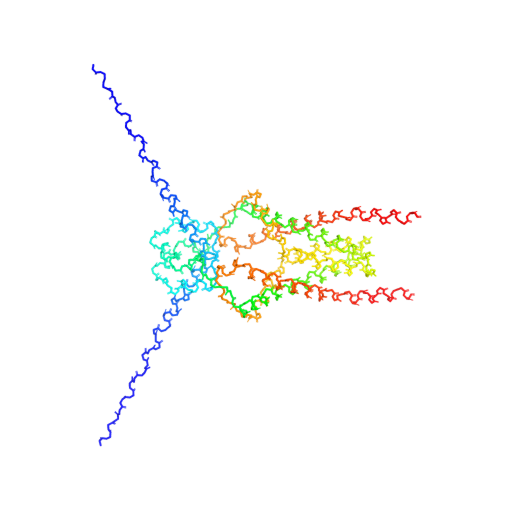.19 138 LEU B CA 1
ATOM 2486 C C . LEU B 1 138 ? 6.715 5.637 -12.945 1 91.19 138 LEU B C 1
ATOM 2488 O O . LEU B 1 138 ? 7.684 5.68 -13.703 1 91.19 138 LEU B O 1
ATOM 2492 N N . ALA B 1 139 ? 6.742 5.086 -11.766 1 89.94 139 ALA B N 1
ATOM 2493 C CA . ALA B 1 139 ? 7.984 4.5 -11.266 1 89.94 139 ALA B CA 1
ATOM 2494 C C . ALA B 1 139 ? 8.398 3.303 -12.109 1 89.94 139 ALA B C 1
ATOM 2496 O O . ALA B 1 139 ? 9.586 3.139 -12.43 1 89.94 139 ALA B O 1
ATOM 2497 N N . ALA B 1 140 ? 7.48 2.523 -12.531 1 88.75 140 ALA B N 1
ATOM 2498 C CA . ALA B 1 140 ? 7.758 1.347 -13.352 1 88.75 140 ALA B CA 1
ATOM 2499 C C . ALA B 1 140 ? 8.305 1.748 -14.719 1 88.75 140 ALA B C 1
ATOM 2501 O O . ALA B 1 140 ? 9.172 1.067 -15.273 1 88.75 140 ALA B O 1
ATOM 2502 N N . ARG B 1 141 ? 7.82 2.773 -15.211 1 92.31 141 ARG B N 1
ATOM 2503 C CA . ARG B 1 141 ? 8.203 3.236 -16.547 1 92.31 141 ARG B CA 1
ATOM 2504 C C . ARG B 1 141 ? 9.648 3.738 -16.547 1 92.31 141 ARG B C 1
ATOM 2506 O O . ARG B 1 141 ? 10.25 3.889 -17.609 1 92.31 141 ARG B O 1
ATOM 2513 N N . MET B 1 142 ? 10.133 4 -15.383 1 94.19 142 MET B N 1
ATOM 2514 C CA . MET B 1 142 ? 11.508 4.477 -15.305 1 94.19 142 MET B CA 1
ATOM 2515 C C . MET B 1 142 ? 12.492 3.35 -15.602 1 94.19 142 MET B C 1
ATOM 2517 O O . MET B 1 142 ? 13.68 3.596 -15.797 1 94.19 142 MET B O 1
ATOM 2521 N N . GLY B 1 143 ? 12.102 2.078 -15.633 1 89.31 143 GLY B N 1
ATOM 2522 C CA . GLY B 1 143 ? 12.891 0.952 -16.109 1 89.31 143 GLY B CA 1
ATOM 2523 C C . GLY B 1 143 ? 14.047 0.609 -15.188 1 89.31 143 GLY B C 1
ATOM 2524 O O . GLY B 1 143 ? 15.148 0.322 -15.648 1 89.31 143 GLY B O 1
ATOM 2525 N N . LEU B 1 144 ? 13.805 0.57 -13.922 1 90.81 144 LEU B N 1
ATOM 2526 C CA . LEU B 1 144 ? 14.852 0.228 -12.961 1 90.81 144 LEU B CA 1
ATOM 2527 C C . LEU B 1 144 ? 15.195 -1.257 -13.039 1 90.81 144 LEU B C 1
ATOM 2529 O O . LEU B 1 144 ? 14.328 -2.084 -13.32 1 90.81 144 LEU B O 1
ATOM 2533 N N . ALA B 1 145 ? 16.422 -1.533 -12.812 1 89.69 145 ALA B N 1
ATOM 2534 C CA . ALA B 1 145 ? 16.906 -2.906 -12.914 1 89.69 145 ALA B CA 1
ATOM 2535 C C . ALA B 1 145 ? 16.234 -3.811 -11.891 1 89.69 145 ALA B C 1
ATOM 2537 O O . ALA B 1 145 ? 16.031 -3.416 -10.742 1 89.69 145 ALA B O 1
ATOM 2538 N N . ASP B 1 146 ? 15.867 -5 -12.32 1 89.06 146 ASP B N 1
ATOM 2539 C CA . ASP B 1 146 ? 15.281 -6.02 -11.461 1 89.06 146 ASP B CA 1
ATOM 2540 C C . ASP B 1 146 ? 16.359 -6.875 -10.797 1 89.06 146 ASP B C 1
ATOM 2542 O O . ASP B 1 146 ? 17.172 -7.492 -11.484 1 89.06 146 ASP B O 1
ATOM 2546 N N . PRO B 1 147 ? 16.312 -6.934 -9.539 1 92.44 147 PRO B N 1
ATOM 2547 C CA . PRO B 1 147 ? 17.344 -7.711 -8.859 1 92.44 147 PRO B CA 1
ATOM 2548 C C . PRO B 1 147 ? 17.172 -9.219 -9.055 1 92.44 147 PRO B C 1
ATOM 2550 O O . PRO B 1 147 ? 18.094 -9.992 -8.742 1 92.44 147 PRO B O 1
ATOM 2553 N N . LYS B 1 148 ? 16.109 -9.68 -9.531 1 89.62 148 LYS B N 1
ATOM 2554 C CA . LYS B 1 148 ? 15.852 -11.086 -9.844 1 89.62 148 LYS B CA 1
ATOM 2555 C C . LYS B 1 148 ? 16.047 -11.961 -8.609 1 89.62 148 LYS B C 1
ATOM 2557 O O . LYS B 1 148 ? 16.766 -12.961 -8.664 1 89.62 148 LYS B O 1
ATOM 2562 N N . LEU B 1 149 ? 15.391 -11.547 -7.516 1 90.19 149 LEU B N 1
ATOM 2563 C CA . LEU B 1 149 ? 15.508 -12.281 -6.258 1 90.19 149 LEU B CA 1
ATOM 2564 C C . LEU B 1 149 ? 14.523 -13.445 -6.215 1 90.19 149 LEU B C 1
ATOM 2566 O O . LEU B 1 149 ? 13.414 -13.344 -6.754 1 90.19 149 LEU B O 1
ATOM 2570 N N . LEU B 1 150 ? 14.906 -14.383 -5.547 1 84.12 150 LEU B N 1
ATOM 2571 C CA . LEU B 1 150 ? 14.008 -15.492 -5.25 1 84.12 150 LEU B CA 1
ATOM 2572 C C . LEU B 1 150 ? 13.125 -15.172 -4.051 1 84.12 150 LEU B C 1
ATOM 2574 O O . LEU B 1 150 ? 13.438 -14.273 -3.268 1 84.12 150 LEU B O 1
ATOM 2578 N N . LYS B 1 151 ? 12.008 -15.867 -4.02 1 85.31 151 LYS B N 1
ATOM 2579 C CA . LYS B 1 151 ? 11.062 -15.641 -2.93 1 85.31 151 LYS B CA 1
ATOM 2580 C C . LYS B 1 151 ? 11.734 -15.805 -1.572 1 85.31 151 LYS B C 1
ATOM 2582 O O . LYS B 1 151 ? 11.508 -15.016 -0.656 1 85.31 151 LYS B O 1
ATOM 2587 N N . GLU B 1 152 ? 12.57 -16.766 -1.432 1 85.81 152 GLU B N 1
ATOM 2588 C CA . GLU B 1 152 ? 13.273 -17.016 -0.174 1 85.81 152 GLU B CA 1
ATOM 2589 C C . GLU B 1 152 ? 14.172 -15.844 0.193 1 85.81 152 GLU B C 1
ATOM 2591 O O . GLU B 1 152 ? 14.305 -15.5 1.369 1 85.81 152 GLU B O 1
ATOM 2596 N N . GLN B 1 153 ? 14.812 -15.281 -0.859 1 87.56 153 GLN B N 1
ATOM 2597 C CA . GLN B 1 153 ? 15.672 -14.125 -0.634 1 87.56 153 GLN B CA 1
ATOM 2598 C C . GLN B 1 153 ? 14.859 -12.906 -0.208 1 87.56 153 GLN B C 1
ATOM 2600 O O . GLN B 1 153 ? 15.312 -12.109 0.615 1 87.56 153 GLN B O 1
ATOM 2605 N N . LEU B 1 154 ? 13.664 -12.883 -0.756 1 89.62 154 LEU B N 1
ATOM 2606 C CA . LEU B 1 154 ? 12.797 -11.758 -0.428 1 89.62 154 LEU B CA 1
ATOM 2607 C C . LEU B 1 154 ? 12.359 -11.82 1.031 1 89.62 154 LEU B C 1
ATOM 2609 O O . LEU B 1 154 ? 12.094 -10.789 1.648 1 89.62 154 LEU B O 1
ATOM 2613 N N . ASP B 1 155 ? 12.406 -12.953 1.594 1 88.88 155 ASP B N 1
ATOM 2614 C CA . ASP B 1 155 ? 11.906 -13.141 2.953 1 88.88 155 ASP B CA 1
ATOM 2615 C C . ASP B 1 155 ? 13.031 -13.008 3.975 1 88.88 155 ASP B C 1
ATOM 2617 O O . ASP B 1 155 ? 12.797 -13.07 5.184 1 88.88 155 ASP B O 1
ATOM 2621 N N . MET B 1 156 ? 14.25 -12.836 3.479 1 90.81 156 MET B N 1
ATOM 2622 C CA . MET B 1 156 ? 15.383 -12.672 4.383 1 90.81 156 MET B CA 1
ATOM 2623 C C . MET B 1 156 ? 15.336 -11.305 5.07 1 90.81 156 MET B C 1
ATOM 2625 O O . MET B 1 156 ? 14.859 -10.328 4.492 1 90.81 156 MET B O 1
ATOM 2629 N N . ARG B 1 157 ? 15.93 -11.273 6.215 1 94.25 157 ARG B N 1
ATOM 2630 C CA . ARG B 1 157 ? 15.945 -10.039 6.992 1 94.25 157 ARG B CA 1
ATOM 2631 C C . ARG B 1 157 ? 16.734 -8.953 6.273 1 94.25 157 ARG B C 1
ATOM 2633 O O . ARG B 1 157 ? 16.344 -7.781 6.293 1 94.25 157 ARG B O 1
ATOM 2640 N N . ILE B 1 158 ? 17.797 -9.281 5.641 1 96.06 158 ILE B N 1
ATOM 2641 C CA . ILE B 1 158 ? 18.656 -8.312 4.977 1 96.06 158 ILE B CA 1
ATOM 2642 C C . ILE B 1 158 ? 17.906 -7.664 3.818 1 96.06 158 ILE B C 1
ATOM 2644 O O . ILE B 1 158 ? 18.078 -6.473 3.549 1 96.06 158 ILE B O 1
ATOM 2648 N N . THR B 1 159 ? 17.078 -8.422 3.121 1 96.31 159 THR B N 1
ATOM 2649 C CA . THR B 1 159 ? 16.312 -7.902 2.002 1 96.31 159 THR B CA 1
ATOM 2650 C C . THR B 1 159 ? 15.195 -6.98 2.494 1 96.31 159 THR B C 1
ATOM 2652 O O . THR B 1 159 ? 14.969 -5.914 1.92 1 96.31 159 THR B O 1
ATOM 2655 N N . ARG B 1 160 ? 14.602 -7.383 3.557 1 95 160 ARG B N 1
ATOM 2656 C CA . ARG B 1 160 ? 13.555 -6.555 4.137 1 95 160 ARG B CA 1
ATOM 2657 C C . ARG B 1 160 ? 14.109 -5.215 4.609 1 95 160 ARG B C 1
ATOM 2659 O O . ARG B 1 160 ? 13.492 -4.168 4.398 1 95 160 ARG B O 1
ATOM 2666 N N . THR B 1 161 ? 15.195 -5.266 5.262 1 96.5 161 THR B N 1
ATOM 2667 C CA . THR B 1 161 ? 15.836 -4.043 5.738 1 96.5 161 THR B CA 1
ATOM 2668 C C . THR B 1 161 ? 16.188 -3.127 4.57 1 96.5 161 THR B C 1
ATOM 2670 O O . THR B 1 161 ? 16 -1.91 4.648 1 96.5 161 THR B O 1
ATOM 2673 N N . ALA B 1 162 ? 16.688 -3.734 3.457 1 97 162 ALA B N 1
ATOM 2674 C CA . ALA B 1 162 ? 17.016 -2.945 2.273 1 97 162 ALA B CA 1
ATOM 2675 C C . ALA B 1 162 ? 15.773 -2.295 1.679 1 97 162 ALA B C 1
ATOM 2677 O O . ALA B 1 162 ? 15.797 -1.121 1.304 1 97 162 ALA B O 1
ATOM 2678 N N . HIS B 1 163 ? 14.727 -3.09 1.604 1 96.44 163 HIS B N 1
ATOM 2679 C CA . HIS B 1 163 ? 13.461 -2.58 1.092 1 96.44 163 HIS B CA 1
ATOM 2680 C C . HIS B 1 163 ? 12.953 -1.414 1.935 1 96.44 163 HIS B C 1
ATOM 2682 O O . HIS B 1 163 ? 12.617 -0.354 1.399 1 96.44 163 HIS B O 1
ATOM 2688 N N . TYR B 1 164 ? 13 -1.55 3.229 1 96.5 164 TYR B N 1
ATOM 2689 C CA . TYR B 1 164 ? 12.492 -0.538 4.148 1 96.5 164 TYR B CA 1
ATOM 2690 C C . TYR B 1 164 ? 13.367 0.711 4.121 1 96.5 164 TYR B C 1
ATOM 2692 O O . TYR B 1 164 ? 12.859 1.832 4.211 1 96.5 164 TYR B O 1
ATOM 2700 N N . THR B 1 165 ? 14.617 0.486 4.066 1 97.94 165 THR B N 1
ATOM 2701 C CA . THR B 1 165 ? 15.539 1.615 3.977 1 97.94 165 THR B CA 1
ATOM 2702 C C . THR B 1 165 ? 15.258 2.439 2.723 1 97.94 165 THR B C 1
ATOM 2704 O O . THR B 1 165 ? 15.219 3.67 2.779 1 97.94 165 THR B O 1
ATOM 2707 N N . GLY B 1 166 ? 15.047 1.74 1.572 1 98.31 166 GLY B N 1
ATOM 2708 C CA . GLY B 1 166 ? 14.695 2.438 0.345 1 98.31 166 GLY B CA 1
ATOM 2709 C C . GLY B 1 166 ? 13.398 3.223 0.456 1 98.31 166 GLY B C 1
ATOM 2710 O O . GLY B 1 166 ? 13.344 4.395 0.077 1 98.31 166 GLY B O 1
ATOM 2711 N N . CYS B 1 167 ? 12.414 2.578 1.02 1 98 167 CYS B N 1
ATOM 2712 C CA . CYS B 1 167 ? 11.125 3.23 1.21 1 98 167 CYS B CA 1
ATOM 2713 C C . CYS B 1 167 ? 11.266 4.469 2.084 1 98 167 CYS B C 1
ATOM 2715 O O . CYS B 1 167 ? 10.727 5.531 1.757 1 98 167 CYS B O 1
ATOM 2717 N N . THR B 1 168 ? 12.031 4.352 3.154 1 98.56 168 THR B N 1
ATOM 2718 C CA . THR B 1 168 ? 12.188 5.422 4.133 1 98.56 168 THR B CA 1
ATOM 2719 C C . THR B 1 168 ? 12.93 6.605 3.521 1 98.56 168 THR B C 1
ATOM 2721 O O . THR B 1 168 ? 12.484 7.75 3.639 1 98.56 168 THR B O 1
ATOM 2724 N N . ILE B 1 169 ? 13.977 6.336 2.859 1 98.69 169 ILE B N 1
ATOM 2725 C CA . ILE B 1 169 ? 14.734 7.402 2.211 1 98.69 169 ILE B CA 1
ATOM 2726 C C . ILE B 1 169 ? 13.859 8.094 1.162 1 98.69 169 ILE B C 1
ATOM 2728 O O . ILE B 1 169 ? 13.812 9.32 1.096 1 98.69 169 ILE B O 1
ATOM 2732 N N . GLY B 1 170 ? 13.195 7.273 0.391 1 98.62 170 GLY B N 1
ATOM 2733 C CA . GLY B 1 170 ? 12.32 7.816 -0.64 1 98.62 170 GLY B CA 1
ATOM 2734 C C . GLY B 1 170 ? 11.234 8.719 -0.087 1 98.62 170 GLY B C 1
ATOM 2735 O O . GLY B 1 170 ? 11.039 9.828 -0.573 1 98.62 170 GLY B O 1
ATOM 2736 N N . ILE B 1 171 ? 10.555 8.25 0.939 1 98.69 171 ILE B N 1
ATOM 2737 C CA . ILE B 1 171 ? 9.414 9 1.451 1 98.69 171 ILE B CA 1
ATOM 2738 C C . ILE B 1 171 ? 9.898 10.281 2.119 1 98.69 171 ILE B C 1
ATOM 2740 O O . ILE B 1 171 ? 9.227 11.32 2.045 1 98.69 171 ILE B O 1
ATOM 2744 N N . VAL B 1 172 ? 11.016 10.289 2.793 1 98.81 172 VAL B N 1
ATOM 2745 C CA . VAL B 1 172 ? 11.57 11.477 3.439 1 98.81 172 VAL B CA 1
ATOM 2746 C C . VAL B 1 172 ? 11.938 12.516 2.383 1 98.81 172 VAL B C 1
ATOM 2748 O O . VAL B 1 172 ? 11.562 13.688 2.498 1 98.81 172 VAL B O 1
ATOM 2751 N N . ILE B 1 173 ? 12.578 12.07 1.341 1 98.75 173 ILE B N 1
ATOM 2752 C CA . ILE B 1 173 ? 12.938 12.969 0.249 1 98.75 173 ILE B CA 1
ATOM 2753 C C . ILE B 1 173 ? 11.672 13.539 -0.385 1 98.75 173 ILE B C 1
ATOM 2755 O O . ILE B 1 173 ? 11.562 14.75 -0.598 1 98.75 173 ILE B O 1
ATOM 2759 N N . GLY B 1 174 ? 10.75 12.648 -0.668 1 98.75 174 GLY B N 1
ATOM 2760 C CA . GLY B 1 174 ? 9.492 13.07 -1.269 1 98.75 174 GLY B CA 1
ATOM 2761 C C . GLY B 1 174 ? 8.742 14.086 -0.427 1 98.75 174 GLY B C 1
ATOM 2762 O O . GLY B 1 174 ? 8.273 15.102 -0.941 1 98.75 174 GLY B O 1
ATOM 2763 N N . CYS B 1 175 ? 8.664 13.82 0.84 1 98.75 175 CYS B N 1
ATOM 2764 C CA . CYS B 1 175 ? 7.945 14.719 1.739 1 98.75 175 CYS B CA 1
ATOM 2765 C C . CYS B 1 175 ? 8.633 16.078 1.834 1 98.75 175 CYS B C 1
ATOM 2767 O O . CYS B 1 175 ? 7.973 17.109 1.917 1 98.75 175 CYS B O 1
ATOM 2769 N N . MET B 1 176 ? 9.914 16.078 1.889 1 98.5 176 MET B N 1
ATOM 2770 C CA . MET B 1 176 ? 10.656 17.328 1.911 1 98.5 176 MET B CA 1
ATOM 2771 C C . MET B 1 176 ? 10.391 18.141 0.646 1 98.5 176 MET B C 1
ATOM 2773 O O . MET B 1 176 ? 10.156 19.344 0.714 1 98.5 176 MET B O 1
ATOM 2777 N N . LEU B 1 177 ? 10.422 17.5 -0.462 1 98.44 177 LEU B N 1
ATOM 2778 C CA . LEU B 1 177 ? 10.102 18.156 -1.725 1 98.44 177 LEU B CA 1
ATOM 2779 C C . LEU B 1 177 ? 8.656 18.625 -1.744 1 98.44 177 LEU B C 1
ATOM 2781 O O . LEU B 1 177 ? 8.352 19.688 -2.293 1 98.44 177 LEU B O 1
ATOM 2785 N N . GLY B 1 178 ? 7.816 17.812 -1.132 1 98.69 178 GLY B N 1
ATOM 2786 C CA . GLY B 1 178 ? 6.395 18.125 -1.11 1 98.69 178 GLY B CA 1
ATOM 2787 C C . GLY B 1 178 ? 6.055 19.328 -0.254 1 98.69 178 GLY B C 1
ATOM 2788 O O . GLY B 1 178 ? 4.949 19.859 -0.338 1 98.69 178 GLY B O 1
ATOM 2789 N N . MET B 1 179 ? 7.008 19.766 0.507 1 98.38 179 MET B N 1
ATOM 2790 C CA . MET B 1 179 ? 6.773 20.922 1.371 1 98.38 179 MET B CA 1
ATOM 2791 C C . MET B 1 179 ? 7.066 22.234 0.632 1 98.38 179 MET B C 1
ATOM 2793 O O . MET B 1 179 ? 6.996 23.312 1.22 1 98.38 179 MET B O 1
ATOM 2797 N N . SER B 1 180 ? 7.273 22.219 -0.612 1 97.56 180 SER B N 1
ATOM 2798 C CA . SER B 1 180 ? 7.672 23.359 -1.442 1 97.56 180 SER B CA 1
ATOM 2799 C C . SER B 1 180 ? 6.641 24.484 -1.382 1 97.56 180 SER B C 1
ATOM 2801 O O . SER B 1 180 ? 6.992 25.656 -1.445 1 97.56 180 SER B O 1
ATOM 2803 N N . PRO B 1 181 ? 5.371 24.219 -1.243 1 96.94 181 PRO B N 1
ATOM 2804 C CA . PRO B 1 181 ? 4.406 25.312 -1.161 1 96.94 181 PRO B CA 1
ATOM 2805 C C . PRO B 1 181 ? 4.652 26.234 0.039 1 96.94 181 PRO B C 1
ATOM 2807 O O . PRO B 1 181 ? 4.223 27.391 0.038 1 96.94 181 PRO B O 1
ATOM 2810 N N . LEU B 1 182 ? 5.32 25.766 1.038 1 95.69 182 LEU B N 1
ATOM 2811 C CA . LEU B 1 182 ? 5.598 26.562 2.227 1 95.69 182 LEU B CA 1
ATOM 2812 C C . LEU B 1 182 ? 6.473 27.766 1.886 1 95.69 182 LEU B C 1
ATOM 2814 O O . LEU B 1 182 ? 6.426 28.797 2.568 1 95.69 182 LEU B O 1
ATOM 2818 N N . LEU B 1 183 ? 7.301 27.625 0.905 1 92.31 183 LEU B N 1
ATOM 2819 C CA . LEU B 1 183 ? 8.188 28.719 0.496 1 92.31 183 LEU B CA 1
ATOM 2820 C C . LEU B 1 183 ? 7.379 29.922 0.034 1 92.31 183 LEU B C 1
ATOM 2822 O O . LEU B 1 183 ? 7.742 31.062 0.323 1 92.31 183 LEU B O 1
ATOM 2826 N N . VAL B 1 184 ? 6.285 29.672 -0.542 1 89.44 184 VAL B N 1
ATOM 2827 C CA . VAL B 1 184 ? 5.438 30.734 -1.072 1 89.44 184 VAL B CA 1
ATOM 2828 C C . VAL B 1 184 ? 4.504 31.25 0.021 1 89.44 184 VAL B C 1
ATOM 2830 O O . VAL B 1 184 ? 4.285 32.469 0.149 1 89.44 184 VAL B O 1
ATOM 2833 N N . LEU B 1 185 ? 3.994 30.406 0.81 1 86.75 185 LEU B N 1
ATOM 2834 C CA . LEU B 1 185 ? 3.037 30.766 1.852 1 86.75 185 LEU B CA 1
ATOM 2835 C C . LEU B 1 185 ? 3.709 31.594 2.947 1 86.75 185 LEU B C 1
ATOM 2837 O O . LEU B 1 185 ? 3.117 32.531 3.471 1 86.75 185 LEU B O 1
ATOM 2841 N N . GLU B 1 186 ? 4.867 31.219 3.291 1 78.19 186 GLU B N 1
ATOM 2842 C CA . GLU B 1 186 ? 5.594 31.953 4.324 1 78.19 186 GLU B CA 1
ATOM 2843 C C . GLU B 1 186 ? 5.977 33.344 3.848 1 78.19 186 GLU B C 1
ATOM 2845 O O . GLU B 1 186 ? 5.953 34.312 4.625 1 78.19 186 GLU B O 1
ATOM 2850 N N . THR B 1 187 ? 6.293 33.406 2.689 1 71.12 187 THR B N 1
ATOM 2851 C CA . THR B 1 187 ? 6.633 34.719 2.139 1 71.12 187 THR B CA 1
ATOM 2852 C C . THR B 1 187 ? 5.414 35.656 2.143 1 71.12 187 THR B C 1
ATOM 2854 O O . THR B 1 187 ? 5.527 36.844 2.467 1 71.12 187 THR B O 1
ATOM 2857 N N . LYS B 1 188 ? 4.285 35.125 1.924 1 72.56 188 LYS B N 1
ATOM 2858 C CA . LYS B 1 188 ? 3.062 35.906 1.884 1 72.56 188 LYS B CA 1
ATOM 2859 C C . LYS B 1 188 ? 2.676 36.406 3.279 1 72.56 188 LYS B C 1
ATOM 2861 O O . LYS B 1 188 ? 2.252 37.562 3.447 1 72.56 188 LYS B O 1
ATOM 2866 N N . ASP B 1 189 ? 2.818 35.531 4.211 1 71.75 189 ASP B N 1
ATOM 2867 C CA . ASP B 1 189 ? 2.469 35.875 5.586 1 71.75 189 ASP B CA 1
ATOM 2868 C C . ASP B 1 189 ? 3.395 36.938 6.133 1 71.75 189 ASP B C 1
ATOM 2870 O O . ASP B 1 189 ? 2.953 37.844 6.863 1 71.75 189 ASP B O 1
ATOM 2874 N N . GLN B 1 190 ? 4.676 36.844 5.797 1 67.44 190 GLN B N 1
ATOM 2875 C CA . GLN B 1 190 ? 5.637 37.844 6.25 1 67.44 190 GLN B CA 1
ATOM 2876 C C . GLN B 1 190 ? 5.344 39.219 5.625 1 67.44 190 GLN B C 1
ATOM 2878 O O . GLN B 1 190 ? 5.453 40.25 6.293 1 67.44 190 GLN B O 1
ATOM 2883 N N . GLN B 1 191 ? 5.012 39.188 4.461 1 66.38 191 GLN B N 1
ATOM 2884 C CA . GLN B 1 191 ? 4.695 40.438 3.775 1 66.38 191 GLN B CA 1
ATOM 2885 C C . GLN B 1 191 ? 3.43 41.094 4.344 1 66.38 191 GLN B C 1
ATOM 2887 O O . GLN B 1 191 ? 3.34 42.312 4.457 1 66.38 191 GLN B O 1
ATOM 2892 N N . ALA B 1 192 ? 2.479 40.438 4.809 1 67.25 192 ALA B N 1
ATOM 2893 C CA . ALA B 1 192 ? 1.229 40.938 5.371 1 67.25 192 ALA B CA 1
ATOM 2894 C C . ALA B 1 192 ? 1.461 41.562 6.746 1 67.25 192 ALA B C 1
ATOM 2896 O O . ALA B 1 192 ? 0.756 42.5 7.137 1 67.25 192 ALA B O 1
ATOM 2897 N N . LYS B 1 193 ? 2.379 41.125 7.441 1 64.69 193 LYS B N 1
ATOM 2898 C CA . LYS B 1 193 ? 2.693 41.656 8.766 1 64.69 193 LYS B CA 1
ATOM 2899 C C . LYS B 1 193 ? 3.434 42.969 8.664 1 64.69 193 LYS B C 1
ATOM 2901 O O . LYS B 1 193 ? 3.346 43.812 9.57 1 64.69 193 LYS B O 1
ATOM 2906 N N . VAL B 1 194 ? 4.164 43.156 7.617 1 66.19 194 VAL B N 1
ATOM 2907 C CA . VAL B 1 194 ? 4.949 44.375 7.461 1 66.19 194 VAL B CA 1
ATOM 2908 C C . VAL B 1 194 ? 4.066 45.469 6.902 1 66.19 194 VAL B C 1
ATOM 2910 O O . VAL B 1 194 ? 4.285 46.656 7.199 1 66.19 194 VAL B O 1
ATOM 2913 N N . ASN B 1 195 ? 3.08 45.281 6.164 1 56.09 195 ASN B N 1
ATOM 2914 C CA . ASN B 1 195 ? 2.217 46.344 5.613 1 56.09 195 ASN B CA 1
ATOM 2915 C C . ASN B 1 195 ? 1.073 46.688 6.566 1 56.09 195 ASN B C 1
ATOM 2917 O O . ASN B 1 195 ? 0.63 47.812 6.625 1 56.09 195 ASN B O 1
#